Protein 5AOQ (pdb70)

Structure (mmCIF, N/CA/C/O backbone):
data_5AOQ
#
_entry.id   5AOQ
#
_cell.length_a   53.420
_cell.length_b   90.960
_cell.length_c   244.280
_cell.angle_alpha   90.00
_cell.angle_beta   90.00
_cell.angle_gamma   90.00
#
_symmetry.space_group_name_H-M   'P 21 21 21'
#
loop_
_entity.id
_entity.type
_entity.pdbx_description
1 polymer TORSO
2 polymer PREPROPTTH
3 branched 2-acetamido-2-deoxy-beta-D-glucopyranose-(1-4)-2-acetamido-2-deoxy-beta-D-glucopyranose
#
loop_
_atom_site.group_PDB
_atom_site.id
_atom_site.type_symbol
_atom_site.label_atom_id
_atom_site.label_alt_id
_atom_site.label_comp_id
_atom_site.label_asym_id
_atom_site.label_entity_id
_atom_site.label_seq_id
_atom_site.pdbx_PDB_ins_code
_atom_site.Cartn_x
_atom_site.Cartn_y
_atom_site.Cartn_z
_atom_site.occupancy
_atom_site.B_iso_or_equiv
_atom_site.auth_seq_id
_atom_site.auth_comp_id
_atom_site.auth_asym_id
_atom_site.auth_atom_id
_atom_site.pdbx_PDB_model_num
ATOM 1 N N . VAL A 1 12 ? 53.324 93.472 128.447 1.00 62.30 4 VAL A N 1
ATOM 2 C CA . VAL A 1 12 ? 51.931 93.617 128.046 1.00 61.57 4 VAL A CA 1
ATOM 3 C C . VAL A 1 12 ? 51.090 92.486 128.635 1.00 60.95 4 VAL A C 1
ATOM 4 O O . VAL A 1 12 ? 51.586 91.382 128.857 1.00 60.74 4 VAL A O 1
ATOM 16 N N . SER A 1 13 ? 49.818 92.773 128.892 1.00 59.47 5 SER A N 1
ATOM 17 C CA . SER A 1 13 ? 48.902 91.781 129.443 1.00 58.93 5 SER A CA 1
ATOM 18 C C . SER A 1 13 ? 48.456 90.788 128.374 1.00 57.81 5 SER A C 1
ATOM 19 O O . SER A 1 13 ? 48.635 91.023 127.178 1.00 57.42 5 SER A O 1
ATOM 27 N N . GLN A 1 14 ? 47.872 89.680 128.821 1.00 23.34 6 GLN A N 1
ATOM 28 C CA . GLN A 1 14 ? 47.405 88.625 127.927 1.00 22.34 6 GLN A CA 1
ATOM 29 C C . GLN A 1 14 ? 45.883 88.611 127.835 1.00 21.85 6 GLN A C 1
ATOM 30 O O . GLN A 1 14 ? 45.205 89.400 128.492 1.00 22.29 6 GLN A O 1
ATOM 44 N N . ARG A 1 15 ? 45.361 87.704 127.014 1.00 20.99 7 ARG A N 1
ATOM 45 C CA . ARG A 1 15 ? 43.922 87.515 126.864 1.00 20.50 7 ARG A CA 1
ATOM 46 C C . ARG A 1 15 ? 43.611 86.024 126.778 1.00 19.86 7 ARG A C 1
ATOM 47 O O . ARG A 1 15 ? 44.411 85.246 126.257 1.00 19.56 7 ARG A O 1
ATOM 68 N N . TYR A 1 16 ? 42.450 85.636 127.299 1.00 19.72 8 TYR A N 1
ATOM 69 C CA . TYR A 1 16 ? 42.066 84.229 127.385 1.00 19.23 8 TYR A CA 1
ATOM 70 C C . TYR A 1 16 ? 40.683 83.997 126.779 1.00 18.68 8 TYR A C 1
ATOM 71 O O . TYR A 1 16 ? 39.672 84.131 127.467 1.00 18.87 8 TYR A O 1
ATOM 89 N N . PRO A 1 17 ? 40.633 83.652 125.481 1.00 18.03 9 PRO A N 1
ATOM 90 C CA . PRO A 1 17 ? 39.341 83.466 124.810 1.00 17.53 9 PRO A CA 1
ATOM 91 C C . PRO A 1 17 ? 38.559 82.260 125.332 1.00 17.34 9 PRO A C 1
ATOM 92 O O . PRO A 1 17 ? 39.166 81.344 125.885 1.00 17.40 9 PRO A O 1
ATOM 103 N N . PRO A 1 18 ? 37.225 82.262 125.162 1.00 17.16 10 PRO A N 1
ATOM 104 C CA . PRO A 1 18 ? 36.386 81.146 125.612 1.00 17.02 10 PRO A CA 1
ATOM 105 C C . PRO A 1 18 ? 36.755 79.817 124.961 1.00 16.50 10 PRO A C 1
ATOM 106 O O . PRO A 1 18 ? 37.182 79.795 123.808 1.00 16.08 10 PRO A O 1
ATOM 117 N N . ALA A 1 19 ? 36.584 78.728 125.704 1.00 16.57 11 ALA A N 1
ATOM 118 C CA . ALA A 1 19 ? 36.880 77.388 125.211 1.00 16.18 11 ALA A CA 1
ATOM 119 C C . ALA A 1 19 ? 35.586 76.579 125.127 1.00 15.98 11 ALA A C 1
ATOM 120 O O . ALA A 1 19 ? 35.099 76.089 126.144 1.00 16.30 11 ALA A O 1
ATOM 127 N N . PRO A 1 20 ? 35.022 76.437 123.913 1.00 15.50 12 PRO A N 1
ATOM 128 C CA . PRO A 1 20 ? 33.754 75.713 123.764 1.00 15.36 12 PRO A CA 1
ATOM 129 C C . PRO A 1 20 ? 33.871 74.240 124.131 1.00 15.36 12 PRO A C 1
ATOM 130 O O . PRO A 1 20 ? 32.909 73.655 124.633 1.00 15.53 12 PRO A O 1
ATOM 141 N N . GLY A 1 21 ? 35.043 73.660 123.897 1.00 15.24 13 GLY A N 1
ATOM 142 C CA . GLY A 1 21 ? 35.272 72.256 124.183 1.00 15.28 13 GLY A CA 1
ATOM 143 C C . GLY A 1 21 ? 35.115 71.940 125.657 1.00 15.80 13 GLY A C 1
ATOM 144 O O . GLY A 1 21 ? 34.872 70.791 126.032 1.00 15.92 13 GLY A O 1
ATOM 148 N N . LEU A 1 22 ? 35.255 72.968 126.489 1.00 16.16 14 LEU A N 1
ATOM 149 C CA . LEU A 1 22 ? 35.103 72.835 127.932 1.00 16.70 14 LEU A CA 1
ATOM 150 C C . LEU A 1 22 ? 33.803 73.486 128.395 1.00 16.92 14 LEU A C 1
ATOM 151 O O . LEU A 1 22 ? 33.076 72.925 129.213 1.00 17.22 14 LEU A O 1
ATOM 167 N N . LEU A 1 23 ? 33.523 74.675 127.869 1.00 16.81 15 LEU A N 1
ATOM 168 C CA . LEU A 1 23 ? 32.269 75.372 128.147 1.00 17.04 15 LEU A CA 1
ATOM 169 C C . LEU A 1 23 ? 31.063 74.510 127.789 1.00 16.89 15 LEU A C 1
ATOM 170 O O . LEU A 1 23 ? 29.975 74.689 128.337 1.00 17.22 15 LEU A O 1
ATOM 186 N N . LYS A 1 24 ? 31.270 73.585 126.858 1.00 34.96 16 LYS A N 1
ATOM 187 C CA . LYS A 1 24 ? 30.255 72.608 126.473 1.00 34.84 16 LYS A CA 1
ATOM 188 C C . LYS A 1 24 ? 29.614 71.901 127.669 1.00 35.33 16 LYS A C 1
ATOM 189 O O . LYS A 1 24 ? 28.477 71.436 127.582 1.00 35.43 16 LYS A O 1
ATOM 208 N N . TYR A 1 25 ? 30.339 71.827 128.781 1.00 21.95 17 TYR A N 1
ATOM 209 C CA . TYR A 1 25 ? 29.897 71.043 129.933 1.00 22.42 17 TYR A CA 1
ATOM 210 C C . TYR A 1 25 ? 29.094 71.849 130.958 1.00 22.95 17 TYR A C 1
ATOM 211 O O . TYR A 1 25 ? 28.616 71.293 131.945 1.00 23.40 17 TYR A O 1
ATOM 229 N N . LEU A 1 26 ? 28.945 73.149 130.723 1.00 18.17 18 LEU A N 1
ATOM 230 C CA . LEU A 1 26 ? 28.137 73.994 131.599 1.00 18.71 18 LEU A CA 1
ATOM 231 C C . LEU A 1 26 ? 26.664 73.973 131.189 1.00 18.78 18 LEU A C 1
ATOM 232 O O . LEU A 1 26 ? 25.814 74.592 131.839 1.00 19.28 18 LEU A O 1
ATOM 248 N N . GLU A 1 27 ? 26.365 73.249 130.115 1.00 32.25 19 GLU A N 1
ATOM 249 C CA . GLU A 1 27 ? 25.016 73.219 129.563 1.00 32.31 19 GLU A CA 1
ATOM 250 C C . GLU A 1 27 ? 24.014 72.649 130.560 1.00 32.90 19 GLU A C 1
ATOM 251 O O . GLU A 1 27 ? 22.878 73.114 130.627 1.00 33.26 19 GLU A O 1
ATOM 263 N N . GLN A 1 28 ? 24.432 71.655 131.337 1.00 38.77 20 GLN A N 1
ATOM 264 C CA . GLN A 1 28 ? 23.563 71.087 132.362 1.00 39.38 20 GLN A CA 1
ATOM 265 C C . GLN A 1 28 ? 23.185 72.168 133.369 1.00 39.95 20 GLN A C 1
ATOM 266 O O . GLN A 1 28 ? 22.010 72.372 133.665 1.00 40.42 20 GLN A O 1
ATOM 280 N N . ASP A 1 29 ? 24.196 72.861 133.882 1.00 31.31 21 ASP A N 1
ATOM 281 C CA . ASP A 1 29 ? 23.992 73.937 134.844 1.00 31.88 21 ASP A CA 1
ATOM 282 C C . ASP A 1 29 ? 23.053 75.002 134.285 1.00 32.00 21 ASP A C 1
ATOM 283 O O . ASP A 1 29 ? 22.036 75.341 134.903 1.00 32.60 21 ASP A O 1
ATOM 292 N N . VAL A 1 30 ? 23.395 75.517 133.108 1.00 20.50 22 VAL A N 1
ATOM 293 C CA . VAL A 1 30 ? 22.610 76.578 132.482 1.00 20.60 22 VAL A CA 1
ATOM 294 C C . VAL A 1 30 ? 21.184 76.112 132.202 1.00 20.84 22 VAL A C 1
ATOM 295 O O . VAL A 1 30 ? 20.232 76.869 132.383 1.00 21.35 22 VAL A O 1
ATOM 308 N N . CYS A 1 31 ? 21.039 74.867 131.763 1.00 20.54 23 CYS A N 1
ATOM 309 C CA . CYS A 1 31 ? 19.726 74.349 131.404 1.00 20.78 23 CYS A CA 1
ATOM 310 C C . CYS A 1 31 ? 18.867 74.101 132.638 1.00 21.58 23 CYS A C 1
ATOM 311 O O . CYS A 1 31 ? 17.665 74.357 132.618 1.00 22.07 23 CYS A O 1
ATOM 318 N N . TYR A 1 32 ? 19.479 73.609 133.711 1.00 42.37 24 TYR A N 1
ATOM 319 C CA . TYR A 1 32 ? 18.762 73.435 134.972 1.00 43.17 24 TYR A CA 1
ATOM 320 C C . TYR A 1 32 ? 18.319 74.783 135.529 1.00 43.73 24 TYR A C 1
ATOM 321 O O . TYR A 1 32 ? 17.130 75.006 135.763 1.00 44.34 24 TYR A O 1
ATOM 339 N N . SER A 1 33 ? 19.275 75.693 135.699 1.00 40.55 25 SER A N 1
ATOM 340 C CA . SER A 1 33 ? 18.988 77.001 136.286 1.00 41.13 25 SER A CA 1
ATOM 341 C C . SER A 1 33 ? 17.869 77.751 135.559 1.00 41.37 25 SER A C 1
ATOM 342 O O . SER A 1 33 ? 17.253 78.649 136.131 1.00 42.06 25 SER A O 1
ATOM 350 N N . LEU A 1 34 ? 17.610 77.377 134.307 1.00 40.29 26 LEU A N 1
ATOM 351 C CA . LEU A 1 34 ? 16.516 77.964 133.537 1.00 40.52 26 LEU A CA 1
ATOM 352 C C . LEU A 1 34 ? 15.304 77.036 133.507 1.00 40.88 26 LEU A C 1
ATOM 353 O O . LEU A 1 34 ? 14.165 77.495 133.415 1.00 41.47 26 LEU A O 1
ATOM 369 N N . TYR A 1 35 ? 15.554 75.732 133.579 1.00 44.91 27 TYR A N 1
ATOM 370 C CA . TYR A 1 35 ? 14.478 74.746 133.560 1.00 45.28 27 TYR A CA 1
ATOM 371 C C . TYR A 1 35 ? 13.627 74.855 134.815 1.00 46.26 27 TYR A C 1
ATOM 372 O O . TYR A 1 35 ? 12.400 74.758 134.759 1.00 46.86 27 TYR A O 1
ATOM 390 N N . TYR A 1 36 ? 14.291 75.066 135.946 1.00 97.66 28 TYR A N 1
ATOM 391 C CA . TYR A 1 36 ? 13.610 75.157 137.232 1.00 100.73 28 TYR A CA 1
ATOM 392 C C . TYR A 1 36 ? 13.039 76.555 137.460 1.00 103.66 28 TYR A C 1
ATOM 393 O O . TYR A 1 36 ? 12.111 76.731 138.249 1.00 107.01 28 TYR A O 1
ATOM 411 N N . TYR A 1 37 ? 13.594 77.542 136.763 1.00 69.68 29 TYR A N 1
ATOM 412 C CA . TYR A 1 37 ? 13.146 78.927 136.891 1.00 71.47 29 TYR A CA 1
ATOM 413 C C . TYR A 1 37 ? 11.965 79.234 135.967 1.00 72.01 29 TYR A C 1
ATOM 414 O O . TYR A 1 37 ? 10.910 79.675 136.424 1.00 76.18 29 TYR A O 1
ATOM 432 N N . LEU A 1 38 ? 12.145 78.995 134.670 1.00 75.50 30 LEU A N 1
ATOM 433 C CA . LEU A 1 38 ? 11.106 79.285 133.682 1.00 78.39 30 LEU A CA 1
ATOM 434 C C . LEU A 1 38 ? 10.040 78.196 133.614 1.00 81.31 30 LEU A C 1
ATOM 435 O O . LEU A 1 38 ? 9.009 78.374 132.965 1.00 83.99 30 LEU A O 1
ATOM 451 N N . ASN A 1 39 ? 10.288 77.079 134.291 1.00 72.67 31 ASN A N 1
ATOM 452 C CA . ASN A 1 39 ? 9.325 75.985 134.356 1.00 74.84 31 ASN A CA 1
ATOM 453 C C . ASN A 1 39 ? 8.911 75.504 132.966 1.00 76.79 31 ASN A C 1
ATOM 454 O O . ASN A 1 39 ? 7.785 75.736 132.524 1.00 79.57 31 ASN A O 1
ATOM 465 N N . TRP A 1 40 ? 9.831 74.833 132.283 1.00 59.22 32 TRP A N 1
ATOM 466 C CA . TRP A 1 40 ? 9.550 74.267 130.971 1.00 57.28 32 TRP A CA 1
ATOM 467 C C . TRP A 1 40 ? 8.783 72.960 131.115 1.00 59.06 32 TRP A C 1
ATOM 468 O O . TRP A 1 40 ? 8.729 72.379 132.199 1.00 61.15 32 TRP A O 1
ATOM 489 N N . THR A 1 41 ? 8.186 72.504 130.018 1.00 74.11 33 THR A N 1
ATOM 490 C CA . THR A 1 41 ? 7.476 71.232 130.011 1.00 75.23 33 THR A CA 1
ATOM 491 C C . THR A 1 41 ? 8.463 70.105 130.279 1.00 70.35 33 THR A C 1
ATOM 492 O O . THR A 1 41 ? 8.144 69.131 130.962 1.00 69.71 33 THR A O 1
ATOM 503 N N . SER A 1 42 ? 9.666 70.252 129.732 1.00 65.86 34 SER A N 1
ATOM 504 C CA . SER A 1 42 ? 10.740 69.292 129.948 1.00 60.12 34 SER A CA 1
ATOM 505 C C . SER A 1 42 ? 12.079 70.016 129.998 1.00 55.53 34 SER A C 1
ATOM 506 O O . SER A 1 42 ? 12.132 71.240 129.903 1.00 56.90 34 SER A O 1
ATOM 514 N N . LEU A 1 43 ? 13.155 69.252 130.148 1.00 47.90 35 LEU A N 1
ATOM 515 C CA . LEU A 1 43 ? 14.503 69.806 130.167 1.00 45.59 35 LEU A CA 1
ATOM 516 C C . LEU A 1 43 ? 15.092 69.769 128.762 1.00 42.65 35 LEU A C 1
ATOM 517 O O . LEU A 1 43 ? 15.949 70.582 128.413 1.00 40.80 35 LEU A O 1
ATOM 533 N N . ALA A 1 44 ? 14.618 68.817 127.962 1.00 48.70 36 ALA A N 1
ATOM 534 C CA . ALA A 1 44 ? 15.169 68.563 126.636 1.00 46.60 36 ALA A CA 1
ATOM 535 C C . ALA A 1 44 ? 15.058 69.775 125.720 1.00 48.38 36 ALA A C 1
ATOM 536 O O . ALA A 1 44 ? 15.853 69.931 124.793 1.00 45.15 36 ALA A O 1
ATOM 543 N N . ASP A 1 45 ? 14.078 70.636 125.977 1.00 48.49 37 ASP A N 1
ATOM 544 C CA . ASP A 1 45 ? 13.839 71.776 125.098 1.00 52.19 37 ASP A CA 1
ATOM 545 C C . ASP A 1 45 ? 14.833 72.912 125.344 1.00 46.71 37 ASP A C 1
ATOM 546 O O . ASP A 1 45 ? 14.646 74.029 124.859 1.00 47.03 37 ASP A O 1
ATOM 555 N N . CYS A 1 46 ? 15.887 72.619 126.100 1.00 42.23 38 CYS A N 1
ATOM 556 C CA . CYS A 1 46 ? 16.968 73.568 126.324 1.00 40.82 38 CYS A CA 1
ATOM 557 C C . CYS A 1 46 ? 17.927 73.499 125.144 1.00 38.87 38 CYS A C 1
ATOM 558 O O . CYS A 1 46 ? 18.624 72.500 124.965 1.00 38.10 38 CYS A O 1
ATOM 565 N N . LYS A 1 47 ? 17.957 74.557 124.343 1.00 46.13 39 LYS A N 1
ATOM 566 C CA . LYS A 1 47 ? 18.811 74.612 123.162 1.00 44.91 39 LYS A CA 1
ATOM 567 C C . LYS A 1 47 ? 20.062 75.448 123.406 1.00 43.58 39 LYS A C 1
ATOM 568 O O . LYS A 1 47 ? 20.493 76.210 122.541 1.00 43.21 39 LYS A O 1
ATOM 587 N N . THR A 1 48 ? 20.638 75.294 124.594 1.00 36.08 40 THR A N 1
ATOM 588 C CA . THR A 1 48 ? 21.882 75.969 124.931 1.00 35.03 40 THR A CA 1
ATOM 589 C C . THR A 1 48 ? 23.059 75.199 124.344 1.00 34.16 40 THR A C 1
ATOM 590 O O . THR A 1 48 ? 23.291 74.038 124.684 1.00 34.41 40 THR A O 1
ATOM 601 N N . ASN A 1 49 ? 23.792 75.865 123.458 1.00 36.26 41 ASN A N 1
ATOM 602 C CA . ASN A 1 49 ? 24.930 75.274 122.765 1.00 35.96 41 ASN A CA 1
ATOM 603 C C . ASN A 1 49 ? 26.134 76.208 122.824 1.00 35.38 41 ASN A C 1
ATOM 604 O O . ASN A 1 49 ? 26.118 77.291 122.240 1.00 35.49 41 ASN A O 1
ATOM 615 N N . PHE A 1 50 ? 27.177 75.786 123.532 1.00 28.29 42 PHE A N 1
ATOM 616 C CA . PHE A 1 50 ? 28.378 76.602 123.681 1.00 27.98 42 PHE A CA 1
ATOM 617 C C . PHE A 1 50 ? 29.306 76.488 122.477 1.00 28.36 42 PHE A C 1
ATOM 618 O O . PHE A 1 50 ? 30.164 77.345 122.264 1.00 28.30 42 PHE A O 1
ATOM 635 N N . GLU A 1 51 ? 29.131 75.430 121.694 1.00 29.07 43 GLU A N 1
ATOM 636 C CA . GLU A 1 51 ? 30.001 75.169 120.555 1.00 30.11 43 GLU A CA 1
ATOM 637 C C . GLU A 1 51 ? 29.508 75.885 119.298 1.00 30.60 43 GLU A C 1
ATOM 638 O O . GLU A 1 51 ? 30.240 75.996 118.316 1.00 31.85 43 GLU A O 1
ATOM 650 N N . GLU A 1 52 ? 28.271 76.375 119.342 1.00 53.52 44 GLU A N 1
ATOM 651 C CA . GLU A 1 52 ? 27.689 77.120 118.228 1.00 52.61 44 GLU A CA 1
ATOM 652 C C . GLU A 1 52 ? 27.728 78.626 118.473 1.00 52.12 44 GLU A C 1
ATOM 653 O O . GLU A 1 52 ? 27.262 79.407 117.642 1.00 53.27 44 GLU A O 1
ATOM 665 N N . THR A 1 53 ? 28.286 79.032 119.609 1.00 29.32 45 THR A N 1
ATOM 666 C CA . THR A 1 53 ? 28.342 80.443 119.976 1.00 29.34 45 THR A CA 1
ATOM 667 C C . THR A 1 53 ? 29.642 81.081 119.499 1.00 29.30 45 THR A C 1
ATOM 668 O O . THR A 1 53 ? 30.692 80.439 119.499 1.00 29.49 45 THR A O 1
ATOM 679 N N . GLY A 1 54 ? 29.560 82.347 119.094 1.00 30.12 46 GLY A N 1
ATOM 680 C CA . GLY A 1 54 ? 30.700 83.058 118.543 1.00 30.45 46 GLY A CA 1
ATOM 681 C C . GLY A 1 54 ? 31.247 84.112 119.488 1.00 29.73 46 GLY A C 1
ATOM 682 O O . GLY A 1 54 ? 30.998 84.067 120.691 1.00 29.10 46 GLY A O 1
ATOM 686 N N . ILE A 1 55 ? 32.001 85.059 118.934 1.00 30.33 47 ILE A N 1
ATOM 687 C CA . ILE A 1 55 ? 32.621 86.127 119.717 1.00 29.92 47 ILE A CA 1
ATOM 688 C C . ILE A 1 55 ? 32.520 87.457 118.973 1.00 31.29 47 ILE A C 1
ATOM 689 O O . ILE A 1 55 ? 32.935 87.558 117.820 1.00 32.52 47 ILE A O 1
ATOM 705 N N . SER A 1 56 ? 31.977 88.472 119.640 1.00 24.65 48 SER A N 1
ATOM 706 C CA . SER A 1 56 ? 31.744 89.769 119.009 1.00 26.67 48 SER A CA 1
ATOM 707 C C . SER A 1 56 ? 32.860 90.769 119.299 1.00 26.72 48 SER A C 1
ATOM 708 O O . SER A 1 56 ? 33.669 90.570 120.207 1.00 25.34 48 SER A O 1
ATOM 716 N N . ASP A 1 57 ? 32.890 91.847 118.520 1.00 55.27 49 ASP A N 1
ATOM 717 C CA . ASP A 1 57 ? 33.823 92.943 118.752 1.00 55.73 49 ASP A CA 1
ATOM 718 C C . ASP A 1 57 ? 33.405 93.732 119.983 1.00 56.42 49 ASP A C 1
ATOM 719 O O . ASP A 1 57 ? 34.215 94.430 120.590 1.00 56.34 49 ASP A O 1
ATOM 728 N N . VAL A 1 58 ? 32.131 93.608 120.342 1.00 30.39 50 VAL A N 1
ATOM 729 C CA . VAL A 1 58 ? 31.553 94.356 121.451 1.00 31.34 50 VAL A CA 1
ATOM 730 C C . VAL A 1 58 ? 32.282 94.070 122.762 1.00 29.66 50 VAL A C 1
ATOM 731 O O . VAL A 1 58 ? 32.269 92.935 123.242 1.00 28.01 50 VAL A O 1
ATOM 744 N N . PRO A 1 59 ? 32.928 95.095 123.346 1.00 30.22 51 PRO A N 1
ATOM 745 C CA . PRO A 1 59 ? 33.500 94.893 124.679 1.00 28.95 51 PRO A CA 1
ATOM 746 C C . PRO A 1 59 ? 32.404 94.749 125.722 1.00 29.32 51 PRO A C 1
ATOM 747 O O . PRO A 1 59 ? 31.334 95.341 125.575 1.00 31.07 51 PRO A O 1
ATOM 758 N N . SER A 1 60 ? 32.667 93.966 126.758 1.00 42.00 52 SER A N 1
ATOM 759 C CA . SER A 1 60 ? 31.676 93.723 127.793 1.00 42.26 52 SER A CA 1
ATOM 760 C C . SER A 1 60 ? 31.519 94.938 128.708 1.00 43.69 52 SER A C 1
ATOM 761 O O . SER A 1 60 ? 32.489 95.642 128.991 1.00 43.74 52 SER A O 1
ATOM 769 N N . THR A 1 61 ? 30.292 95.179 129.164 1.00 31.27 53 THR A N 1
ATOM 770 C CA . THR A 1 61 ? 30.003 96.319 130.031 1.00 32.84 53 THR A CA 1
ATOM 771 C C . THR A 1 61 ? 30.242 95.976 131.500 1.00 31.93 53 THR A C 1
ATOM 772 O O . THR A 1 61 ? 30.044 96.814 132.381 1.00 33.06 53 THR A O 1
ATOM 783 N N . VAL A 1 62 ? 30.658 94.740 131.757 1.00 29.51 54 VAL A N 1
ATOM 784 C CA . VAL A 1 62 ? 30.909 94.276 133.117 1.00 28.72 54 VAL A CA 1
ATOM 785 C C . VAL A 1 62 ? 31.956 95.141 133.808 1.00 28.93 54 VAL A C 1
ATOM 786 O O . VAL A 1 62 ? 32.857 95.676 133.161 1.00 28.90 54 VAL A O 1
ATOM 799 N N . LYS A 1 63 ? 31.818 95.279 135.124 1.00 40.34 55 LYS A N 1
ATOM 800 C CA . LYS A 1 63 ? 32.791 95.998 135.937 1.00 40.55 55 LYS A CA 1
ATOM 801 C C . LYS A 1 63 ? 33.095 95.240 137.222 1.00 39.81 55 LYS A C 1
ATOM 802 O O . LYS A 1 63 ? 32.188 94.881 137.974 1.00 40.18 55 LYS A O 1
ATOM 821 N N . VAL A 1 64 ? 34.378 94.999 137.465 1.00 27.85 56 VAL A N 1
ATOM 822 C CA . VAL A 1 64 ? 34.818 94.363 138.698 1.00 27.49 56 VAL A CA 1
ATOM 823 C C . VAL A 1 64 ? 34.750 95.355 139.852 1.00 28.92 56 VAL A C 1
ATOM 824 O O . VAL A 1 64 ? 35.477 96.349 139.866 1.00 29.53 56 VAL A O 1
ATOM 837 N N . ARG A 1 65 ? 33.872 95.085 140.813 1.00 29.55 57 ARG A N 1
ATOM 838 C CA . ARG A 1 65 ? 33.722 95.948 141.979 1.00 31.06 57 ARG A CA 1
ATOM 839 C C . ARG A 1 65 ? 34.594 95.471 143.135 1.00 31.15 57 ARG A C 1
ATOM 840 O O . ARG A 1 65 ? 35.226 96.278 143.811 1.00 32.24 57 ARG A O 1
ATOM 861 N N . CYS A 1 66 ? 34.625 94.161 143.360 1.00 49.02 58 CYS A N 1
ATOM 862 C CA . CYS A 1 66 ? 35.441 93.590 144.426 1.00 49.24 58 CYS A CA 1
ATOM 863 C C . CYS A 1 66 ? 36.097 92.286 143.995 1.00 47.68 58 CYS A C 1
ATOM 864 O O . CYS A 1 66 ? 35.634 91.626 143.066 1.00 46.53 58 CYS A O 1
ATOM 871 N N . GLN A 1 67 ? 37.189 91.930 144.664 1.00 40.85 59 GLN A N 1
ATOM 872 C CA . GLN A 1 67 ? 37.757 90.595 144.535 1.00 39.70 59 GLN A CA 1
ATOM 873 C C . GLN A 1 67 ? 38.511 90.213 145.801 1.00 40.64 59 GLN A C 1
ATOM 874 O O . GLN A 1 67 ? 39.323 90.984 146.312 1.00 41.64 59 GLN A O 1
ATOM 888 N N . SER A 1 68 ? 38.201 89.033 146.323 1.00 35.59 60 SER A N 1
ATOM 889 C CA . SER A 1 68 ? 38.985 88.439 147.393 1.00 36.42 60 SER A CA 1
ATOM 890 C C . SER A 1 68 ? 39.874 87.384 146.755 1.00 35.07 60 SER A C 1
ATOM 891 O O . SER A 1 68 ? 39.631 86.966 145.625 1.00 33.59 60 SER A O 1
ATOM 899 N N . LYS A 1 69 ? 40.911 86.956 147.461 1.00 56.51 61 LYS A N 1
ATOM 900 C CA . LYS A 1 69 ? 41.845 85.984 1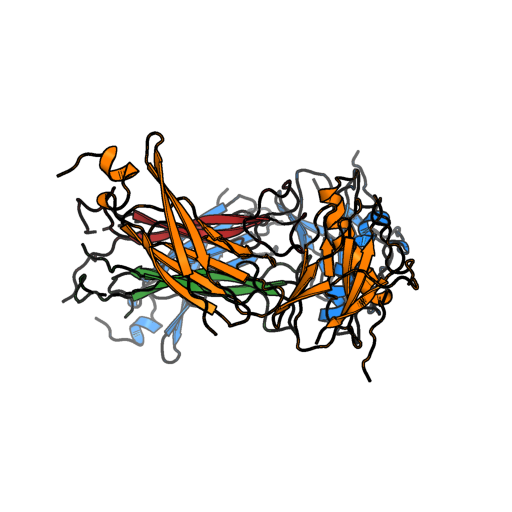46.902 1.00 55.42 61 LYS A CA 1
ATOM 901 C C . LYS A 1 69 ? 41.203 84.605 146.707 1.00 54.63 61 LYS A C 1
ATOM 902 O O . LYS A 1 69 ? 41.892 83.639 146.376 1.00 53.94 61 LYS A O 1
ATOM 921 N N . ASN A 1 70 ? 39.891 84.515 146.925 1.00 47.18 62 ASN A N 1
ATOM 922 C CA . ASN A 1 70 ? 39.139 83.306 146.617 1.00 46.45 62 ASN A CA 1
ATOM 923 C C . ASN A 1 70 ? 37.837 83.591 145.850 1.00 45.76 62 ASN A C 1
ATOM 924 O O . ASN A 1 70 ? 37.032 82.683 145.646 1.00 45.35 62 ASN A O 1
ATOM 935 N N . SER A 1 71 ? 37.629 84.840 145.425 1.00 28.48 63 SER A N 1
ATOM 936 C CA . SER A 1 71 ? 36.411 85.201 144.686 1.00 28.06 63 SER A CA 1
ATOM 937 C C . SER A 1 71 ? 36.466 86.571 143.989 1.00 28.01 63 SER A C 1
ATOM 938 O O . SER A 1 71 ? 37.372 87.365 144.227 1.00 28.46 63 SER A O 1
ATOM 946 N N . ILE A 1 72 ? 35.476 86.832 143.134 1.00 41.82 64 ILE A N 1
ATOM 947 C CA . ILE A 1 72 ? 35.316 88.124 142.455 1.00 42.02 64 ILE A CA 1
ATOM 948 C C . ILE A 1 72 ? 33.850 88.534 142.439 1.00 42.71 64 ILE A C 1
ATOM 949 O O . ILE A 1 72 ? 32.989 87.732 142.103 1.00 42.30 64 ILE A O 1
ATOM 965 N N . ARG A 1 73 ? 33.571 89.779 142.810 1.00 26.92 65 ARG A N 1
ATOM 966 C CA . ARG A 1 73 ? 32.211 90.315 142.763 1.00 27.76 65 ARG A CA 1
ATOM 967 C C . ARG A 1 73 ? 32.113 91.498 141.806 1.00 28.00 65 ARG A C 1
ATOM 968 O O . ARG A 1 73 ? 32.833 92.486 141.951 1.00 28.52 65 ARG A O 1
ATOM 989 N N . PHE A 1 74 ? 31.214 91.385 140.832 1.00 27.77 66 PHE A N 1
ATOM 990 C CA . PHE A 1 74 ? 31.096 92.372 139.764 1.00 28.09 66 PHE A CA 1
ATOM 991 C C . PHE A 1 74 ? 29.671 92.894 139.593 1.00 29.28 66 PHE A C 1
ATOM 992 O O . PHE A 1 74 ? 28.708 92.311 140.108 1.00 29.57 66 PHE A O 1
ATOM 1009 N N . GLU A 1 75 ? 29.561 93.989 138.843 1.00 30.10 67 GLU A N 1
ATOM 1010 C CA . GLU A 1 75 ? 28.285 94.630 138.544 1.00 31.53 67 GLU A CA 1
ATOM 1011 C C . GLU A 1 75 ? 28.035 94.663 137.041 1.00 31.53 67 GLU A C 1
ATOM 1012 O O . GLU A 1 75 ? 28.971 94.768 136.245 1.00 30.85 67 GLU A O 1
ATOM 1024 N N . THR A 1 76 ? 26.764 94.571 136.666 1.00 51.65 68 THR A N 1
ATOM 1025 C CA . THR A 1 76 ? 26.357 94.644 135.270 1.00 52.06 68 THR A CA 1
ATOM 1026 C C . THR A 1 76 ? 25.244 95.664 135.092 1.00 54.35 68 THR A C 1
ATOM 1027 O O . THR A 1 76 ? 24.722 96.203 136.067 1.00 55.49 68 THR A O 1
ATOM 1038 N N . GLU A 1 77 ? 24.891 95.931 133.841 1.00 44.28 69 GLU A N 1
ATOM 1039 C CA . GLU A 1 77 ? 23.760 96.793 133.544 1.00 46.73 69 GLU A CA 1
ATOM 1040 C C . GLU A 1 77 ? 22.495 95.941 133.576 1.00 46.91 69 GLU A C 1
ATOM 1041 O O . GLU A 1 77 ? 22.519 94.785 133.151 1.00 45.37 69 GLU A O 1
ATOM 1053 N N . PRO A 1 78 ? 21.386 96.502 134.084 1.00 51.77 70 PRO A N 1
ATOM 1054 C CA . PRO A 1 78 ? 20.159 95.709 134.228 1.00 52.05 70 PRO A CA 1
ATOM 1055 C C . PRO A 1 78 ? 19.625 95.226 132.884 1.00 52.31 70 PRO A C 1
ATOM 1056 O O . PRO A 1 78 ? 19.305 96.046 132.023 1.00 54.21 70 PRO A O 1
ATOM 1067 N N . SER A 1 79 ? 19.532 93.909 132.720 1.00 48.08 71 SER A N 1
ATOM 1068 C CA . SER A 1 79 ? 19.070 93.319 131.468 1.00 48.16 71 SER A CA 1
ATOM 1069 C C . SER A 1 79 ? 17.776 92.541 131.656 1.00 48.68 71 SER A C 1
ATOM 1070 O O . SER A 1 79 ? 17.568 91.890 132.680 1.00 47.82 71 SER A O 1
ATOM 1078 N N . GLU A 1 80 ? 16.910 92.621 130.652 1.00 41.60 72 GLU A N 1
ATOM 1079 C CA . GLU A 1 80 ? 15.645 91.898 130.655 1.00 42.32 72 GLU A CA 1
ATOM 1080 C C . GLU A 1 80 ? 15.871 90.393 130.556 1.00 40.02 72 GLU A C 1
ATOM 1081 O O . GLU A 1 80 ? 15.030 89.601 130.982 1.00 40.02 72 GLU A O 1
ATOM 1093 N N . HIS A 1 81 ? 17.012 90.007 129.990 1.00 50.34 73 HIS A N 1
ATOM 1094 C CA . HIS A 1 81 ? 17.342 88.598 129.796 1.00 48.27 73 HIS A CA 1
ATOM 1095 C C . HIS A 1 81 ? 18.270 88.088 130.891 1.00 46.30 73 HIS A C 1
ATOM 1096 O O . HIS A 1 81 ? 18.857 88.873 131.637 1.00 46.34 73 HIS A O 1
ATOM 1110 N N . TRP A 1 82 ? 18.396 86.768 130.982 1.00 35.31 74 TRP A N 1
ATOM 1111 C CA . TRP A 1 82 ? 19.387 86.153 131.855 1.00 33.50 74 TRP A CA 1
ATOM 1112 C C . TRP A 1 82 ? 20.778 86.536 131.380 1.00 32.46 74 TRP A C 1
ATOM 1113 O O . TRP A 1 82 ? 20.964 86.859 130.206 1.00 32.73 74 TRP A O 1
ATOM 1134 N N . GLN A 1 83 ? 21.752 86.507 132.285 1.00 33.15 75 GLN A N 1
ATOM 1135 C CA . GLN A 1 83 ? 23.138 86.750 131.896 1.00 32.08 75 GLN A CA 1
ATOM 1136 C C . GLN A 1 83 ? 24.072 85.666 132.421 1.00 30.31 75 GLN A C 1
ATOM 1137 O O . GLN A 1 83 ? 24.027 85.313 133.599 1.00 30.15 75 GLN A O 1
ATOM 1151 N N . LEU A 1 84 ? 24.917 85.151 131.531 1.00 24.69 76 LEU A N 1
ATOM 1152 C CA . LEU A 1 84 ? 25.917 84.147 131.882 1.00 23.11 76 LEU A CA 1
ATOM 1153 C C . LEU A 1 84 ? 27.309 84.757 131.880 1.00 22.51 76 LEU A C 1
ATOM 1154 O O . LEU A 1 84 ? 27.661 85.523 130.982 1.00 22.77 76 LEU A O 1
ATOM 1170 N N . PHE A 1 85 ? 28.090 84.411 132.901 1.00 21.84 77 PHE A N 1
ATOM 1171 C CA . PHE A 1 85 ? 29.452 84.910 133.048 1.00 21.31 77 PHE A CA 1
ATOM 1172 C C . PHE A 1 85 ? 30.423 83.775 133.319 1.00 20.01 77 PHE A C 1
ATOM 1173 O O . PHE A 1 85 ? 30.106 82.850 134.068 1.00 19.84 77 PHE A O 1
ATOM 1190 N N . ILE A 1 86 ? 31.601 83.850 132.705 1.00 19.21 78 ILE A N 1
ATOM 1191 C CA . ILE A 1 86 ? 32.638 82.841 132.906 1.00 18.08 78 ILE A CA 1
ATOM 1192 C C . ILE A 1 86 ? 34.020 83.460 133.098 1.00 17.82 78 ILE A C 1
ATOM 1193 O O . ILE A 1 86 ? 34.290 84.564 132.617 1.00 18.23 78 ILE A O 1
ATOM 1209 N N . LEU A 1 87 ? 34.885 82.729 133.799 1.00 17.27 79 LEU A N 1
ATOM 1210 C CA . LEU A 1 87 ? 36.285 83.107 133.982 1.00 16.99 79 LEU A CA 1
ATOM 1211 C C . LEU A 1 87 ? 37.187 82.224 133.127 1.00 15.84 79 LEU A C 1
ATOM 1212 O O . LEU A 1 87 ? 37.110 80.996 133.201 1.00 15.31 79 LEU A O 1
ATOM 1228 N N . MET A 1 88 ? 38.041 82.854 132.325 1.00 19.45 80 MET A N 1
ATOM 1229 C CA . MET A 1 88 ? 38.868 82.134 131.361 1.00 18.43 80 MET A CA 1
ATOM 1230 C C . MET A 1 88 ? 40.358 82.208 131.660 1.00 18.13 80 MET A C 1
ATOM 1231 O O . MET A 1 88 ? 40.908 83.284 131.892 1.00 18.62 80 MET A O 1
ATOM 1245 N N . GLU A 1 89 ? 40.990 81.037 131.626 1.00 40.06 81 GLU A N 1
ATOM 1246 C CA . GLU A 1 89 ? 42.414 80.874 131.891 1.00 40.11 81 GLU A CA 1
ATOM 1247 C C . GLU A 1 89 ? 43.126 80.428 130.608 1.00 40.79 81 GLU A C 1
ATOM 1248 O O . GLU A 1 89 ? 42.474 80.127 129.609 1.00 41.23 81 GLU A O 1
ATOM 1260 N N . HIS A 1 90 ? 44.457 80.404 130.628 1.00 35.84 82 HIS A N 1
ATOM 1261 C CA . HIS A 1 90 ? 45.244 79.920 129.495 1.00 36.52 82 HIS A CA 1
ATOM 1262 C C . HIS A 1 90 ? 45.245 78.396 129.386 1.00 37.17 82 HIS A C 1
ATOM 1263 O O . HIS A 1 90 ? 44.920 77.840 128.336 1.00 37.79 82 HIS A O 1
ATOM 1277 N N . ASP A 1 91 ? 45.621 77.731 130.474 1.00 40.57 83 ASP A N 1
ATOM 1278 C CA . ASP A 1 91 ? 45.764 76.278 130.487 1.00 41.23 83 ASP A CA 1
ATOM 1279 C C . ASP A 1 91 ? 44.457 75.586 130.116 1.00 41.56 83 ASP A C 1
ATOM 1280 O O . ASP A 1 91 ? 44.432 74.736 129.226 1.00 42.33 83 ASP A O 1
ATOM 1289 N N . ASN A 1 92 ? 43.380 75.948 130.808 1.00 74.46 84 ASN A N 1
ATOM 1290 C CA . ASN A 1 92 ? 42.056 75.396 130.531 1.00 74.72 84 ASN A CA 1
ATOM 1291 C C . ASN A 1 92 ? 42.023 73.875 130.612 1.00 75.45 84 ASN A C 1
ATOM 1292 O O . ASN A 1 92 ? 41.895 73.196 129.593 1.00 76.22 84 ASN A O 1
ATOM 1303 N N . PHE A 1 93 ? 42.149 73.350 131.826 1.00 38.31 85 PHE A N 1
ATOM 1304 C CA . PHE A 1 93 ? 42.085 71.913 132.059 1.00 38.99 85 PHE A CA 1
ATOM 1305 C C . PHE A 1 93 ? 40.929 71.600 132.994 1.00 38.69 85 PHE A C 1
ATOM 1306 O O . PHE A 1 93 ? 40.097 70.737 132.717 1.00 39.24 85 PHE A O 1
ATOM 1323 N N . ASP A 1 94 ? 40.887 72.327 134.105 1.00 50.76 86 ASP A N 1
ATOM 1324 C CA . ASP A 1 94 ? 39.833 72.177 135.097 1.00 50.38 86 ASP A CA 1
ATOM 1325 C C . ASP A 1 94 ? 38.506 72.742 134.598 1.00 50.20 86 ASP A C 1
ATOM 1326 O O . ASP A 1 94 ? 38.483 73.519 133.644 1.00 50.18 86 ASP A O 1
ATOM 1335 N N . PRO A 1 95 ? 37.394 72.341 135.237 1.00 49.23 87 PRO A N 1
ATOM 1336 C CA . PRO A 1 95 ? 36.085 72.917 134.910 1.00 49.03 87 PRO A CA 1
ATOM 1337 C C . PRO A 1 95 ? 36.085 74.435 135.057 1.00 48.23 87 PRO A C 1
ATOM 1338 O O . PRO A 1 95 ? 36.752 74.981 135.935 1.00 47.65 87 PRO A O 1
ATOM 1349 N N . ILE A 1 96 ? 35.330 75.102 134.193 1.00 36.34 88 ILE A N 1
ATOM 1350 C CA . ILE A 1 96 ? 35.346 76.558 134.098 1.00 35.74 88 ILE A CA 1
ATOM 1351 C C . ILE A 1 96 ? 34.471 77.234 135.157 1.00 35.05 88 ILE A C 1
ATOM 1352 O O . ILE A 1 96 ? 33.284 76.924 135.266 1.00 35.16 88 ILE A O 1
ATOM 1368 N N . PRO A 1 97 ? 35.053 78.155 135.948 1.00 34.29 89 PRO A N 1
ATOM 1369 C CA . PRO A 1 97 ? 34.219 78.932 136.872 1.00 33.68 89 PRO A CA 1
ATOM 1370 C C . PRO A 1 97 ? 33.195 79.773 136.119 1.00 33.69 89 PRO A C 1
ATOM 1371 O O . PRO A 1 97 ? 33.530 80.359 135.091 1.00 33.87 89 PRO A O 1
ATOM 1382 N N . PHE A 1 98 ? 31.969 79.834 136.626 1.00 24.52 90 PHE A N 1
ATOM 1383 C CA . PHE A 1 98 ? 30.915 80.597 135.971 1.00 22.52 90 PHE A CA 1
ATOM 1384 C C . PHE A 1 98 ? 29.846 81.062 136.949 1.00 23.97 90 PHE A C 1
ATOM 1385 O O . PHE A 1 98 ? 29.773 80.580 138.080 1.00 26.67 90 PHE A O 1
ATOM 1402 N N . THR A 1 99 ? 29.020 82.005 136.504 1.00 22.56 91 THR A N 1
ATOM 1403 C CA . THR A 1 99 ? 27.863 82.437 137.283 1.00 24.03 91 THR A CA 1
ATOM 1404 C C . THR A 1 99 ? 26.759 82.971 136.375 1.00 22.47 91 THR A C 1
ATOM 1405 O O . THR A 1 99 ? 27.026 83.555 135.321 1.00 20.33 91 THR A O 1
ATOM 1416 N N . LEU A 1 100 ? 25.518 82.747 136.797 1.00 23.99 92 LEU A N 1
ATOM 1417 C CA . LEU A 1 100 ? 24.338 83.165 136.048 1.00 23.24 92 LEU A CA 1
ATOM 1418 C C . LEU A 1 100 ? 23.565 84.264 136.764 1.00 24.64 92 LEU A C 1
ATOM 1419 O O . LEU A 1 100 ? 22.921 84.014 137.782 1.00 27.20 92 LEU A O 1
ATOM 1435 N N . ILE A 1 101 ? 23.628 85.480 136.230 1.00 23.34 93 ILE A N 1
ATOM 1436 C CA . ILE A 1 101 ? 22.877 86.592 136.796 1.00 24.83 93 ILE A CA 1
ATOM 1437 C C . ILE A 1 101 ? 21.438 86.583 136.287 1.00 25.42 93 ILE A C 1
ATOM 1438 O O . ILE A 1 101 ? 21.183 86.643 135.079 1.00 23.86 93 ILE A O 1
ATOM 1454 N N . GLU A 1 102 ? 20.512 86.487 137.236 1.00 58.92 94 GLU A N 1
ATOM 1455 C CA . GLU A 1 102 ? 19.082 86.567 136.973 1.00 60.29 94 GLU A CA 1
ATOM 1456 C C . GLU A 1 102 ? 18.726 87.943 136.407 1.00 59.90 94 GLU A C 1
ATOM 1457 O O . GLU A 1 102 ? 19.342 88.938 136.790 1.00 59.88 94 GLU A O 1
ATOM 1469 N N . PRO A 1 103 ? 17.741 88.009 135.490 1.00 44.24 95 PRO A N 1
ATOM 1470 C CA . PRO A 1 103 ? 17.356 89.302 134.906 1.00 44.39 95 PRO A CA 1
ATOM 1471 C C . PRO A 1 103 ? 17.018 90.371 135.944 1.00 46.81 95 PRO A C 1
ATOM 1472 O O . PRO A 1 103 ? 16.685 90.038 137.082 1.00 48.99 95 PRO A O 1
ATOM 1483 N N . ASN A 1 104 ? 17.137 91.635 135.543 1.00 50.21 96 ASN A N 1
ATOM 1484 C CA . ASN A 1 104 ? 16.878 92.796 136.401 1.00 52.67 96 ASN A CA 1
ATOM 1485 C C . ASN A 1 104 ? 17.918 92.972 137.511 1.00 52.90 96 ASN A C 1
ATOM 1486 O O . ASN A 1 104 ? 18.297 94.100 137.826 1.00 53.80 96 ASN A O 1
ATOM 1497 N N . ASN A 1 105 ? 18.376 91.874 138.106 1.00 52.84 97 ASN A N 1
ATOM 1498 C CA . ASN A 1 105 ? 19.473 91.941 139.066 1.00 53.18 97 ASN A CA 1
ATOM 1499 C C . ASN A 1 105 ? 20.749 92.336 138.332 1.00 50.42 97 ASN A C 1
ATOM 1500 O O . ASN A 1 105 ? 20.881 92.073 137.136 1.00 48.00 97 ASN A O 1
ATOM 1511 N N . VAL A 1 106 ? 21.685 92.960 139.043 1.00 48.99 98 VAL A N 1
ATOM 1512 C CA . VAL A 1 106 ? 22.858 93.555 138.406 1.00 47.06 98 VAL A CA 1
ATOM 1513 C C . VAL A 1 106 ? 24.189 93.125 139.023 1.00 46.77 98 VAL A C 1
ATOM 1514 O O . VAL A 1 106 ? 25.238 93.276 138.397 1.00 44.94 98 VAL A O 1
ATOM 1527 N N . PHE A 1 107 ? 24.148 92.590 140.240 1.00 32.82 99 PHE A N 1
ATOM 1528 C CA . PHE A 1 107 ? 25.364 92.162 140.926 1.00 33.28 99 PHE A CA 1
ATOM 1529 C C . PHE A 1 107 ? 25.567 90.655 140.822 1.00 32.22 99 PHE A C 1
ATOM 1530 O O . PHE A 1 107 ? 24.607 89.886 140.882 1.00 32.74 99 PHE A O 1
ATOM 1547 N N . GLY A 1 108 ? 26.822 90.240 140.664 1.00 30.51 100 GLY A N 1
ATOM 1548 C CA . GLY A 1 108 ? 27.145 88.826 140.566 1.00 29.83 100 GLY A CA 1
ATOM 1549 C C . GLY A 1 108 ? 28.505 88.477 141.139 1.00 30.76 100 GLY A C 1
ATOM 1550 O O . GLY A 1 108 ? 29.340 89.357 141.359 1.00 31.26 100 GLY A O 1
ATOM 1554 N N . GLU A 1 109 ? 28.724 87.185 141.373 1.00 42.55 101 GLU A N 1
ATOM 1555 C CA . GLU A 1 109 ? 29.976 86.700 141.949 1.00 43.97 101 GLU A CA 1
ATOM 1556 C C . GLU A 1 109 ? 30.533 85.478 141.216 1.00 42.34 101 GLU A C 1
ATOM 1557 O O . GLU A 1 109 ? 29.783 84.608 140.770 1.00 41.55 101 GLU A O 1
ATOM 1569 N N . LEU A 1 110 ? 31.859 85.430 141.112 1.00 31.00 102 LEU A N 1
ATOM 1570 C CA . LEU A 1 110 ? 32.583 84.323 140.497 1.00 30.04 102 LEU A CA 1
ATOM 1571 C C . LEU A 1 110 ? 33.685 83.826 141.428 1.00 33.06 102 LEU A C 1
ATOM 1572 O O . LEU A 1 110 ? 34.487 84.615 141.924 1.00 34.36 102 LEU A O 1
ATOM 1588 N N . ILE A 1 111 ? 33.732 82.516 141.650 1.00 34.52 103 ILE A N 1
ATOM 1589 C CA . ILE A 1 111 ? 34.678 81.924 142.593 1.00 38.10 103 ILE A CA 1
ATOM 1590 C C . ILE A 1 111 ? 35.990 81.607 141.881 1.00 37.11 103 ILE A C 1
ATOM 1591 O O . ILE A 1 111 ? 35.990 81.223 140.710 1.00 34.25 103 ILE A O 1
ATOM 1607 N N . THR A 1 112 ? 37.102 81.769 142.593 1.00 58.12 104 THR A N 1
ATOM 1608 C CA . THR A 1 112 ? 38.424 81.495 142.037 1.00 57.92 104 THR A CA 1
ATOM 1609 C C . THR A 1 112 ? 39.111 80.315 142.713 1.00 61.75 104 THR A C 1
ATOM 1610 O O . THR A 1 112 ? 38.959 80.093 143.915 1.00 65.59 104 THR A O 1
ATOM 1621 N N . THR A 1 113 ? 39.870 79.567 141.916 1.00 67.84 105 THR A N 1
ATOM 1622 C CA . THR A 1 113 ? 40.652 78.436 142.399 1.00 71.57 105 THR A CA 1
ATOM 1623 C C . THR A 1 113 ? 42.137 78.716 142.180 1.00 72.54 105 THR A C 1
ATOM 1624 O O . THR A 1 113 ? 42.585 78.851 141.042 1.00 69.75 105 THR A O 1
ATOM 1635 N N . ALA A 1 114 ? 42.883 78.809 143.277 1.00 79.68 106 ALA A N 1
ATOM 1636 C CA . ALA A 1 114 ? 44.320 79.090 143.244 1.00 81.52 106 ALA A CA 1
ATOM 1637 C C . ALA A 1 114 ? 44.643 80.460 142.641 1.00 78.63 106 ALA A C 1
ATOM 1638 O O . ALA A 1 114 ? 43.778 81.136 142.083 1.00 74.87 106 ALA A O 1
ATOM 1645 N N . ASN A 1 115 ? 45.904 80.860 142.773 1.00 71.52 107 ASN A N 1
ATOM 1646 C CA . ASN A 1 115 ? 46.383 82.132 142.242 1.00 69.67 107 ASN A CA 1
ATOM 1647 C C . ASN A 1 115 ? 46.634 82.083 140.738 1.00 66.00 107 ASN A C 1
ATOM 1648 O O . ASN A 1 115 ? 47.740 81.767 140.297 1.00 67.31 107 ASN A O 1
ATOM 1659 N N . LYS A 1 116 ? 45.602 82.391 139.959 1.00 43.35 108 LYS A N 1
ATOM 1660 C CA . LYS A 1 116 ? 45.696 82.369 138.504 1.00 40.07 108 LYS A CA 1
ATOM 1661 C C . LYS A 1 116 ? 45.052 83.608 137.899 1.00 36.86 108 LYS A C 1
ATOM 1662 O O . LYS A 1 116 ? 44.082 84.139 138.439 1.00 36.13 108 LYS A O 1
ATOM 1681 N N . GLU A 1 117 ? 45.596 84.062 136.775 1.00 46.06 109 GLU A N 1
ATOM 1682 C CA . GLU A 1 117 ? 44.963 85.120 136.001 1.00 43.17 109 GLU A CA 1
ATOM 1683 C C . GLU A 1 117 ? 43.777 84.550 135.242 1.00 40.14 109 GLU A C 1
ATOM 1684 O O . GLU A 1 117 ? 43.871 83.479 134.641 1.00 39.77 109 GLU A O 1
ATOM 1696 N N . TYR A 1 118 ? 42.663 85.272 135.276 1.00 27.61 110 TYR A N 1
ATOM 1697 C CA . TYR A 1 118 ? 41.478 84.892 134.519 1.00 24.94 110 TYR A CA 1
ATOM 1698 C C . TYR A 1 118 ? 40.986 86.071 133.697 1.00 23.00 110 TYR A C 1
ATOM 1699 O O . TYR A 1 118 ? 41.365 87.215 133.952 1.00 23.78 110 TYR A O 1
ATOM 1717 N N . GLN A 1 119 ? 40.152 85.784 132.703 1.00 20.87 111 GLN A N 1
ATOM 1718 C CA . GLN A 1 119 ? 39.448 86.834 131.978 1.00 19.36 111 GLN A CA 1
ATOM 1719 C C . GLN A 1 119 ? 37.951 86.581 132.018 1.00 17.97 111 GLN A C 1
ATOM 1720 O O . GLN A 1 119 ? 37.490 85.472 131.750 1.00 17.39 111 GLN A O 1
ATOM 1734 N N . ILE A 1 120 ? 37.196 87.620 132.360 1.00 17.78 112 ILE A N 1
ATOM 1735 C CA . ILE A 1 120 ? 35.748 87.514 132.449 1.00 16.87 112 ILE A CA 1
ATOM 1736 C C . ILE A 1 120 ? 35.136 87.580 131.056 1.00 15.35 112 ILE A C 1
ATOM 1737 O O . ILE A 1 120 ? 35.537 88.404 130.234 1.00 15.24 112 ILE A O 1
ATOM 1753 N N . TRP A 1 121 ? 34.172 86.702 130.795 1.00 18.39 113 TRP A N 1
ATOM 1754 C CA . TRP A 1 121 ? 33.401 86.749 129.557 1.00 17.40 113 TRP A CA 1
ATOM 1755 C C . TRP A 1 121 ? 31.914 86.634 129.865 1.00 17.25 113 TRP A C 1
ATOM 1756 O O . TRP A 1 121 ? 31.499 85.767 130.639 1.00 17.69 113 TRP A O 1
ATOM 1777 N N . SER A 1 122 ? 31.126 87.517 129.253 1.00 13.25 114 SER A N 1
ATOM 1778 C CA . SER A 1 122 ? 29.698 87.633 129.543 1.00 13.51 114 SER A CA 1
ATOM 1779 C C . SER A 1 122 ? 28.821 87.280 128.342 1.00 13.17 114 SER A C 1
ATOM 1780 O O . SER A 1 122 ? 29.250 87.397 127.195 1.00 12.96 114 SER A O 1
ATOM 1788 N N . THR A 1 123 ? 27.594 86.845 128.623 1.00 32.97 115 THR A N 1
ATOM 1789 C CA . THR A 1 123 ? 26.619 86.523 127.581 1.00 33.16 115 THR A CA 1
ATOM 1790 C C . THR A 1 123 ? 25.191 86.778 128.044 1.00 34.12 115 THR A C 1
ATOM 1791 O O . THR A 1 123 ? 24.891 86.684 129.232 1.00 34.64 115 THR A O 1
ATOM 1802 N N . TYR A 1 124 ? 24.321 87.116 127.094 1.00 15.35 116 TYR A N 1
ATOM 1803 C CA . TYR A 1 124 ? 22.884 87.200 127.342 1.00 16.63 116 TYR A CA 1
ATOM 1804 C C . TYR A 1 124 ? 22.185 85.937 126.843 1.00 17.09 116 TYR A C 1
ATOM 1805 O O . TYR A 1 124 ? 22.397 85.508 125.709 1.00 16.99 116 TYR A O 1
ATOM 1823 N N . LEU A 1 125 ? 21.350 85.351 127.695 1.00 30.47 117 LEU A N 1
ATOM 1824 C CA . LEU A 1 125 ? 20.655 84.109 127.368 1.00 30.77 117 LEU A CA 1
ATOM 1825 C C . LEU A 1 125 ? 19.274 84.360 126.775 1.00 32.52 117 LEU A C 1
ATOM 1826 O O . LEU A 1 125 ? 18.591 85.312 127.148 1.00 33.70 117 LEU A O 1
ATOM 1842 N N . ASP A 1 126 ? 18.871 83.496 125.849 1.00 48.05 118 ASP A N 1
ATOM 1843 C CA . ASP A 1 126 ? 17.542 83.572 125.254 1.00 49.82 118 ASP A CA 1
ATOM 1844 C C . ASP A 1 126 ? 16.521 82.940 126.193 1.00 50.89 118 ASP A C 1
ATOM 1845 O O . ASP A 1 126 ? 16.872 82.453 127.268 1.00 50.16 118 ASP A O 1
ATOM 1854 N N . GLU A 1 127 ? 15.259 82.954 125.782 1.00 59.05 119 GLU A N 1
ATOM 1855 C CA . GLU A 1 127 ? 14.193 82.311 126.537 1.00 60.41 119 GLU A CA 1
ATOM 1856 C C . GLU A 1 127 ? 14.451 80.810 126.616 1.00 59.72 119 GLU A C 1
ATOM 1857 O O . GLU A 1 127 ? 14.152 80.169 127.623 1.00 59.99 119 GLU A O 1
ATOM 1869 N N . TYR A 1 128 ? 15.027 80.263 125.549 1.00 46.66 120 TYR A N 1
ATOM 1870 C CA . TYR A 1 128 ? 15.304 78.834 125.465 1.00 46.18 120 TYR A CA 1
ATOM 1871 C C . TYR A 1 128 ? 16.716 78.510 125.942 1.00 44.09 120 TYR A C 1
ATOM 1872 O O . TYR A 1 128 ? 17.066 77.344 126.132 1.00 43.59 120 TYR A O 1
ATOM 1890 N N . GLY A 1 129 ? 17.523 79.551 126.121 1.00 40.57 121 GLY A N 1
ATOM 1891 C CA . GLY A 1 129 ? 18.868 79.408 126.645 1.00 38.75 121 GLY A CA 1
ATOM 1892 C C . GLY A 1 129 ? 19.892 79.479 125.533 1.00 37.77 121 GLY A C 1
ATOM 1893 O O . GLY A 1 129 ? 20.991 78.939 125.655 1.00 36.48 121 GLY A O 1
ATOM 1897 N N . THR A 1 130 ? 19.535 80.156 124.447 1.00 31.64 122 THR A N 1
ATOM 1898 C CA . THR A 1 130 ? 20.452 80.343 123.332 1.00 30.94 122 THR A CA 1
ATOM 1899 C C . THR A 1 130 ? 21.493 81.399 123.679 1.00 29.87 122 THR A C 1
ATOM 1900 O O . THR A 1 130 ? 21.159 82.526 124.045 1.00 30.32 122 THR A O 1
ATOM 1911 N N . LEU A 1 131 ? 22.759 81.018 123.555 1.00 35.21 123 LEU A N 1
ATOM 1912 C CA . LEU A 1 131 ? 23.871 81.900 123.879 1.00 34.24 123 LEU A CA 1
ATOM 1913 C C . LEU A 1 131 ? 24.247 82.767 122.690 1.00 34.47 123 LEU A C 1
ATOM 1914 O O . LEU A 1 131 ? 24.622 82.248 121.639 1.00 34.44 123 LEU A O 1
ATOM 1930 N N . GLN A 1 132 ? 24.142 84.082 122.847 1.00 28.25 124 GLN A N 1
ATOM 1931 C CA . GLN A 1 132 ? 24.651 84.989 121.828 1.00 28.44 124 GLN A CA 1
ATOM 1932 C C . GLN A 1 132 ? 26.148 85.160 122.053 1.00 27.31 124 GLN A C 1
ATOM 1933 O O . GLN A 1 132 ? 26.664 84.816 123.115 1.00 26.50 124 GLN A O 1
ATOM 1947 N N . ASP A 1 133 ? 26.838 85.675 121.041 1.00 30.77 125 ASP A N 1
ATOM 1948 C CA . ASP A 1 133 ? 28.299 85.699 121.022 1.00 29.92 125 ASP A CA 1
ATOM 1949 C C . ASP A 1 133 ? 28.917 86.342 122.266 1.00 29.38 125 ASP A C 1
ATOM 1950 O O . ASP A 1 133 ? 28.405 87.330 122.792 1.00 29.92 125 ASP A O 1
ATOM 1959 N N . TRP A 1 134 ? 30.023 85.761 122.724 1.00 25.05 126 TRP A N 1
ATOM 1960 C CA . TRP A 1 134 ? 30.709 86.214 123.929 1.00 24.53 126 TRP A CA 1
ATOM 1961 C C . TRP A 1 134 ? 31.241 87.636 123.790 1.00 25.01 126 TRP A C 1
ATOM 1962 O O . TRP A 1 134 ? 31.650 88.053 122.707 1.00 25.41 126 TRP A O 1
ATOM 1983 N N . MET A 1 135 ? 31.230 88.371 124.900 1.00 33.30 127 MET A N 1
ATOM 1984 C CA . MET A 1 135 ? 31.759 89.731 124.944 1.00 33.88 127 MET A CA 1
ATOM 1985 C C . MET A 1 135 ? 32.967 89.791 125.869 1.00 33.29 127 MET A C 1
ATOM 1986 O O . MET A 1 135 ? 32.917 89.331 127.009 1.00 32.77 127 MET A O 1
ATOM 2000 N N . GLU A 1 136 ? 34.052 90.366 125.363 1.00 25.28 128 GLU A N 1
ATOM 2001 C CA . GLU A 1 136 ? 35.316 90.408 126.082 1.00 24.86 128 GLU A CA 1
ATOM 2002 C C . GLU A 1 136 ? 35.238 91.337 127.288 1.00 25.30 128 GLU A C 1
ATOM 2003 O O . GLU A 1 136 ? 34.843 92.497 127.166 1.00 26.31 128 GLU A O 1
ATOM 2015 N N . GLY A 1 137 ? 35.622 90.813 128.449 1.00 32.71 129 GLY A N 1
ATOM 2016 C CA . GLY A 1 137 ? 35.582 91.563 129.691 1.00 33.13 129 GLY A CA 1
ATOM 2017 C C . GLY A 1 137 ? 36.972 91.948 130.156 1.00 33.17 129 GLY A C 1
ATOM 2018 O O . GLY A 1 137 ? 37.922 91.904 129.372 1.00 33.14 129 GLY A O 1
ATOM 2022 N N . PRO A 1 138 ? 37.104 92.327 131.438 1.00 36.31 130 PRO A N 1
ATOM 2023 C CA . PRO A 1 138 ? 38.404 92.718 131.988 1.00 36.51 130 PRO A CA 1
ATOM 2024 C C . PRO A 1 138 ? 39.211 91.530 132.500 1.00 35.42 130 PRO A C 1
ATOM 2025 O O . PRO A 1 138 ? 38.716 90.403 132.501 1.00 34.51 130 PRO A O 1
ATOM 2036 N N . ILE A 1 139 ? 40.441 91.795 132.931 1.00 31.39 131 ILE A N 1
ATOM 2037 C CA . ILE A 1 139 ? 41.346 90.750 133.392 1.00 30.54 131 ILE A CA 1
ATOM 2038 C C . ILE A 1 139 ? 41.398 90.725 134.918 1.00 30.47 131 ILE A C 1
ATOM 2039 O O . ILE A 1 139 ? 41.290 91.763 135.571 1.00 31.39 131 ILE A O 1
ATOM 2055 N N . VAL A 1 140 ? 41.565 89.527 135.471 1.00 22.75 132 VAL A N 1
ATOM 2056 C CA . VAL A 1 140 ? 41.675 89.326 136.913 1.00 22.61 132 VAL A CA 1
ATOM 2057 C C . VAL A 1 140 ? 43.096 88.896 137.264 1.00 22.43 132 VAL A C 1
ATOM 2058 O O . VAL A 1 140 ? 43.783 88.291 136.442 1.00 22.07 132 VAL A O 1
ATOM 2071 N N . LEU A 1 141 ? 43.531 89.217 138.480 1.00 32.04 133 LEU A N 1
ATOM 2072 C CA . LEU A 1 141 ? 44.880 88.888 138.932 1.00 32.06 133 LEU A CA 1
ATOM 2073 C C . LEU A 1 141 ? 44.858 88.284 140.333 1.00 31.67 133 LEU A C 1
ATOM 2074 O O . LEU A 1 141 ? 45.892 87.865 140.857 1.00 31.63 133 LEU A O 1
ATOM 2090 N N . TYR A 1 155 ? 42.631 99.915 158.914 1.00 75.98 147 TYR A N 1
ATOM 2091 C CA . TYR A 1 155 ? 43.067 98.526 158.982 1.00 76.82 147 TYR A CA 1
ATOM 2092 C C . TYR A 1 155 ? 42.058 97.690 159.771 1.00 74.14 147 TYR A C 1
ATOM 2093 O O . TYR A 1 155 ? 42.111 96.460 159.753 1.00 74.88 147 TYR A O 1
ATOM 2110 N N . ASN A 1 156 ? 41.142 98.365 160.463 1.00 70.70 148 ASN A N 1
ATOM 2111 C CA . ASN A 1 156 ? 40.120 97.688 161.259 1.00 68.16 148 ASN A CA 1
ATOM 2112 C C . ASN A 1 156 ? 38.831 98.496 161.391 1.00 66.02 148 ASN A C 1
ATOM 2113 O O . ASN A 1 156 ? 38.838 99.596 161.934 1.00 64.82 148 ASN A O 1
ATOM 2124 N N . VAL A 1 157 ? 37.723 97.933 160.921 1.00 76.78 149 VAL A N 1
ATOM 2125 C CA . VAL A 1 157 ? 36.442 98.633 160.946 1.00 75.19 149 VAL A CA 1
ATOM 2126 C C . VAL A 1 157 ? 35.883 98.719 162.368 1.00 72.40 149 VAL A C 1
ATOM 2127 O O . VAL A 1 157 ? 36.015 97.783 163.152 1.00 70.42 149 VAL A O 1
ATOM 2140 N N . THR A 1 158 ? 35.280 99.860 162.694 1.00 59.72 150 THR A N 1
ATOM 2141 C CA . THR A 1 158 ? 34.693 100.089 164.015 1.00 56.96 150 THR A CA 1
ATOM 2142 C C . THR A 1 158 ? 33.180 100.195 163.876 1.00 55.97 150 THR A C 1
ATOM 2143 O O . THR A 1 158 ? 32.671 100.974 163.068 1.00 56.99 150 THR A O 1
ATOM 2154 N N . GLN A 1 159 ? 32.471 99.409 164.677 1.00 86.97 151 GLN A N 1
ATOM 2155 C CA . GLN A 1 159 ? 31.050 99.162 164.468 1.00 85.43 151 GLN A CA 1
ATOM 2156 C C . GLN A 1 159 ? 30.164 99.820 165.518 1.00 83.68 151 GLN A C 1
ATOM 2157 O O . GLN A 1 159 ? 30.420 99.711 166.718 1.00 81.41 151 GLN A O 1
ATOM 2171 N N . GLU A 1 160 ? 29.125 100.506 165.051 1.00 66.76 152 GLU A N 1
ATOM 2172 C CA . GLU A 1 160 ? 28.076 101.003 165.930 1.00 64.97 152 GLU A CA 1
ATOM 2173 C C . GLU A 1 160 ? 26.826 100.173 165.675 1.00 65.11 152 GLU A C 1
ATOM 2174 O O . GLU A 1 160 ? 26.667 99.587 164.603 1.00 67.01 152 GLU A O 1
ATOM 2186 N N . PHE A 1 161 ? 25.943 100.127 166.663 1.00 48.36 153 PHE A N 1
ATOM 2187 C CA . PHE A 1 161 ? 24.762 99.279 166.593 1.00 48.52 153 PHE A CA 1
ATOM 2188 C C . PHE A 1 161 ? 23.595 99.875 167.365 1.00 47.23 153 PHE A C 1
ATOM 2189 O O . PHE A 1 161 ? 23.788 100.584 168.353 1.00 45.66 153 PHE A O 1
ATOM 2206 N N . LYS A 1 162 ? 22.384 99.577 166.905 1.00 48.20 154 LYS A N 1
ATOM 2207 C CA . LYS A 1 162 ? 21.169 100.035 167.567 1.00 47.36 154 LYS A CA 1
ATOM 2208 C C . LYS A 1 162 ? 20.177 98.888 167.673 1.00 47.74 154 LYS A C 1
ATOM 2209 O O . LYS A 1 162 ? 20.165 97.990 166.829 1.00 49.47 154 LYS A O 1
ATOM 2228 N N . TYR A 1 163 ? 19.349 98.924 168.713 1.00 46.41 155 TYR A N 1
ATOM 2229 C CA . TYR A 1 163 ? 18.367 97.875 168.949 1.00 46.87 155 TYR A CA 1
ATOM 2230 C C . TYR A 1 163 ? 16.973 98.454 169.099 1.00 47.26 155 TYR A C 1
ATOM 2231 O O . TYR A 1 163 ? 16.802 99.598 169.521 1.00 46.44 155 TYR A O 1
ATOM 2249 N N . ILE A 1 164 ? 15.979 97.647 168.747 1.00 48.84 156 ILE A N 1
ATOM 2250 C CA . ILE A 1 164 ? 14.587 98.025 168.914 1.00 49.57 156 ILE A CA 1
ATOM 2251 C C . ILE A 1 164 ? 13.803 96.819 169.410 1.00 50.03 156 ILE A C 1
ATOM 2252 O O . ILE A 1 164 ? 13.819 95.749 168.792 1.00 51.72 156 ILE A O 1
ATOM 2268 N N . ILE A 1 165 ? 13.135 97.001 170.543 1.00 48.76 157 ILE A N 1
ATOM 2269 C CA . ILE A 1 165 ? 12.273 95.973 171.103 1.00 49.38 157 ILE A CA 1
ATOM 2270 C C . ILE A 1 165 ? 10.868 96.120 170.533 1.00 51.77 157 ILE A C 1
ATOM 2271 O O . ILE A 1 165 ? 10.391 97.234 170.315 1.00 52.09 157 ILE A O 1
ATOM 2287 N N . LEU A 1 166 ? 10.219 94.987 170.290 1.00 54.03 158 LEU A N 1
ATOM 2288 C CA . LEU A 1 166 ? 8.891 94.959 169.68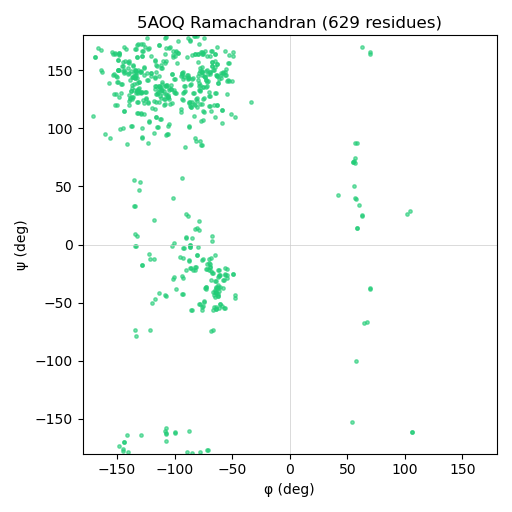7 1.00 56.87 158 LEU A CA 1
ATOM 2289 C C . LEU A 1 166 ? 7.975 94.026 170.466 1.00 57.65 158 LEU A C 1
ATOM 2290 O O . LEU A 1 166 ? 8.408 92.979 170.952 1.00 57.25 158 LEU A O 1
ATOM 2306 N N . GLY A 1 167 ? 6.707 94.415 170.567 1.00 69.52 159 GLY A N 1
ATOM 2307 C CA . GLY A 1 167 ? 5.727 93.689 171.352 1.00 73.37 159 GLY A CA 1
ATOM 2308 C C . GLY A 1 167 ? 4.708 92.972 170.488 1.00 72.84 159 GLY A C 1
ATOM 2309 O O . GLY A 1 167 ? 4.053 93.571 169.635 1.00 72.77 159 GLY A O 1
ATOM 2313 N N . ASN A 1 168 ? 4.589 91.669 170.720 1.00 70.07 160 ASN A N 1
ATOM 2314 C CA . ASN A 1 168 ? 3.590 90.832 170.072 1.00 70.18 160 ASN A CA 1
ATOM 2315 C C . ASN A 1 168 ? 3.295 89.600 170.925 1.00 72.74 160 ASN A C 1
ATOM 2316 O O . ASN A 1 168 ? 3.954 88.569 170.790 1.00 70.52 160 ASN A O 1
ATOM 2327 N N . ASP A 1 169 ? 2.294 89.720 171.797 1.00 71.41 161 ASP A N 1
ATOM 2328 C CA . ASP A 1 169 ? 2.004 88.712 172.819 1.00 75.19 161 ASP A CA 1
ATOM 2329 C C . ASP A 1 169 ? 3.179 88.642 173.794 1.00 75.61 161 ASP A C 1
ATOM 2330 O O . ASP A 1 169 ? 3.054 89.012 174.962 1.00 80.37 161 ASP A O 1
ATOM 2339 N N . SER A 1 170 ? 4.314 88.159 173.298 1.00 84.39 162 SER A N 1
ATOM 2340 C CA . SER A 1 170 ? 5.581 88.240 174.012 1.00 84.00 162 SER A CA 1
ATOM 2341 C C . SER A 1 170 ? 6.350 89.417 173.421 1.00 80.30 162 SER A C 1
ATOM 2342 O O . SER A 1 170 ? 5.749 90.272 172.784 1.00 79.71 162 SER A O 1
ATOM 2350 N N . TYR A 1 171 ? 7.662 89.474 173.635 1.00 98.56 163 TYR A N 1
ATOM 2351 C CA . TYR A 1 171 ? 8.485 90.553 173.079 1.00 95.18 163 TYR A CA 1
ATOM 2352 C C . TYR A 1 171 ? 9.712 90.031 172.328 1.00 90.55 163 TYR A C 1
ATOM 2353 O O . TYR A 1 171 ? 10.265 88.986 172.674 1.00 90.75 163 TYR A O 1
ATOM 2371 N N . THR A 1 172 ? 10.125 90.773 171.300 1.00 66.57 164 THR A N 1
ATOM 2372 C CA . THR A 1 172 ? 11.265 90.393 170.462 1.00 62.57 164 THR A CA 1
ATOM 2373 C C . THR A 1 172 ? 12.172 91.585 170.148 1.00 60.49 164 THR A C 1
ATOM 2374 O O . THR A 1 172 ? 11.699 92.706 169.963 1.00 61.04 164 THR A O 1
ATOM 2385 N N . ILE A 1 173 ? 13.476 91.321 170.084 1.00 42.54 165 ILE A N 1
ATOM 2386 C CA . ILE A 1 173 ? 14.484 92.350 169.832 1.00 40.71 165 ILE A CA 1
ATOM 2387 C C . ILE A 1 173 ? 15.058 92.268 168.420 1.00 37.69 165 ILE A C 1
ATOM 2388 O O . ILE A 1 173 ? 15.521 91.210 167.990 1.00 36.79 165 ILE A O 1
ATOM 2404 N N . ASN A 1 174 ? 15.019 93.392 167.707 1.00 36.91 166 ASN A N 1
ATOM 2405 C CA . ASN A 1 174 ? 15.685 93.516 166.410 1.00 34.93 166 ASN A CA 1
ATOM 2406 C C . ASN A 1 174 ? 16.871 94.470 166.517 1.00 34.55 166 ASN A C 1
ATOM 2407 O O . ASN A 1 174 ? 16.748 95.558 167.080 1.00 35.70 166 ASN A O 1
ATOM 2418 N N . GLY A 1 175 ? 18.015 94.056 165.979 1.00 33.67 167 GLY A N 1
ATOM 2419 C CA . GLY A 1 175 ? 19.245 94.822 166.102 1.00 33.37 167 GLY A CA 1
ATOM 2420 C C . GLY A 1 175 ? 19.885 95.150 164.766 1.00 32.30 167 GLY A C 1
ATOM 2421 O O . GLY A 1 175 ? 20.162 94.258 163.964 1.00 31.68 167 GLY A O 1
ATOM 2425 N N . LYS A 1 176 ? 20.127 96.439 164.538 1.00 32.16 168 LYS A N 1
ATOM 2426 C CA . LYS A 1 176 ? 20.746 96.913 163.303 1.00 31.71 168 LYS A CA 1
ATOM 2427 C C . LYS A 1 176 ? 22.185 97.356 163.552 1.00 31.52 168 LYS A C 1
ATOM 2428 O O . LYS A 1 176 ? 22.473 98.033 164.541 1.00 32.05 168 LYS A O 1
ATOM 2447 N N . PHE A 1 177 ? 23.077 96.973 162.642 1.00 31.11 169 PHE A N 1
ATOM 2448 C CA . PHE A 1 177 ? 24.514 97.187 162.800 1.00 31.04 169 PHE A CA 1
ATOM 2449 C C . PHE A 1 177 ? 25.090 97.973 161.628 1.00 31.44 169 PHE A C 1
ATOM 2450 O O . PHE A 1 177 ? 24.697 97.767 160.477 1.00 31.79 169 PHE A O 1
ATOM 2467 N N . VAL A 1 178 ? 26.026 98.869 161.932 1.00 38.68 170 VAL A N 1
ATOM 2468 C CA . VAL A 1 178 ? 26.674 99.701 160.921 1.00 39.36 170 VAL A CA 1
ATOM 2469 C C . VAL A 1 178 ? 28.133 99.935 161.314 1.00 39.43 170 VAL A C 1
ATOM 2470 O O . VAL A 1 178 ? 28.476 99.892 162.495 1.00 39.06 170 VAL A O 1
ATOM 2483 N N . TRP A 1 179 ? 28.990 100.178 160.326 1.00 43.03 171 TRP A N 1
ATOM 2484 C CA . TRP A 1 179 ? 30.395 100.476 160.590 1.00 43.34 171 TRP A CA 1
ATOM 2485 C C . TRP A 1 179 ? 30.980 101.413 159.537 1.00 44.60 171 TRP A C 1
ATOM 2486 O O . TRP A 1 179 ? 30.452 101.523 158.431 1.00 45.51 171 TRP A O 1
ATOM 2507 N N . ASN A 1 180 ? 32.073 102.087 159.889 1.00 110.05 172 ASN A N 1
ATOM 2508 C CA . ASN A 1 180 ? 32.689 103.061 158.993 1.00 118.13 172 ASN A CA 1
ATOM 2509 C C . ASN A 1 180 ? 33.474 102.413 157.862 1.00 118.88 172 ASN A C 1
ATOM 2510 O O . ASN A 1 180 ? 33.964 101.291 157.988 1.00 111.10 172 ASN A O 1
ATOM 2520 N N . THR A 1 181 ? 33.576 103.143 156.755 1.00 116.91 173 THR A N 1
ATOM 2521 C CA . THR A 1 181 ? 34.263 102.672 155.560 1.00 119.03 173 THR A CA 1
ATOM 2522 C C . THR A 1 181 ? 35.530 103.481 155.326 1.00 121.86 173 THR A C 1
ATOM 2523 O O . THR A 1 181 ? 35.634 104.631 155.752 1.00 123.23 173 THR A O 1
ATOM 2534 N N . THR A 1 182 ? 36.492 102.869 154.646 1.00 112.60 174 THR A N 1
ATOM 2535 C CA . THR A 1 182 ? 37.737 103.543 154.302 1.00 114.94 174 THR A CA 1
ATOM 2536 C C . THR A 1 182 ? 37.500 104.584 153.216 1.00 121.21 174 THR A C 1
ATOM 2537 O O . THR A 1 182 ? 36.367 104.808 152.792 1.00 123.45 174 THR A O 1
ATOM 2548 N N . GLY A 1 183 ? 38.578 105.218 152.770 1.00 159.19 175 GLY A N 1
ATOM 2549 C CA . GLY A 1 183 ? 38.488 106.237 151.742 1.00 164.17 175 GLY A CA 1
ATOM 2550 C C . GLY A 1 183 ? 38.099 105.661 150.394 1.00 167.15 175 GLY A C 1
ATOM 2551 O O . GLY A 1 183 ? 37.455 106.331 149.587 1.00 170.90 175 GLY A O 1
ATOM 2555 N N . ASP A 1 184 ? 38.490 104.413 150.150 1.00 144.90 176 ASP A N 1
ATOM 2556 C CA . ASP A 1 184 ? 38.201 103.752 148.882 1.00 146.26 176 ASP A CA 1
ATOM 2557 C C . ASP A 1 184 ? 36.701 103.550 148.690 1.00 147.26 176 ASP A C 1
ATOM 2558 O O . ASP A 1 184 ? 35.936 103.541 149.654 1.00 146.29 176 ASP A O 1
ATOM 2567 N N . ARG A 1 185 ? 36.296 103.384 147.434 1.00 140.91 177 ARG A N 1
ATOM 2568 C CA . ARG A 1 185 ? 34.892 103.198 147.084 1.00 141.29 177 ARG A CA 1
ATOM 2569 C C . ARG A 1 185 ? 34.575 101.719 146.888 1.00 138.29 177 ARG A C 1
ATOM 2570 O O . ARG A 1 185 ? 33.507 101.243 147.273 1.00 135.19 177 ARG A O 1
ATOM 2591 N N . ASP A 1 186 ? 35.518 101.000 146.288 1.00 151.59 178 ASP A N 1
ATOM 2592 C CA . ASP A 1 186 ? 35.333 99.592 145.956 1.00 148.35 178 ASP A CA 1
ATOM 2593 C C . ASP A 1 186 ? 35.464 98.685 147.179 1.00 143.82 178 ASP A C 1
ATOM 2594 O O . ASP A 1 186 ? 36.540 98.146 147.442 1.00 142.85 178 ASP A O 1
ATOM 2603 N N . LEU A 1 187 ? 34.367 98.513 147.914 1.00 127.88 179 LEU A N 1
ATOM 2604 C CA . LEU A 1 187 ? 34.365 97.672 149.111 1.00 122.26 179 LEU A CA 1
ATOM 2605 C C . LEU A 1 187 ? 33.103 96.821 149.242 1.00 120.37 179 LEU A C 1
ATOM 2606 O O . LEU A 1 187 ? 31.991 97.345 149.315 1.00 120.53 179 LEU A O 1
ATOM 2622 N N . CYS A 1 188 ? 33.296 95.504 149.269 1.00 119.12 180 CYS A N 1
ATOM 2623 C CA . CYS A 1 188 ? 32.237 94.552 149.593 1.00 117.10 180 CYS A CA 1
ATOM 2624 C C . CYS A 1 188 ? 32.505 93.986 150.984 1.00 112.73 180 CYS A C 1
ATOM 2625 O O . CYS A 1 188 ? 33.588 94.200 151.532 1.00 111.42 180 CYS A O 1
ATOM 2632 N N . PHE A 1 189 ? 31.538 93.272 151.560 1.00 63.51 181 PHE A N 1
ATOM 2633 C CA . PHE A 1 189 ? 31.720 92.724 152.909 1.00 61.18 181 PHE A CA 1
ATOM 2634 C C . PHE A 1 189 ? 31.053 91.364 153.124 1.00 60.53 181 PHE A C 1
ATOM 2635 O O . PHE A 1 189 ? 30.109 90.999 152.421 1.00 61.45 181 PHE A O 1
ATOM 2652 N N . ASP A 1 190 ? 31.564 90.630 154.112 1.00 59.21 182 ASP A N 1
ATOM 2653 C CA . ASP A 1 190 ? 30.980 89.363 154.556 1.00 58.66 182 ASP A CA 1
ATOM 2654 C C . ASP A 1 190 ? 30.746 89.385 156.064 1.00 56.44 182 ASP A C 1
ATOM 2655 O O . ASP A 1 190 ? 31.677 89.609 156.838 1.00 55.53 182 ASP A O 1
ATOM 2664 N N . ILE A 1 191 ? 29.505 89.139 156.474 1.00 55.80 183 ILE A N 1
ATOM 2665 C CA . ILE A 1 191 ? 29.106 89.300 157.868 1.00 53.86 183 ILE A CA 1
ATOM 2666 C C . ILE A 1 191 ? 28.688 87.984 158.506 1.00 53.79 183 ILE A C 1
ATOM 2667 O O . ILE A 1 191 ? 27.957 87.193 157.903 1.00 55.13 183 ILE A O 1
ATOM 2683 N N . ALA A 1 192 ? 29.160 87.764 159.731 1.00 52.46 184 ALA A N 1
ATOM 2684 C CA . ALA A 1 192 ? 28.732 86.624 160.536 1.00 52.47 184 ALA A CA 1
ATOM 2685 C C . ALA A 1 192 ? 28.360 87.096 161.939 1.00 50.63 184 ALA A C 1
ATOM 2686 O O . ALA A 1 192 ? 29.097 87.865 162.545 1.00 49.30 184 ALA A O 1
ATOM 2693 N N . ASN A 1 193 ? 27.218 86.641 162.450 1.00 50.77 185 ASN A N 1
ATOM 2694 C CA . ASN A 1 193 ? 26.759 87.043 163.778 1.00 49.27 185 ASN A CA 1
ATOM 2695 C C . ASN A 1 193 ? 26.201 85.875 164.581 1.00 49.97 185 ASN A C 1
ATOM 2696 O O . ASN A 1 193 ? 25.462 85.039 164.052 1.00 51.73 185 ASN A O 1
ATOM 2707 N N . ILE A 1 194 ? 26.559 85.831 165.862 1.00 49.89 186 ILE A N 1
ATOM 2708 C CA . ILE A 1 194 ? 26.103 84.772 166.755 1.00 50.74 186 ILE A CA 1
ATOM 2709 C C . ILE A 1 194 ? 25.862 85.312 168.167 1.00 49.17 186 ILE A C 1
ATOM 2710 O O . ILE A 1 194 ? 26.520 86.261 168.599 1.00 47.38 186 ILE A O 1
ATOM 2726 N N . CYS A 1 195 ? 24.910 84.705 168.873 1.00 65.83 187 CYS A N 1
ATOM 2727 C CA . CYS A 1 195 ? 24.614 85.063 170.259 1.00 64.72 187 CYS A CA 1
ATOM 2728 C C . CYS A 1 195 ? 24.497 83.818 171.130 1.00 66.24 187 CYS A C 1
ATOM 2729 O O . CYS A 1 195 ? 24.278 82.719 170.624 1.00 68.45 187 CYS A O 1
ATOM 2736 N N . GLN A 1 196 ? 24.621 84.004 172.441 1.00 64.86 188 GLN A N 1
ATOM 2737 C CA . GLN A 1 196 ? 24.584 82.896 173.392 1.00 67.35 188 GLN A CA 1
ATOM 2738 C C . GLN A 1 196 ? 23.249 82.154 173.363 1.00 72.13 188 GLN A C 1
ATOM 2739 O O . GLN A 1 196 ? 23.192 80.966 173.685 1.00 74.68 188 GLN A O 1
ATOM 2753 N N . ASN A 1 197 ? 22.183 82.853 172.978 1.00 66.83 189 ASN A N 1
ATOM 2754 C CA . ASN A 1 197 ? 20.845 82.264 172.958 1.00 71.40 189 ASN A CA 1
ATOM 2755 C C . ASN A 1 197 ? 20.065 82.600 171.686 1.00 71.24 189 ASN A C 1
ATOM 2756 O O . ASN A 1 197 ? 18.843 82.750 171.716 1.00 73.74 189 ASN A O 1
ATOM 2767 N N . THR A 1 198 ? 20.779 82.718 170.572 1.00 67.68 190 THR A N 1
ATOM 2768 C CA . THR A 1 198 ? 20.151 82.891 169.266 1.00 67.35 190 THR A CA 1
ATOM 2769 C C . THR A 1 198 ? 20.992 82.192 168.208 1.00 65.39 190 THR A C 1
ATOM 2770 O O . THR A 1 198 ? 22.221 82.274 168.227 1.00 63.63 190 THR A O 1
ATOM 2781 N N . ASN A 1 199 ? 20.326 81.505 167.286 1.00 78.04 191 ASN A N 1
ATOM 2782 C CA . ASN A 1 199 ? 21.021 80.775 166.237 1.00 76.57 191 ASN A CA 1
ATOM 2783 C C . ASN A 1 199 ? 21.766 81.705 165.290 1.00 73.38 191 ASN A C 1
ATOM 2784 O O . ASN A 1 199 ? 21.365 82.848 165.067 1.00 72.65 191 ASN A O 1
ATOM 2795 N N . MET A 1 200 ? 22.862 81.190 164.747 1.00 60.93 192 MET A N 1
ATOM 2796 C CA . MET A 1 200 ? 23.774 81.961 163.915 1.00 59.51 192 MET A CA 1
ATOM 2797 C C . MET A 1 200 ? 23.082 82.609 162.721 1.00 59.97 192 MET A C 1
ATOM 2798 O O . MET A 1 200 ? 22.110 82.072 162.188 1.00 62.02 192 MET A O 1
ATOM 2812 N N . LYS A 1 201 ? 23.592 83.767 162.309 1.00 59.01 193 LYS A N 1
ATOM 2813 C CA . LYS A 1 201 ? 23.138 84.425 161.088 1.00 59.62 193 LYS A CA 1
ATOM 2814 C C . LYS A 1 201 ? 24.325 84.958 160.296 1.00 58.95 193 LYS A C 1
ATOM 2815 O O . LYS A 1 201 ? 25.229 85.573 160.858 1.00 57.24 193 LYS A O 1
ATOM 2834 N N . HIS A 1 202 ? 24.310 84.722 158.989 1.00 57.48 194 HIS A N 1
ATOM 2835 C CA . HIS A 1 202 ? 25.405 85.129 158.117 1.00 57.41 194 HIS A CA 1
ATOM 2836 C C . HIS A 1 202 ? 24.870 85.812 156.867 1.00 58.47 194 HIS A C 1
ATOM 2837 O O . HIS A 1 202 ? 23.775 85.497 156.401 1.00 59.93 194 HIS A O 1
ATOM 2851 N N . ALA A 1 203 ? 25.643 86.752 156.329 1.00 58.02 195 ALA A N 1
ATOM 2852 C CA . ALA A 1 203 ? 25.221 87.492 155.144 1.00 59.23 195 ALA A CA 1
ATOM 2853 C C . ALA A 1 203 ? 26.411 87.974 154.322 1.00 59.64 195 ALA A C 1
ATOM 2854 O O . ALA A 1 203 ? 27.545 87.994 154.801 1.00 58.71 195 ALA A O 1
ATOM 2861 N N . LYS A 1 204 ? 26.134 88.357 153.079 1.00 61.30 196 LYS A N 1
ATOM 2862 C CA . LYS A 1 204 ? 27.156 88.846 152.161 1.00 62.24 196 LYS A CA 1
ATOM 2863 C C . LYS A 1 204 ? 26.721 90.180 151.554 1.00 62.95 196 LYS A C 1
ATOM 2864 O O . LYS A 1 204 ? 25.761 90.233 150.785 1.00 64.42 196 LYS A O 1
ATOM 2883 N N . ILE A 1 205 ? 27.432 91.250 151.901 1.00 71.42 197 ILE A N 1
ATOM 2884 C CA . ILE A 1 205 ? 27.064 92.595 151.466 1.00 72.24 197 ILE A CA 1
ATOM 2885 C C . ILE A 1 205 ? 27.802 93.013 150.197 1.00 74.43 197 ILE A C 1
ATOM 2886 O O . ILE A 1 205 ? 29.032 93.134 150.180 1.00 74.53 197 ILE A O 1
ATOM 2902 N N . TRP A 1 206 ? 27.020 93.225 149.141 1.00 53.97 198 TRP A N 1
ATOM 2903 C CA . TRP A 1 206 ? 27.513 93.751 147.875 1.00 59.18 198 TRP A CA 1
ATOM 2904 C C . TRP A 1 206 ? 27.956 95.198 148.079 1.00 61.67 198 TRP A C 1
ATOM 2905 O O . TRP A 1 206 ? 27.636 95.798 149.102 1.00 59.05 198 TRP A O 1
ATOM 2926 N N . PRO A 1 207 ? 28.691 95.773 147.111 1.00 62.44 199 PRO A N 1
ATOM 2927 C CA . PRO A 1 207 ? 29.242 97.099 147.413 1.00 65.43 199 PRO A CA 1
ATOM 2928 C C . PRO A 1 207 ? 28.172 98.187 147.483 1.00 66.05 199 PRO A C 1
ATOM 2929 O O . PRO A 1 207 ? 27.471 98.429 146.500 1.00 69.43 199 PRO A O 1
ATOM 2940 N N . THR A 1 208 ? 28.056 98.822 148.646 1.00 67.67 200 THR A N 1
ATOM 2941 C CA . THR A 1 208 ? 27.105 99.909 148.854 1.00 68.39 200 THR A CA 1
ATOM 2942 C C . THR A 1 208 ? 27.826 101.169 149.311 1.00 71.66 200 THR A C 1
ATOM 2943 O O . THR A 1 208 ? 29.003 101.126 149.671 1.00 72.45 200 THR A O 1
ATOM 2954 N N . ALA A 1 209 ? 27.113 102.291 149.297 1.00 90.83 201 ALA A N 1
ATOM 2955 C CA . ALA A 1 209 ? 27.667 103.553 149.767 1.00 94.38 201 ALA A CA 1
ATOM 2956 C C . ALA A 1 209 ? 27.973 103.462 151.255 1.00 89.14 201 ALA A C 1
ATOM 2957 O O . ALA A 1 209 ? 29.006 103.945 151.720 1.00 91.34 201 ALA A O 1
ATOM 2964 N N . HIS A 1 210 ? 27.061 102.839 151.996 1.00 70.28 202 HIS A N 1
ATOM 2965 C CA . HIS A 1 210 ? 27.229 102.641 153.431 1.00 65.50 202 HIS A CA 1
ATOM 2966 C C . HIS A 1 210 ? 26.637 101.290 153.834 1.00 59.64 202 HIS A C 1
ATOM 2967 O O . HIS A 1 210 ? 25.426 101.091 153.736 1.00 57.69 202 HIS A O 1
ATOM 2981 N N . PRO A 1 211 ? 27.488 100.354 154.289 1.00 54.65 203 PRO A N 1
ATOM 2982 C CA . PRO A 1 211 ? 26.986 99.016 154.615 1.00 50.14 203 PRO A CA 1
ATOM 2983 C C . PRO A 1 211 ? 26.151 98.988 155.888 1.00 46.18 203 PRO A C 1
ATOM 2984 O O . PRO A 1 211 ? 26.374 99.791 156.795 1.00 46.25 203 PRO A O 1
ATOM 2995 N N . SER A 1 212 ? 25.199 98.064 155.945 1.00 35.45 204 SER A N 1
ATOM 2996 C CA . SER A 1 212 ? 24.340 97.908 157.111 1.00 32.33 204 SER A CA 1
ATOM 2997 C C . SER A 1 212 ? 23.916 96.456 157.238 1.00 30.10 204 SER A C 1
ATOM 2998 O O . SER A 1 212 ? 23.692 95.781 156.233 1.00 30.79 204 SER A O 1
ATOM 3006 N N . PHE A 1 213 ? 23.803 95.981 158.474 1.00 41.48 205 PHE A N 1
ATOM 3007 C CA . PHE A 1 213 ? 23.439 94.592 158.723 1.00 40.25 205 PHE A CA 1
ATOM 3008 C C . PHE A 1 213 ? 22.340 94.483 159.768 1.00 38.93 205 PHE A C 1
ATOM 3009 O O . PHE A 1 213 ? 22.495 94.951 160.893 1.00 38.47 205 PHE A O 1
ATOM 3026 N N . ASP A 1 214 ? 21.234 93.850 159.388 1.00 39.36 206 ASP A N 1
ATOM 3027 C CA . ASP A 1 214 ? 20.103 93.673 160.288 1.00 38.96 206 ASP A CA 1
ATOM 3028 C C . ASP A 1 214 ? 20.203 92.337 161.014 1.00 39.21 206 ASP A C 1
ATOM 3029 O O . ASP A 1 214 ? 20.727 91.364 160.471 1.00 39.79 206 ASP A O 1
ATOM 3038 N N . VAL A 1 215 ? 19.701 92.304 162.245 1.00 25.51 207 VAL A N 1
ATOM 3039 C CA . VAL A 1 215 ? 19.636 91.074 163.025 1.00 26.89 207 VAL A CA 1
ATOM 3040 C C . VAL A 1 215 ? 18.281 90.976 163.714 1.00 28.11 207 VAL A C 1
ATOM 3041 O O . VAL A 1 215 ? 17.717 91.985 164.137 1.00 27.59 207 VAL A O 1
ATOM 3054 N N . GLU A 1 216 ? 17.767 89.755 163.818 1.00 51.16 208 GLU A N 1
ATOM 3055 C CA . GLU A 1 216 ? 16.466 89.519 164.429 1.00 51.03 208 GLU A CA 1
ATOM 3056 C C . GLU A 1 216 ? 16.515 88.378 165.437 1.00 51.80 208 GLU A C 1
ATOM 3057 O O . GLU A 1 216 ? 17.520 87.675 165.551 1.00 52.57 208 GLU A O 1
ATOM 3069 N N . ASN A 1 217 ? 15.416 88.210 166.165 1.00 53.68 209 ASN A N 1
ATOM 3070 C CA . ASN A 1 217 ? 15.272 87.139 167.144 1.00 54.67 209 ASN A CA 1
ATOM 3071 C C . ASN A 1 217 ? 16.281 87.241 168.286 1.00 54.32 209 ASN A C 1
ATOM 3072 O O . ASN A 1 217 ? 16.611 86.239 168.922 1.00 55.46 209 ASN A O 1
ATOM 3083 N N . LEU A 1 218 ? 16.767 88.452 168.544 1.00 37.64 210 LEU A N 1
ATOM 3084 C CA . LEU A 1 218 ? 17.647 88.697 169.682 1.00 37.25 210 LEU A CA 1
ATOM 3085 C C . LEU A 1 218 ? 16.842 88.720 170.975 1.00 36.99 210 LEU A C 1
ATOM 3086 O O . LEU A 1 218 ? 15.616 88.830 170.949 1.00 36.96 210 LEU A O 1
ATOM 3102 N N . VAL A 1 219 ? 17.541 88.612 172.101 1.00 36.99 211 VAL A N 1
ATOM 3103 C CA . VAL A 1 219 ? 16.904 88.651 173.414 1.00 36.80 211 VAL A CA 1
ATOM 3104 C C . VAL A 1 219 ? 17.665 89.572 174.363 1.00 35.72 211 VAL A C 1
ATOM 3105 O O . VAL A 1 219 ? 18.783 89.999 174.070 1.00 35.43 211 VAL A O 1
ATOM 3118 N N . LEU A 1 220 ? 17.051 89.871 175.503 1.00 35.30 212 LEU A N 1
ATOM 3119 C CA . LEU A 1 220 ? 17.635 90.786 176.477 1.00 34.31 212 LEU A CA 1
ATOM 3120 C C . LEU A 1 220 ? 18.808 90.168 177.231 1.00 34.94 212 LEU A C 1
ATOM 3121 O O . LEU A 1 220 ? 18.806 88.975 177.539 1.00 36.26 212 LEU A O 1
ATOM 3137 N N . ASN A 1 221 ? 19.805 90.998 177.522 1.00 35.88 213 ASN A N 1
ATOM 3138 C CA . ASN A 1 221 ? 20.945 90.603 178.343 1.00 36.52 213 ASN A CA 1
ATOM 3139 C C . ASN A 1 221 ? 21.701 89.399 177.784 1.00 38.17 213 ASN A C 1
ATOM 3140 O O . ASN A 1 221 ? 22.140 88.526 178.534 1.00 39.38 213 ASN A O 1
ATOM 3151 N N . ASP A 1 222 ? 21.848 89.366 176.463 1.00 53.12 214 ASP A N 1
ATOM 3152 C CA . ASP A 1 222 ? 22.549 88.283 175.780 1.00 54.83 214 ASP A CA 1
ATOM 3153 C C . ASP A 1 222 ? 23.932 88.733 175.327 1.00 55.19 214 ASP A C 1
ATOM 3154 O O . ASP A 1 222 ? 24.087 89.817 174.767 1.00 54.18 214 ASP A O 1
ATOM 3163 N N . GLU A 1 223 ? 24.931 87.892 175.575 1.00 43.29 215 GLU A N 1
ATOM 3164 C CA . GLU A 1 223 ? 26.306 88.187 175.187 1.00 43.75 215 GLU A CA 1
ATOM 3165 C C . GLU A 1 223 ? 26.568 87.706 173.759 1.00 44.40 215 GLU A C 1
ATOM 3166 O O . GLU A 1 223 ? 26.777 86.515 173.525 1.00 46.15 215 GLU A O 1
ATOM 3178 N N . CYS A 1 224 ? 26.557 88.641 172.813 1.00 43.18 216 CYS A N 1
ATOM 3179 C CA . CYS A 1 224 ? 26.700 88.321 171.393 1.00 43.74 216 CYS A CA 1
ATOM 3180 C C . CYS A 1 224 ? 28.088 88.634 170.839 1.00 44.46 216 CYS A C 1
ATOM 3181 O O . CYS A 1 224 ? 28.906 89.289 171.489 1.00 44.29 216 CYS A O 1
ATOM 3188 N N . GLU A 1 225 ? 28.328 88.166 169.618 1.00 52.96 217 GLU A N 1
ATOM 3189 C CA . GLU A 1 225 ? 29.556 88.465 168.894 1.00 53.83 217 GLU A CA 1
ATOM 3190 C C . GLU A 1 225 ? 29.292 88.489 167.389 1.00 53.91 217 GLU A C 1
ATOM 3191 O O . GLU A 1 225 ? 28.529 87.666 166.865 1.00 54.73 217 GLU A O 1
ATOM 3203 N N . ILE A 1 226 ? 29.920 89.445 166.709 1.00 45.78 218 ILE A N 1
ATOM 3204 C CA . ILE A 1 226 ? 29.765 89.607 165.267 1.00 45.83 218 ILE A CA 1
ATOM 3205 C C . ILE A 1 226 ? 31.128 89.776 164.594 1.00 47.28 218 ILE A C 1
ATOM 3206 O O . ILE A 1 226 ? 31.972 90.546 165.055 1.00 46.87 218 ILE A O 1
ATOM 3222 N N . HIS A 1 227 ? 31.345 89.018 163.523 1.00 69.76 219 HIS A N 1
ATOM 3223 C CA . HIS A 1 227 ? 32.555 89.130 162.719 1.00 71.49 219 HIS A CA 1
ATOM 3224 C C . HIS A 1 227 ? 32.243 89.828 161.401 1.00 70.51 219 HIS A C 1
ATOM 3225 O O . HIS A 1 227 ? 31.309 89.440 160.688 1.00 70.55 219 HIS A O 1
ATOM 3239 N N . VAL A 1 228 ? 33.032 90.856 161.091 1.00 49.39 220 VAL A N 1
ATOM 3240 C CA . VAL A 1 228 ? 32.904 91.592 159.836 1.00 48.56 220 VAL A CA 1
ATOM 3241 C C . VAL A 1 228 ? 34.167 91.434 158.993 1.00 51.11 220 VAL A C 1
ATOM 3242 O O . VAL A 1 228 ? 35.224 91.972 159.327 1.00 51.49 220 VAL A O 1
ATOM 3255 N N . LYS A 1 229 ? 34.038 90.688 157.901 1.00 53.86 221 LYS A N 1
ATOM 3256 C CA . LYS A 1 229 ? 35.126 90.487 156.952 1.00 56.65 221 LYS A CA 1
ATOM 3257 C C . LYS A 1 229 ? 35.040 91.510 155.825 1.00 55.25 221 LYS A C 1
ATOM 3258 O O . LYS A 1 229 ? 34.002 91.635 155.169 1.00 54.01 221 LYS A O 1
ATOM 3277 N N . GLY A 1 230 ? 36.132 92.239 155.610 1.00 54.92 222 GLY A N 1
ATOM 3278 C CA . GLY A 1 230 ? 36.193 93.241 154.561 1.00 53.76 222 GLY A CA 1
ATOM 3279 C C . GLY A 1 230 ? 37.560 93.309 153.908 1.00 56.49 222 GLY A C 1
ATOM 3280 O O . GLY A 1 230 ? 38.417 92.456 154.147 1.00 59.72 222 GLY A O 1
ATOM 3284 N N . ILE A 1 231 ? 37.763 94.335 153.087 1.00 63.65 223 ILE A N 1
ATOM 3285 C CA . ILE A 1 231 ? 39.018 94.517 152.363 1.00 65.71 223 ILE A CA 1
ATOM 3286 C C . ILE A 1 231 ? 40.206 94.593 153.317 1.00 66.67 223 ILE A C 1
ATOM 3287 O O . ILE A 1 231 ? 41.315 94.180 152.975 1.00 68.50 223 ILE A O 1
ATOM 3303 N N . HIS A 1 232 ? 39.964 95.113 154.515 1.00 65.54 224 HIS A N 1
ATOM 3304 C CA . HIS A 1 232 ? 41.019 95.284 155.507 1.00 66.42 224 HIS A CA 1
ATOM 3305 C C . HIS A 1 232 ? 41.149 94.058 156.406 1.00 66.34 224 HIS A C 1
ATOM 3306 O O . HIS A 1 232 ? 41.904 94.073 157.379 1.00 66.93 224 HIS A O 1
ATOM 3320 N N . GLY A 1 233 ? 40.407 93.003 156.079 1.00 65.71 225 GLY A N 1
ATOM 3321 C CA . GLY A 1 233 ? 40.486 91.753 156.813 1.00 65.75 225 GLY A CA 1
ATOM 3322 C C . GLY A 1 233 ? 39.279 91.517 157.697 1.00 63.80 225 GLY A C 1
ATOM 3323 O O . GLY A 1 233 ? 38.225 92.126 157.505 1.00 62.37 225 GLY A O 1
ATOM 3327 N N . THR A 1 234 ? 39.439 90.622 158.667 1.00 63.83 226 THR A N 1
ATOM 3328 C CA . THR A 1 234 ? 38.360 90.265 159.578 1.00 62.19 226 THR A CA 1
ATOM 3329 C C . THR A 1 234 ? 38.383 91.141 160.822 1.00 61.56 226 THR A C 1
ATOM 3330 O O . THR A 1 234 ? 39.443 91.396 161.394 1.00 62.69 226 THR A O 1
ATOM 3341 N N . THR A 1 235 ? 37.204 91.601 161.227 1.00 63.27 227 THR A N 1
ATOM 3342 C CA . THR A 1 235 ? 37.046 92.336 162.473 1.00 62.65 227 THR A CA 1
ATOM 3343 C C . THR A 1 235 ? 36.042 91.631 163.370 1.00 61.41 227 THR A C 1
ATOM 3344 O O . THR A 1 235 ? 34.834 91.676 163.127 1.00 60.06 227 THR A O 1
ATOM 3355 N N . LYS A 1 236 ? 36.555 90.973 164.404 1.00 65.13 228 LYS A N 1
ATOM 3356 C CA . LYS A 1 236 ? 35.711 90.315 165.388 1.00 64.17 228 LYS A CA 1
ATOM 3357 C C . LYS A 1 236 ? 35.269 91.342 166.421 1.00 63.44 228 LYS A C 1
ATOM 3358 O O . LYS A 1 236 ? 36.089 92.086 166.962 1.00 64.28 228 LYS A O 1
ATOM 3377 N N . HIS A 1 237 ? 33.969 91.377 166.688 1.00 55.47 229 HIS A N 1
ATOM 3378 C CA . HIS A 1 237 ? 33.378 92.419 167.517 1.00 54.74 229 HIS A CA 1
ATOM 3379 C C . HIS A 1 237 ? 32.353 91.852 168.491 1.00 53.81 229 HIS A C 1
ATOM 3380 O O . HIS A 1 237 ? 31.227 91.534 168.107 1.00 52.68 229 HIS A O 1
ATOM 3394 N N . LYS A 1 238 ? 32.757 91.711 169.750 1.00 54.41 230 LYS A N 1
ATOM 3395 C CA . LYS A 1 238 ? 31.848 91.257 170.793 1.00 53.72 230 LYS A CA 1
ATOM 3396 C C . LYS A 1 238 ? 30.912 92.388 171.197 1.00 52.83 230 LYS A C 1
ATOM 3397 O O . LYS A 1 238 ? 31.285 93.561 171.145 1.00 53.16 230 LYS A O 1
ATOM 3416 N N . TYR A 1 239 ? 29.696 92.031 171.594 1.00 51.80 231 TYR A N 1
ATOM 3417 C CA . TYR A 1 239 ? 28.725 93.020 172.047 1.00 51.03 231 TYR A CA 1
ATOM 3418 C C . TYR A 1 239 ? 27.594 92.346 172.813 1.00 50.31 231 TYR A C 1
ATOM 3419 O O . TYR A 1 239 ? 27.227 91.213 172.517 1.00 49.95 231 TYR A O 1
ATOM 3437 N N . LYS A 1 240 ? 27.041 93.059 173.790 1.00 50.22 232 LYS A N 1
ATOM 3438 C CA . LYS A 1 240 ? 25.974 92.527 174.630 1.00 49.70 232 LYS A CA 1
ATOM 3439 C C . LYS A 1 240 ? 24.671 93.273 174.362 1.00 48.61 232 LYS A C 1
ATOM 3440 O O . LYS A 1 240 ? 24.658 94.500 174.274 1.00 48.65 232 LYS A O 1
ATOM 3459 N N . THR A 1 241 ? 23.576 92.530 174.236 1.00 47.74 233 THR A N 1
ATOM 3460 C CA . THR A 1 241 ? 22.269 93.139 174.015 1.00 46.76 233 THR A CA 1
ATOM 3461 C C . THR A 1 241 ? 21.796 93.843 175.284 1.00 47.10 233 THR A C 1
ATOM 3462 O O . THR A 1 241 ? 21.992 93.334 176.387 1.00 47.78 233 THR A O 1
ATOM 3473 N N . PRO A 1 242 ? 21.170 95.022 175.132 1.00 46.74 234 PRO A N 1
ATOM 3474 C CA . PRO A 1 242 ? 20.830 95.849 176.296 1.00 47.31 234 PRO A CA 1
ATOM 3475 C C . PRO A 1 242 ? 19.810 95.200 177.226 1.00 47.17 234 PRO A C 1
ATOM 3476 O O . PRO A 1 242 ? 19.135 94.243 176.845 1.00 46.42 234 PRO A O 1
ATOM 3487 N N . SER A 1 243 ? 19.711 95.730 178.441 1.00 60.74 235 SER A N 1
ATOM 3488 C CA . SER A 1 243 ? 18.727 95.268 179.411 1.00 64.29 235 SER A CA 1
ATOM 3489 C C . SER A 1 243 ? 17.382 95.935 179.148 1.00 65.88 235 SER A C 1
ATOM 3490 O O . SER A 1 243 ? 17.254 96.749 178.234 1.00 63.81 235 SER A O 1
ATOM 3498 N N . CYS A 1 244 ? 16.383 95.588 179.953 1.00 47.59 236 CYS A N 1
ATOM 3499 C CA . CYS A 1 244 ? 15.038 96.115 179.763 1.00 46.99 236 CYS A CA 1
ATOM 3500 C C . CYS A 1 244 ? 14.956 97.581 180.181 1.00 47.69 236 CYS A C 1
ATOM 3501 O O . CYS A 1 244 ? 14.255 98.373 179.551 1.00 47.15 236 CYS A O 1
ATOM 3508 N N . PHE A 1 245 ? 15.675 97.944 181.240 1.00 57.39 237 PHE A N 1
ATOM 3509 C CA . PHE A 1 245 ? 15.653 99.317 181.734 1.00 55.68 237 PHE A CA 1
ATOM 3510 C C . PHE A 1 245 ? 16.364 100.259 180.763 1.00 52.92 237 PHE A C 1
ATOM 3511 O O . PHE A 1 245 ? 16.210 101.478 180.847 1.00 53.48 237 PHE A O 1
ATOM 3528 N N . GLU A 1 246 ? 17.139 99.689 179.843 1.00 52.81 238 GLU A N 1
ATOM 3529 C CA . GLU A 1 246 ? 17.845 100.475 178.834 1.00 52.64 238 GLU A CA 1
ATOM 3530 C C . GLU A 1 246 ? 16.958 100.734 177.615 1.00 51.36 238 GLU A C 1
ATOM 3531 O O . GLU A 1 246 ? 17.207 101.660 176.844 1.00 51.30 238 GLU A O 1
ATOM 3543 N N . LEU A 1 247 ? 15.928 99.907 177.453 1.00 53.13 239 LEU A N 1
ATOM 3544 C CA . LEU A 1 247 ? 14.971 100.047 176.356 1.00 51.98 239 LEU A CA 1
ATOM 3545 C C . LEU A 1 247 ? 13.654 100.620 176.884 1.00 52.04 239 LEU A C 1
ATOM 3546 O O . LEU A 1 247 ? 12.885 99.897 177.517 1.00 55.47 239 LEU A O 1
ATOM 3562 N N . PRO A 1 248 ? 13.396 101.921 176.638 1.00 65.10 240 PRO A N 1
ATOM 3563 C CA . PRO A 1 248 ? 12.229 102.606 177.211 1.00 64.79 240 PRO A CA 1
ATOM 3564 C C . PRO A 1 248 ? 10.911 101.846 177.075 1.00 66.23 240 PRO A C 1
ATOM 3565 O O . PRO A 1 248 ? 10.158 101.744 178.047 1.00 65.25 240 PRO A O 1
ATOM 3576 N N . GLU A 1 249 ? 10.643 101.312 175.889 1.00 60.47 241 GLU A N 1
ATOM 3577 C CA . GLU A 1 249 ? 9.385 100.618 175.643 1.00 62.18 241 GLU A CA 1
ATOM 3578 C C . GLU A 1 249 ? 9.328 99.291 176.396 1.00 61.33 241 GLU A C 1
ATOM 3579 O O . GLU A 1 249 ? 8.245 98.760 176.639 1.00 62.29 241 GLU A O 1
ATOM 3591 N N . CYS A 1 250 ? 10.490 98.757 176.760 1.00 59.84 242 CYS A N 1
ATOM 3592 C CA . CYS A 1 250 ? 10.542 97.551 177.581 1.00 59.10 242 CYS A CA 1
ATOM 3593 C C . CYS A 1 250 ? 10.252 97.904 179.031 1.00 56.74 242 CYS A C 1
ATOM 3594 O O . CYS A 1 250 ? 9.403 97.290 179.678 1.00 57.15 242 CYS A O 1
ATOM 3601 N N . PHE A 1 251 ? 10.972 98.903 179.531 1.00 71.23 243 PHE A N 1
ATOM 3602 C CA . PHE A 1 251 ? 10.874 99.318 180.924 1.00 68.91 243 PHE A CA 1
ATOM 3603 C C . PHE A 1 251 ? 9.473 99.821 181.253 1.00 69.93 243 PHE A C 1
ATOM 3604 O O . PHE A 1 251 ? 8.907 99.474 182.289 1.00 70.10 243 PHE A O 1
ATOM 3621 N N . LEU A 1 252 ? 8.919 100.642 180.365 1.00 58.36 244 LEU A N 1
ATOM 3622 C CA . LEU A 1 252 ? 7.588 101.205 180.571 1.00 59.80 244 LEU A CA 1
ATOM 3623 C C . LEU A 1 252 ? 6.492 100.144 180.556 1.00 61.76 244 LEU A C 1
ATOM 3624 O O . LEU A 1 252 ? 5.587 100.170 181.391 1.00 62.22 244 LEU A O 1
ATOM 3640 N N . ASN A 1 253 ? 6.575 99.211 179.612 1.00 69.51 245 ASN A N 1
ATOM 3641 C CA . ASN A 1 253 ? 5.548 98.186 179.467 1.00 73.46 245 ASN A CA 1
ATOM 3642 C C . ASN A 1 253 ? 5.840 96.964 180.340 1.00 74.96 245 ASN A C 1
ATOM 3643 O O . ASN A 1 253 ? 5.383 95.858 180.053 1.00 78.26 245 ASN A O 1
ATOM 3654 N N . ASN A 1 254 ? 6.605 97.179 181.406 1.00 70.70 246 ASN A N 1
ATOM 3655 C CA . ASN A 1 254 ? 6.844 96.157 182.419 1.00 71.05 246 ASN A CA 1
ATOM 3656 C C . ASN A 1 254 ? 6.927 96.783 183.804 1.00 70.79 246 ASN A C 1
ATOM 3657 O O . ASN A 1 254 ? 6.974 98.006 183.938 1.00 69.67 246 ASN A O 1
ATOM 3668 N N . MET A 1 255 ? 6.943 95.944 184.834 1.00 90.33 247 MET A N 1
ATOM 3669 C CA . MET A 1 255 ? 7.048 96.428 186.204 1.00 89.44 247 MET A CA 1
ATOM 3670 C C . MET A 1 255 ? 8.444 96.997 186.419 1.00 82.02 247 MET A C 1
ATOM 3671 O O . MET A 1 255 ? 9.410 96.528 185.815 1.00 78.18 247 MET A O 1
ATOM 3685 N N . GLU A 1 256 ? 8.540 98.010 187.275 1.00 60.29 248 GLU A N 1
ATOM 3686 C CA . GLU A 1 256 ? 9.743 98.830 187.373 1.00 57.47 248 GLU A CA 1
ATOM 3687 C C . GLU A 1 256 ? 10.332 98.843 188.782 1.00 55.04 248 GLU A C 1
ATOM 3688 O O . GLU A 1 256 ? 10.012 99.719 189.584 1.00 54.32 248 GLU A O 1
ATOM 3700 N N . PRO A 1 257 ? 11.200 97.866 189.088 1.00 69.41 249 PRO A N 1
ATOM 3701 C CA . PRO A 1 257 ? 11.922 97.879 190.364 1.00 66.93 249 PRO A CA 1
ATOM 3702 C C . PRO A 1 257 ? 12.841 99.090 190.490 1.00 64.27 249 PRO A C 1
ATOM 3703 O O . PRO A 1 257 ? 13.319 99.579 189.466 1.00 64.27 249 PRO A O 1
ATOM 3714 N N . VAL B 1 12 ? -0.361 43.611 130.340 1.00 63.17 4 VAL B N 1
ATOM 3715 C CA . VAL B 1 12 ? 0.994 43.402 129.845 1.00 62.90 4 VAL B CA 1
ATOM 3716 C C . VAL B 1 12 ? 1.938 44.460 130.409 1.00 62.57 4 VAL B C 1
ATOM 3717 O O . VAL B 1 12 ? 1.521 45.580 130.705 1.00 62.54 4 VAL B O 1
ATOM 3729 N N . SER B 1 13 ? 3.206 44.096 130.562 1.00 52.79 5 SER B N 1
ATOM 3730 C CA . SER B 1 13 ? 4.210 45.019 131.075 1.00 50.21 5 SER B CA 1
ATOM 3731 C C . SER B 1 13 ? 4.630 46.024 130.008 1.00 52.29 5 SER B C 1
ATOM 3732 O O . SER B 1 13 ? 4.380 45.825 128.819 1.00 52.21 5 SER B O 1
ATOM 3740 N N . GLN B 1 14 ? 5.276 47.099 130.449 1.00 31.97 6 GLN B N 1
ATOM 3741 C CA . GLN B 1 14 ? 5.736 48.158 129.557 1.00 31.77 6 GLN B CA 1
ATOM 3742 C C . GLN B 1 14 ? 7.255 48.161 129.409 1.00 31.60 6 GLN B C 1
ATOM 3743 O O . GLN B 1 14 ? 7.950 47.358 130.033 1.00 31.64 6 GLN B O 1
ATOM 3757 N N . ARG B 1 15 ? 7.755 49.071 128.575 1.00 26.44 7 ARG B N 1
ATOM 3758 C CA . ARG B 1 15 ? 9.191 49.268 128.385 1.00 26.33 7 ARG B CA 1
ATOM 3759 C C . ARG B 1 15 ? 9.513 50.756 128.263 1.00 28.43 7 ARG B C 1
ATOM 3760 O O . ARG B 1 15 ? 8.713 51.529 127.733 1.00 26.24 7 ARG B O 1
ATOM 3781 N N . TYR B 1 16 ? 10.686 51.145 128.756 1.00 10.83 8 TYR B N 1
ATOM 3782 C CA . TYR B 1 16 ? 11.099 52.546 128.764 1.00 10.80 8 TYR B CA 1
ATOM 3783 C C . TYR B 1 16 ? 12.486 52.689 128.136 1.00 10.78 8 TYR B C 1
ATOM 3784 O O . TYR B 1 16 ? 13.497 52.585 128.834 1.00 13.08 8 TYR B O 1
ATOM 3802 N N . PRO B 1 17 ? 12.540 52.929 126.812 1.00 10.68 9 PRO B N 1
ATOM 3803 C CA . PRO B 1 17 ? 13.825 53.036 126.107 1.00 12.84 9 PRO B CA 1
ATOM 3804 C C . PRO B 1 17 ? 14.627 54.270 126.514 1.00 10.79 9 PRO B C 1
ATOM 3805 O O . PRO B 1 17 ? 14.037 55.232 127.005 1.00 12.92 9 PRO B O 1
ATOM 3816 N N . PRO B 1 18 ? 15.957 54.244 126.317 1.00 10.91 10 PRO B N 1
ATOM 3817 C CA . PRO B 1 18 ? 16.773 55.407 126.678 1.00 11.04 10 PRO B CA 1
ATOM 3818 C C . PRO B 1 18 ? 16.356 56.664 125.926 1.00 10.95 10 PRO B C 1
ATOM 3819 O O . PRO B 1 18 ? 15.935 56.583 124.771 1.00 10.83 10 PRO B O 1
ATOM 3830 N N . ALA B 1 19 ? 16.473 57.811 126.587 1.00 11.02 11 ALA B N 1
ATOM 3831 C CA . ALA B 1 19 ? 16.130 59.096 125.993 1.00 13.14 11 ALA B CA 1
ATOM 3832 C C . ALA B 1 19 ? 17.390 59.950 125.880 1.00 11.14 11 ALA B C 1
ATOM 3833 O O . ALA B 1 19 ? 17.824 60.538 126.869 1.00 11.28 11 ALA B O 1
ATOM 3840 N N . PRO B 1 20 ? 17.984 60.022 124.675 1.00 13.42 12 PRO B N 1
ATOM 3841 C CA . PRO B 1 20 ? 19.225 60.785 124.491 1.00 11.42 12 PRO B CA 1
ATOM 3842 C C . PRO B 1 20 ? 19.045 62.280 124.724 1.00 13.72 12 PRO B C 1
ATOM 3843 O O . PRO B 1 20 ? 19.974 62.948 125.183 1.00 11.67 12 PRO B O 1
ATOM 3854 N N . GLY B 1 21 ? 17.855 62.788 124.420 1.00 11.22 13 GLY B N 1
ATOM 3855 C CA . GLY B 1 21 ? 17.564 64.202 124.560 1.00 11.21 13 GLY B CA 1
ATOM 3856 C C . GLY B 1 21 ? 17.689 64.684 125.992 1.00 13.56 13 GLY B C 1
ATOM 3857 O O . GLY B 1 21 ? 17.872 65.877 126.240 1.00 11.38 13 GLY B O 1
ATOM 3861 N N . LEU B 1 22 ? 17.584 63.748 126.930 1.00 13.57 14 LEU B N 1
ATOM 3862 C CA . LEU B 1 22 ? 17.715 64.040 128.354 1.00 11.43 14 LEU B CA 1
ATOM 3863 C C . LEU B 1 22 ? 19.033 63.492 128.890 1.00 11.72 14 LEU B C 1
ATOM 3864 O O . LEU B 1 22 ? 19.726 64.160 129.654 1.00 14.34 14 LEU B O 1
ATOM 3880 N N . LEU B 1 23 ? 19.365 62.268 128.490 1.00 14.07 15 LEU B N 1
ATOM 3881 C CA . LEU B 1 23 ? 20.639 61.655 128.850 1.00 12.04 15 LEU B CA 1
ATOM 3882 C C . LEU B 1 23 ? 21.822 62.518 128.419 1.00 12.32 15 LEU B C 1
ATOM 3883 O O . LEU B 1 23 ? 22.903 62.441 129.004 1.00 12.67 15 LEU B O 1
ATOM 3899 N N . LYS B 1 24 ? 21.609 63.331 127.388 1.00 51.45 16 LYS B N 1
ATOM 3900 C CA . LYS B 1 24 ? 22.612 64.287 126.924 1.00 51.72 16 LYS B CA 1
ATOM 3901 C C . LYS B 1 24 ? 23.199 65.139 128.054 1.00 52.00 16 LYS B C 1
ATOM 3902 O O . LYS B 1 24 ? 24.323 65.629 127.947 1.00 55.03 16 LYS B O 1
ATOM 3921 N N . TYR B 1 25 ? 22.443 65.305 129.136 1.00 26.27 17 TYR B N 1
ATOM 3922 C CA . TYR B 1 25 ? 22.829 66.217 130.210 1.00 26.52 17 TYR B CA 1
ATOM 3923 C C . TYR B 1 25 ? 23.633 65.552 131.331 1.00 29.52 17 TYR B C 1
ATOM 3924 O O . TYR B 1 25 ? 24.062 66.226 132.266 1.00 27.16 17 TYR B O 1
ATOM 3942 N N . LEU B 1 26 ? 23.840 64.241 131.240 1.00 13.26 18 LEU B N 1
ATOM 3943 C CA . LEU B 1 26 ? 24.657 63.526 132.221 1.00 16.36 18 LEU B CA 1
ATOM 3944 C C . LEU B 1 26 ? 26.140 63.557 131.853 1.00 14.11 18 LEU B C 1
ATOM 3945 O O . LEU B 1 26 ? 26.987 63.037 132.588 1.00 14.52 18 LEU B O 1
ATOM 3961 N N . GLU B 1 27 ? 26.449 64.173 130.717 1.00 25.91 19 GLU B N 1
ATOM 3962 C CA . GLU B 1 27 ? 27.811 64.184 130.197 1.00 29.30 19 GLU B CA 1
ATOM 3963 C C . GLU B 1 27 ? 28.768 64.896 131.147 1.00 26.93 19 GLU B C 1
ATOM 3964 O O . GLU B 1 27 ? 29.914 64.475 131.306 1.00 27.44 19 GLU B O 1
ATOM 3976 N N . GLN B 1 28 ? 28.297 65.964 131.785 1.00 31.41 20 GLN B N 1
ATOM 3977 C CA . GLN B 1 28 ? 29.105 66.677 132.769 1.00 31.94 20 GLN B CA 1
ATOM 3978 C C . GLN B 1 28 ? 29.472 65.745 133.912 1.00 32.24 20 GLN B C 1
ATOM 3979 O O . GLN B 1 28 ? 30.637 65.636 134.287 1.00 36.15 20 GLN B O 1
ATOM 3993 N N . ASP B 1 29 ? 28.463 65.084 134.467 1.00 45.08 21 ASP B N 1
ATOM 3994 C CA . ASP B 1 29 ? 28.665 64.139 135.556 1.00 42.22 21 ASP B CA 1
ATOM 3995 C C . ASP B 1 29 ? 29.646 63.039 135.163 1.00 42.54 21 ASP B C 1
ATOM 3996 O O . ASP B 1 29 ? 30.648 62.818 135.849 1.00 43.14 21 ASP B O 1
ATOM 4005 N N . VAL B 1 30 ? 29.364 62.358 134.055 1.00 15.74 22 VAL B N 1
ATOM 4006 C CA . VAL B 1 30 ? 30.210 61.249 133.620 1.00 16.01 22 VAL B CA 1
ATOM 4007 C C . VAL B 1 30 ? 31.635 61.702 133.310 1.00 16.66 22 VAL B C 1
ATOM 4008 O O . VAL B 1 30 ? 32.595 61.030 133.677 1.00 20.64 22 VAL B O 1
ATOM 4021 N N . CYS B 1 31 ? 31.773 62.842 132.643 1.00 29.94 23 CYS B N 1
ATOM 4022 C CA . CYS B 1 31 ? 33.091 63.315 132.231 1.00 30.57 23 CYS B CA 1
ATOM 4023 C C . CYS B 1 31 ? 33.883 63.849 133.421 1.00 31.22 23 CYS B C 1
ATOM 4024 O O . CYS B 1 31 ? 35.098 63.662 133.496 1.00 31.92 23 CYS B O 1
ATOM 4031 N N . TYR B 1 32 ? 33.199 64.515 134.347 1.00 40.28 24 TYR B N 1
ATOM 4032 C CA . TYR B 1 32 ? 33.840 64.982 135.572 1.00 40.90 24 TYR B CA 1
ATOM 4033 C C . TYR B 1 32 ? 34.317 63.792 136.391 1.00 45.03 24 TYR B C 1
ATOM 4034 O O . TYR B 1 32 ? 35.492 63.698 136.743 1.00 42.04 24 TYR B O 1
ATOM 4052 N N . SER B 1 33 ? 33.391 62.886 136.692 1.00 41.15 25 SER B N 1
ATOM 4053 C CA . SER B 1 33 ? 33.696 61.709 137.499 1.00 41.46 25 SER B CA 1
ATOM 4054 C C . SER B 1 33 ? 34.829 60.861 136.912 1.00 41.95 25 SER B C 1
ATOM 4055 O O . SER B 1 33 ? 35.456 60.079 137.625 1.00 42.47 25 SER B O 1
ATOM 4063 N N . LEU B 1 34 ? 35.086 61.024 135.617 1.00 22.61 26 LEU B N 1
ATOM 4064 C CA . LEU B 1 34 ? 36.163 60.301 134.942 1.00 23.09 26 LEU B CA 1
ATOM 4065 C C . LEU B 1 34 ? 37.411 61.162 134.759 1.00 27.91 26 LEU B C 1
ATOM 4066 O O . LEU B 1 34 ? 38.526 60.642 134.698 1.00 28.75 26 LEU B O 1
ATOM 4082 N N . TYR B 1 35 ? 37.224 62.474 134.663 1.00 34.71 27 TYR B N 1
ATOM 4083 C CA . TYR B 1 35 ? 38.345 63.393 134.489 1.00 35.44 27 TYR B CA 1
ATOM 4084 C C . TYR B 1 35 ? 39.264 63.399 135.704 1.00 36.32 27 TYR B C 1
ATOM 4085 O O . TYR B 1 35 ? 40.487 63.434 135.563 1.00 37.15 27 TYR B O 1
ATOM 4103 N N . TYR B 1 36 ? 38.675 63.363 136.895 1.00 50.67 28 TYR B N 1
ATOM 4104 C CA . TYR B 1 36 ? 39.448 63.386 138.132 1.00 51.50 28 TYR B CA 1
ATOM 4105 C C . TYR B 1 36 ? 39.938 61.992 138.522 1.00 51.89 28 TYR B C 1
ATOM 4106 O O . TYR B 1 36 ? 40.908 61.855 139.268 1.00 52.79 28 TYR B O 1
ATOM 4124 N N . TYR B 1 37 ? 39.264 60.964 138.015 1.00 57.80 29 TYR B N 1
ATOM 4125 C CA . TYR B 1 37 ? 39.619 59.583 138.327 1.00 58.10 29 TYR B CA 1
ATOM 4126 C C . TYR B 1 37 ? 40.728 59.074 137.414 1.00 58.66 29 TYR B C 1
ATOM 4127 O O . TYR B 1 37 ? 41.776 58.634 137.886 1.00 59.55 29 TYR B O 1
ATOM 4145 N N . LEU B 1 38 ? 40.494 59.140 136.107 1.00 51.45 30 LEU B N 1
ATOM 4146 C CA . LEU B 1 38 ? 41.467 58.655 135.135 1.00 51.94 30 LEU B CA 1
ATOM 4147 C C . LEU B 1 38 ? 42.561 59.692 134.907 1.00 57.50 30 LEU B C 1
ATOM 4148 O O . LEU B 1 38 ? 43.567 59.412 134.255 1.00 58.28 30 LEU B O 1
ATOM 4164 N N . ASN B 1 39 ? 42.352 60.887 135.451 1.00 74.89 31 ASN B N 1
ATOM 4165 C CA . ASN B 1 39 ? 43.339 61.959 135.392 1.00 70.92 31 ASN B CA 1
ATOM 4166 C C . ASN B 1 39 ? 43.773 62.261 133.962 1.00 70.92 31 ASN B C 1
ATOM 4167 O O . ASN B 1 39 ? 44.896 61.954 133.560 1.00 71.77 31 ASN B O 1
ATOM 4178 N N . TRP B 1 40 ? 42.867 62.859 133.198 1.00 35.80 32 TRP B N 1
ATOM 4179 C CA . TRP B 1 40 ? 43.167 63.272 131.836 1.00 35.80 32 TRP B CA 1
ATOM 4180 C C . TRP B 1 40 ? 43.936 64.586 131.852 1.00 36.47 32 TRP B C 1
ATOM 4181 O O . TRP B 1 40 ? 43.965 65.285 132.865 1.00 41.67 32 TRP B O 1
ATOM 4202 N N . THR B 1 41 ? 44.559 64.918 130.727 1.00 37.21 33 THR B N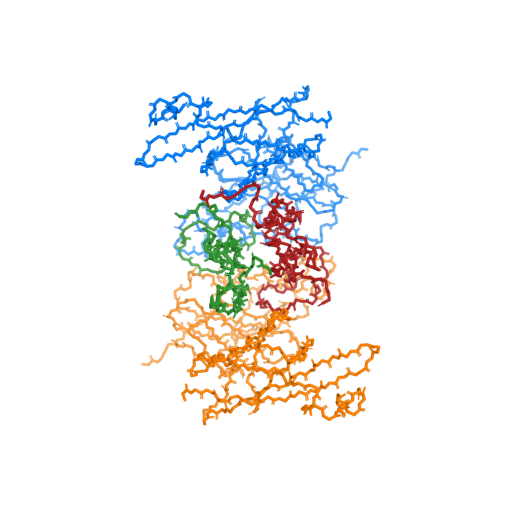 1
ATOM 4203 C CA . THR B 1 41 ? 45.274 66.180 130.597 1.00 37.85 33 THR B CA 1
ATOM 4204 C C . THR B 1 41 ? 44.292 67.341 130.701 1.00 37.16 33 THR B C 1
ATOM 4205 O O . THR B 1 41 ? 44.603 68.386 131.274 1.00 37.60 33 THR B O 1
ATOM 4216 N N . SER B 1 42 ? 43.102 67.140 130.144 1.00 44.57 34 SER B N 1
ATOM 4217 C CA . SER B 1 42 ? 42.041 68.138 130.193 1.00 43.86 34 SER B CA 1
ATOM 4218 C C . SER B 1 42 ? 40.684 67.458 130.315 1.00 42.84 34 SER B C 1
ATOM 4219 O O . SER B 1 42 ? 40.603 66.239 130.452 1.00 42.71 34 SER B O 1
ATOM 4227 N N . LEU B 1 43 ? 39.625 68.258 130.284 1.00 31.43 35 LEU B N 1
ATOM 4228 C CA . LEU B 1 43 ? 38.260 67.748 130.347 1.00 30.49 35 LEU B CA 1
ATOM 4229 C C . LEU B 1 43 ? 37.684 67.519 128.951 1.00 29.91 35 LEU B C 1
ATOM 4230 O O . LEU B 1 43 ? 36.833 66.650 128.759 1.00 29.29 35 LEU B O 1
ATOM 4246 N N . ALA B 1 44 ? 38.155 68.300 127.983 1.00 56.65 36 ALA B N 1
ATOM 4247 C CA . ALA B 1 44 ? 37.608 68.277 126.627 1.00 56.13 36 ALA B CA 1
ATOM 4248 C C . ALA B 1 44 ? 37.779 66.922 125.944 1.00 56.06 36 ALA B C 1
ATOM 4249 O O . ALA B 1 44 ? 36.989 66.553 125.075 1.00 55.59 36 ALA B O 1
ATOM 4256 N N . ASP B 1 45 ? 38.810 66.185 126.344 1.00 37.68 37 ASP B N 1
ATOM 4257 C CA . ASP B 1 45 ? 39.151 64.912 125.709 1.00 37.76 37 ASP B CA 1
ATOM 4258 C C . ASP B 1 45 ? 38.261 63.757 126.178 1.00 37.16 37 ASP B C 1
ATOM 4259 O O . ASP B 1 45 ? 38.626 62.591 126.038 1.00 37.32 37 ASP B O 1
ATOM 4268 N N . CYS B 1 46 ? 37.096 64.080 126.729 1.00 32.45 38 CYS B N 1
ATOM 4269 C CA . CYS B 1 46 ? 36.171 63.062 127.216 1.00 31.89 38 CYS B CA 1
ATOM 4270 C C . CYS B 1 46 ? 35.453 62.367 126.062 1.00 31.33 38 CYS B C 1
ATOM 4271 O O . CYS B 1 46 ? 35.459 61.141 125.969 1.00 31.27 38 CYS B O 1
ATOM 4278 N N . LYS B 1 47 ? 34.847 63.151 125.182 1.00 32.30 39 LYS B N 1
ATOM 4279 C CA . LYS B 1 47 ? 34.135 62.616 124.025 1.00 31.80 39 LYS B CA 1
ATOM 4280 C C . LYS B 1 47 ? 32.985 61.694 124.427 1.00 31.18 39 LYS B C 1
ATOM 4281 O O . LYS B 1 47 ? 32.701 60.715 123.736 1.00 30.95 39 LYS B O 1
ATOM 4300 N N . THR B 1 48 ? 32.330 62.001 125.542 1.00 16.06 40 THR B N 1
ATOM 4301 C CA . THR B 1 48 ? 31.148 61.254 125.963 1.00 15.49 40 THR B CA 1
ATOM 4302 C C . THR B 1 48 ? 29.920 61.840 125.278 1.00 14.90 40 THR B C 1
ATOM 4303 O O . THR B 1 48 ? 29.596 63.011 125.483 1.00 17.79 40 THR B O 1
ATOM 4314 N N . ASN B 1 49 ? 29.242 61.032 124.469 1.00 17.85 41 ASN B N 1
ATOM 4315 C CA . ASN B 1 49 ? 28.077 61.503 123.727 1.00 17.36 41 ASN B CA 1
ATOM 4316 C C . ASN B 1 49 ? 26.893 60.546 123.841 1.00 16.87 41 ASN B C 1
ATOM 4317 O O . ASN B 1 49 ? 26.936 59.421 123.344 1.00 16.82 41 ASN B O 1
ATOM 4328 N N . PHE B 1 50 ? 25.834 61.008 124.499 1.00 19.56 42 PHE B N 1
ATOM 4329 C CA . PHE B 1 50 ? 24.636 60.199 124.699 1.00 19.15 42 PHE B CA 1
ATOM 4330 C C . PHE B 1 50 ? 23.714 60.223 123.482 1.00 18.81 42 PHE B C 1
ATOM 4331 O O . PHE B 1 50 ? 22.855 59.354 123.332 1.00 18.53 42 PHE B O 1
ATOM 4348 N N . GLU B 1 51 ? 23.883 61.220 122.620 1.00 29.95 43 GLU B N 1
ATOM 4349 C CA . GLU B 1 51 ? 23.015 61.370 121.455 1.00 29.68 43 GLU B CA 1
ATOM 4350 C C . GLU B 1 51 ? 23.522 60.579 120.248 1.00 29.78 43 GLU B C 1
ATOM 4351 O O . GLU B 1 51 ? 22.785 60.378 119.283 1.00 29.57 43 GLU B O 1
ATOM 4363 N N . GLU B 1 52 ? 24.772 60.127 120.314 1.00 34.54 44 GLU B N 1
ATOM 4364 C CA . GLU B 1 52 ? 25.370 59.347 119.233 1.00 34.66 44 GLU B CA 1
ATOM 4365 C C . GLU B 1 52 ? 25.415 57.845 119.523 1.00 34.52 44 GLU B C 1
ATOM 4366 O O . GLU B 1 52 ? 25.862 57.063 118.683 1.00 34.70 44 GLU B O 1
ATOM 4378 N N . THR B 1 53 ? 24.949 57.447 120.703 1.00 14.82 45 THR B N 1
ATOM 4379 C CA . THR B 1 53 ? 24.968 56.039 121.104 1.00 14.78 45 THR B CA 1
ATOM 4380 C C . THR B 1 53 ? 23.632 55.371 120.778 1.00 14.82 45 THR B C 1
ATOM 4381 O O . THR B 1 53 ? 22.575 55.997 120.877 1.00 14.86 45 THR B O 1
ATOM 4392 N N . GLY B 1 54 ? 23.691 54.095 120.402 1.00 25.93 46 GLY B N 1
ATOM 4393 C CA . GLY B 1 54 ? 22.520 53.359 119.956 1.00 26.18 46 GLY B CA 1
ATOM 4394 C C . GLY B 1 54 ? 22.005 52.331 120.946 1.00 26.22 46 GLY B C 1
ATOM 4395 O O . GLY B 1 54 ? 22.262 52.422 122.146 1.00 26.01 46 GLY B O 1
ATOM 4399 N N . ILE B 1 55 ? 21.258 51.356 120.431 1.00 28.69 47 ILE B N 1
ATOM 4400 C CA . ILE B 1 55 ? 20.653 50.309 121.250 1.00 28.90 47 ILE B CA 1
ATOM 4401 C C . ILE B 1 55 ? 20.818 48.955 120.568 1.00 29.33 47 ILE B C 1
ATOM 4402 O O . ILE B 1 55 ? 20.428 48.783 119.414 1.00 29.72 47 ILE B O 1
ATOM 4418 N N . SER B 1 56 ? 21.394 47.998 121.291 1.00 27.20 48 SER B N 1
ATOM 4419 C CA . SER B 1 56 ? 21.700 46.683 120.734 1.00 27.70 48 SER B CA 1
ATOM 4420 C C . SER B 1 56 ? 20.625 45.654 121.066 1.00 28.23 48 SER B C 1
ATOM 4421 O O . SER B 1 56 ? 19.794 45.871 121.947 1.00 28.21 48 SER B O 1
ATOM 4429 N N . ASP B 1 57 ? 20.656 44.530 120.355 1.00 57.08 49 ASP B N 1
ATOM 4430 C CA . ASP B 1 57 ? 19.768 43.410 120.640 1.00 57.75 49 ASP B CA 1
ATOM 4431 C C . ASP B 1 57 ? 20.196 42.720 121.925 1.00 57.65 49 ASP B C 1
ATOM 4432 O O . ASP B 1 57 ? 19.409 42.015 122.556 1.00 58.09 49 ASP B O 1
ATOM 4441 N N . VAL B 1 58 ? 21.453 42.933 122.300 1.00 18.26 50 VAL B N 1
ATOM 4442 C CA . VAL B 1 58 ? 22.047 42.280 123.461 1.00 18.42 50 VAL B CA 1
ATOM 4443 C C . VAL B 1 58 ? 21.274 42.591 124.742 1.00 18.27 50 VAL B C 1
ATOM 4444 O O . VAL B 1 58 ? 21.213 43.748 125.163 1.00 17.70 50 VAL B O 1
ATOM 4457 N N . PRO B 1 59 ? 20.678 41.561 125.368 1.00 46.71 51 PRO B N 1
ATOM 4458 C CA . PRO B 1 59 ? 20.060 41.803 126.674 1.00 46.72 51 PRO B CA 1
ATOM 4459 C C . PRO B 1 59 ? 21.117 42.075 127.738 1.00 46.47 51 PRO B C 1
ATOM 4460 O O . PRO B 1 59 ? 22.207 41.509 127.669 1.00 46.68 51 PRO B O 1
ATOM 4471 N N . SER B 1 60 ? 20.799 42.928 128.705 1.00 33.98 52 SER B N 1
ATOM 4472 C CA . SER B 1 60 ? 21.750 43.273 129.754 1.00 33.87 52 SER B CA 1
ATOM 4473 C C . SER B 1 60 ? 21.868 42.141 130.774 1.00 34.65 52 SER B C 1
ATOM 4474 O O . SER B 1 60 ? 20.890 41.454 131.068 1.00 35.18 52 SER B O 1
ATOM 4482 N N . THR B 1 61 ? 23.071 41.960 131.310 1.00 33.39 53 THR B N 1
ATOM 4483 C CA . THR B 1 61 ? 23.342 40.896 132.272 1.00 34.29 53 THR B CA 1
ATOM 4484 C C . THR B 1 61 ? 23.032 41.313 133.709 1.00 34.53 53 THR B C 1
ATOM 4485 O O . THR B 1 61 ? 23.212 40.528 134.640 1.00 35.38 53 THR B O 1
ATOM 4496 N N . VAL B 1 62 ? 22.573 42.548 133.884 1.00 37.63 54 VAL B N 1
ATOM 4497 C CA . VAL B 1 62 ? 22.279 43.081 135.211 1.00 37.94 54 VAL B CA 1
ATOM 4498 C C . VAL B 1 62 ? 21.249 42.230 135.942 1.00 38.73 54 VAL B C 1
ATOM 4499 O O . VAL B 1 62 ? 20.368 41.636 135.320 1.00 38.83 54 VAL B O 1
ATOM 4512 N N . LYS B 1 63 ? 21.375 42.174 137.266 1.00 47.14 55 LYS B N 1
ATOM 4513 C CA . LYS B 1 63 ? 20.410 41.479 138.108 1.00 48.06 55 LYS B CA 1
ATOM 4514 C C . LYS B 1 63 ? 20.083 42.307 139.345 1.00 48.47 55 LYS B C 1
ATOM 4515 O O . LYS B 1 63 ? 20.979 42.724 140.081 1.00 48.72 55 LYS B O 1
ATOM 4534 N N . VAL B 1 64 ? 18.795 42.542 139.569 1.00 23.22 56 VAL B N 1
ATOM 4535 C CA . VAL B 1 64 ? 18.344 43.248 140.760 1.00 23.85 56 VAL B CA 1
ATOM 4536 C C . VAL B 1 64 ? 18.438 42.326 141.969 1.00 25.21 56 VAL B C 1
ATOM 4537 O O . VAL B 1 64 ? 17.724 41.327 142.053 1.00 25.94 56 VAL B O 1
ATOM 4550 N N . ARG B 1 65 ? 19.320 42.668 142.902 1.00 35.97 57 ARG B N 1
ATOM 4551 C CA . ARG B 1 65 ? 19.507 41.869 144.108 1.00 37.48 57 ARG B CA 1
ATOM 4552 C C . ARG B 1 65 ? 18.649 42.389 145.255 1.00 38.52 57 ARG B C 1
ATOM 4553 O O . ARG B 1 65 ? 18.045 41.607 145.988 1.00 39.80 57 ARG B O 1
ATOM 4574 N N . CYS B 1 66 ? 18.599 43.709 145.404 1.00 39.74 58 CYS B N 1
ATOM 4575 C CA . CYS B 1 66 ? 17.796 44.334 146.450 1.00 40.82 58 CYS B CA 1
ATOM 4576 C C . CYS B 1 66 ? 17.105 45.582 145.923 1.00 39.97 58 CYS B C 1
ATOM 4577 O O . CYS B 1 66 ? 17.547 46.179 144.940 1.00 38.62 58 CYS B O 1
ATOM 4584 N N . GLN B 1 67 ? 16.027 45.980 146.589 1.00 29.31 59 GLN B N 1
ATOM 4585 C CA . GLN B 1 67 ? 15.411 47.270 146.322 1.00 28.89 59 GLN B CA 1
ATOM 4586 C C . GLN B 1 67 ? 14.723 47.823 147.565 1.00 30.53 59 GLN B C 1
ATOM 4587 O O . GLN B 1 67 ? 13.954 47.133 148.234 1.00 31.83 59 GLN B O 1
ATOM 4601 N N . SER B 1 68 ? 15.047 49.073 147.880 1.00 30.37 60 SER B N 1
ATOM 4602 C CA . SER B 1 68 ? 14.356 49.823 148.918 1.00 31.93 60 SER B CA 1
ATOM 4603 C C . SER B 1 68 ? 13.376 50.761 148.236 1.00 31.41 60 SER B C 1
ATOM 4604 O O . SER B 1 68 ? 13.522 51.061 147.051 1.00 29.86 60 SER B O 1
ATOM 4612 N N . LYS B 1 69 ? 12.397 51.258 148.981 1.00 59.76 61 LYS B N 1
ATOM 4613 C CA . LYS B 1 69 ? 11.359 52.091 148.387 1.00 59.62 61 LYS B CA 1
ATOM 4614 C C . LYS B 1 69 ? 11.910 53.439 147.910 1.00 58.75 61 LYS B C 1
ATOM 4615 O O . LYS B 1 69 ? 11.157 54.290 147.434 1.00 58.76 61 LYS B O 1
ATOM 4634 N N . ASN B 1 70 ? 13.223 53.626 148.038 1.00 57.34 62 ASN B N 1
ATOM 4635 C CA . ASN B 1 70 ? 13.904 54.785 147.475 1.00 56.44 62 ASN B CA 1
ATOM 4636 C C . ASN B 1 70 ? 15.200 54.414 146.754 1.00 54.95 62 ASN B C 1
ATOM 4637 O O . ASN B 1 70 ? 15.967 55.296 146.370 1.00 54.35 62 ASN B O 1
ATOM 4648 N N . SER B 1 71 ? 15.451 53.120 146.561 1.00 28.48 63 SER B N 1
ATOM 4649 C CA . SER B 1 71 ? 16.684 52.705 145.890 1.00 27.27 63 SER B CA 1
ATOM 4650 C C . SER B 1 71 ? 16.664 51.261 145.394 1.00 26.69 63 SER B C 1
ATOM 4651 O O . SER B 1 71 ? 15.801 50.469 145.764 1.00 27.42 63 SER B O 1
ATOM 4659 N N . ILE B 1 72 ? 17.646 50.935 144.559 1.00 45.12 64 ILE B N 1
ATOM 4660 C CA . ILE B 1 72 ? 17.819 49.587 144.034 1.00 44.65 64 ILE B CA 1
ATOM 4661 C C . ILE B 1 72 ? 19.294 49.222 144.055 1.00 44.48 64 ILE B C 1
ATOM 4662 O O . ILE B 1 72 ? 20.129 50.010 143.620 1.00 43.87 64 ILE B O 1
ATOM 4678 N N . ARG B 1 73 ? 19.612 48.033 144.560 1.00 25.60 65 ARG B N 1
ATOM 4679 C CA . ARG B 1 73 ? 20.992 47.552 144.559 1.00 25.65 65 ARG B CA 1
ATOM 4680 C C . ARG B 1 73 ? 21.100 46.309 143.694 1.00 25.04 65 ARG B C 1
ATOM 4681 O O . ARG B 1 73 ? 20.417 45.308 143.925 1.00 25.58 65 ARG B O 1
ATOM 4702 N N . PHE B 1 74 ? 21.972 46.394 142.695 1.00 24.08 66 PHE B N 1
ATOM 4703 C CA . PHE B 1 74 ? 22.108 45.359 141.681 1.00 23.47 66 PHE B CA 1
ATOM 4704 C C . PHE B 1 74 ? 23.553 44.911 141.528 1.00 23.67 66 PHE B C 1
ATOM 4705 O O . PHE B 1 74 ? 24.480 45.570 142.011 1.00 24.07 66 PHE B O 1
ATOM 4722 N N . GLU B 1 75 ? 23.727 43.789 140.837 1.00 38.04 67 GLU B N 1
ATOM 4723 C CA . GLU B 1 75 ? 25.044 43.236 140.557 1.00 38.34 67 GLU B CA 1
ATOM 4724 C C . GLU B 1 75 ? 25.258 43.127 139.051 1.00 37.29 67 GLU B C 1
ATOM 4725 O O . GLU B 1 75 ? 24.310 42.898 138.299 1.00 36.66 67 GLU B O 1
ATOM 4737 N N . THR B 1 76 ? 26.505 43.298 138.622 1.00 44.18 68 THR B N 1
ATOM 4738 C CA . THR B 1 76 ? 26.872 43.149 137.218 1.00 44.40 68 THR B CA 1
ATOM 4739 C C . THR B 1 76 ? 28.043 42.185 137.108 1.00 45.87 68 THR B C 1
ATOM 4740 O O . THR B 1 76 ? 28.618 41.783 138.119 1.00 46.63 68 THR B O 1
ATOM 4751 N N . GLU B 1 77 ? 28.399 41.821 135.882 1.00 49.12 69 GLU B N 1
ATOM 4752 C CA . GLU B 1 77 ? 29.561 40.974 135.653 1.00 50.67 69 GLU B CA 1
ATOM 4753 C C . GLU B 1 77 ? 30.824 41.827 135.614 1.00 50.66 69 GLU B C 1
ATOM 4754 O O . GLU B 1 77 ? 30.797 42.950 135.109 1.00 49.57 69 GLU B O 1
ATOM 4766 N N . PRO B 1 78 ? 31.935 41.300 136.153 1.00 52.25 70 PRO B N 1
ATOM 4767 C CA . PRO B 1 78 ? 33.180 42.074 136.230 1.00 52.51 70 PRO B CA 1
ATOM 4768 C C . PRO B 1 78 ? 33.728 42.436 134.854 1.00 52.61 70 PRO B C 1
ATOM 4769 O O . PRO B 1 78 ? 34.024 41.544 134.058 1.00 53.76 70 PRO B O 1
ATOM 4780 N N . SER B 1 79 ? 33.853 43.733 134.586 1.00 54.95 71 SER B N 1
ATOM 4781 C CA . SER B 1 79 ? 34.355 44.214 133.305 1.00 54.98 71 SER B CA 1
ATOM 4782 C C . SER B 1 79 ? 35.653 44.986 133.489 1.00 55.58 71 SER B C 1
ATOM 4783 O O . SER B 1 79 ? 35.831 45.697 134.478 1.00 55.22 71 SER B O 1
ATOM 4791 N N . GLU B 1 80 ? 36.559 44.838 132.529 1.00 48.21 72 GLU B N 1
ATOM 4792 C CA . GLU B 1 80 ? 37.822 45.562 132.553 1.00 48.99 72 GLU B CA 1
ATOM 4793 C C . GLU B 1 80 ? 37.568 47.054 132.375 1.00 47.57 72 GLU B C 1
ATOM 4794 O O . GLU B 1 80 ? 38.374 47.884 132.795 1.00 47.92 72 GLU B O 1
ATOM 4806 N N . HIS B 1 81 ? 36.439 47.382 131.752 1.00 53.97 73 HIS B N 1
ATOM 4807 C CA . HIS B 1 81 ? 36.078 48.768 131.473 1.00 52.66 73 HIS B CA 1
ATOM 4808 C C . HIS B 1 81 ? 35.102 49.313 132.511 1.00 51.39 73 HIS B C 1
ATOM 4809 O O . HIS B 1 81 ? 34.522 48.558 133.291 1.00 51.33 73 HIS B O 1
ATOM 4823 N N . TRP B 1 82 ? 34.933 50.632 132.515 1.00 44.61 74 TRP B N 1
ATOM 4824 C CA . TRP B 1 82 ? 33.919 51.281 133.337 1.00 43.42 74 TRP B CA 1
ATOM 4825 C C . TRP B 1 82 ? 32.529 50.835 132.900 1.00 42.43 74 TRP B C 1
ATOM 4826 O O . TRP B 1 82 ? 32.346 50.417 131.756 1.00 42.45 74 TRP B O 1
ATOM 4847 N N . GLN B 1 83 ? 31.556 50.914 133.805 1.00 39.69 75 GLN B N 1
ATOM 4848 C CA . GLN B 1 83 ? 30.169 50.615 133.449 1.00 38.84 75 GLN B CA 1
ATOM 4849 C C . GLN B 1 83 ? 29.212 51.715 133.905 1.00 37.77 75 GLN B C 1
ATOM 4850 O O . GLN B 1 83 ? 29.260 52.153 135.052 1.00 37.74 75 GLN B O 1
ATOM 4864 N N . LEU B 1 84 ? 28.348 52.152 132.990 1.00 21.33 76 LEU B N 1
ATOM 4865 C CA . LEU B 1 84 ? 27.332 53.159 133.286 1.00 20.46 76 LEU B CA 1
ATOM 4866 C C . LEU B 1 84 ? 25.945 52.526 133.322 1.00 20.07 76 LEU B C 1
ATOM 4867 O O . LEU B 1 84 ? 25.604 51.711 132.463 1.00 20.22 76 LEU B O 1
ATOM 4883 N N . PHE B 1 85 ? 25.156 52.907 134.324 1.00 19.73 77 PHE B N 1
ATOM 4884 C CA . PHE B 1 85 ? 23.797 52.397 134.493 1.00 19.50 77 PHE B CA 1
ATOM 4885 C C . PHE B 1 85 ? 22.811 53.534 134.706 1.00 18.90 77 PHE B C 1
ATOM 4886 O O . PHE B 1 85 ? 23.118 54.498 135.407 1.00 18.80 77 PHE B O 1
ATOM 4903 N N . ILE B 1 86 ? 21.633 53.417 134.096 1.00 18.67 78 ILE B N 1
ATOM 4904 C CA . ILE B 1 86 ? 20.581 54.422 134.252 1.00 18.29 78 ILE B CA 1
ATOM 4905 C C . ILE B 1 86 ? 19.202 53.800 134.463 1.00 18.43 78 ILE B C 1
ATOM 4906 O O . ILE B 1 86 ? 18.945 52.676 134.029 1.00 18.76 78 ILE B O 1
ATOM 4922 N N . LEU B 1 87 ? 18.322 54.551 135.124 1.00 18.35 79 LEU B N 1
ATOM 4923 C CA . LEU B 1 87 ? 16.925 54.160 135.307 1.00 18.60 79 LEU B CA 1
ATOM 4924 C C . LEU B 1 87 ? 16.027 54.991 134.402 1.00 18.48 79 LEU B C 1
ATOM 4925 O O . LEU B 1 87 ? 16.080 56.221 134.428 1.00 18.26 79 LEU B O 1
ATOM 4941 N N . MET B 1 88 ? 15.198 54.313 133.613 1.00 18.76 80 MET B N 1
ATOM 4942 C CA . MET B 1 88 ? 14.379 54.982 132.612 1.00 18.76 80 MET B CA 1
ATOM 4943 C C . MET B 1 88 ? 12.890 54.880 132.903 1.00 19.34 80 MET B C 1
ATOM 4944 O O . MET B 1 88 ? 12.358 53.799 133.159 1.00 19.86 80 MET B O 1
ATOM 4958 N N . GLU B 1 89 ? 12.239 56.038 132.843 1.00 35.36 81 GLU B N 1
ATOM 4959 C CA . GLU B 1 89 ? 10.812 56.183 133.085 1.00 35.12 81 GLU B CA 1
ATOM 4960 C C . GLU B 1 89 ? 10.155 56.606 131.772 1.00 35.43 81 GLU B C 1
ATOM 4961 O O . GLU B 1 89 ? 10.852 56.902 130.802 1.00 36.10 81 GLU B O 1
ATOM 4973 N N . HIS B 1 90 ? 8.826 56.623 131.725 1.00 24.90 82 HIS B N 1
ATOM 4974 C CA . HIS B 1 90 ? 8.120 57.104 130.543 1.00 25.37 82 HIS B CA 1
ATOM 4975 C C . HIS B 1 90 ? 8.146 58.630 130.465 1.00 26.95 82 HIS B C 1
ATOM 4976 O O . HIS B 1 90 ? 8.592 59.199 129.468 1.00 28.06 82 HIS B O 1
ATOM 4990 N N . ASP B 1 91 ? 7.666 59.284 131.519 1.00 38.85 83 ASP B N 1
ATOM 4991 C CA . ASP B 1 91 ? 7.560 60.741 131.547 1.00 40.86 83 ASP B CA 1
ATOM 4992 C C . ASP B 1 91 ? 8.918 61.425 131.409 1.00 41.91 83 ASP B C 1
ATOM 4993 O O . ASP B 1 91 ? 9.109 62.264 130.529 1.00 43.47 83 ASP B O 1
ATOM 5002 N N . ASN B 1 92 ? 9.853 61.060 132.283 1.00 36.35 84 ASN B N 1
ATOM 5003 C CA . ASN B 1 92 ? 11.212 61.599 132.247 1.00 37.23 84 ASN B CA 1
ATOM 5004 C C . ASN B 1 92 ? 11.252 63.124 132.323 1.00 39.61 84 ASN B C 1
ATOM 5005 O O . ASN B 1 92 ? 11.558 63.794 131.337 1.00 41.10 84 ASN B O 1
ATOM 5016 N N . PHE B 1 93 ? 10.943 63.661 133.499 1.00 70.87 85 PHE B N 1
ATOM 5017 C CA . PHE B 1 93 ? 10.965 65.102 133.733 1.00 73.44 85 PHE B CA 1
ATOM 5018 C C . PHE B 1 93 ? 12.008 65.416 134.794 1.00 73.83 85 PHE B C 1
ATOM 5019 O O . PHE B 1 93 ? 12.819 66.328 134.634 1.00 75.53 85 PHE B O 1
ATOM 5036 N N . ASP B 1 94 ? 11.979 64.651 135.878 1.00 69.26 86 ASP B N 1
ATOM 5037 C CA . ASP B 1 94 ? 12.959 64.798 136.941 1.00 69.48 86 ASP B CA 1
ATOM 5038 C C . ASP B 1 94 ? 14.310 64.322 136.414 1.00 68.50 86 ASP B C 1
ATOM 5039 O O . ASP B 1 94 ? 14.363 63.624 135.400 1.00 67.42 86 ASP B O 1
ATOM 5048 N N . PRO B 1 95 ? 15.409 64.707 137.086 1.00 32.05 87 PRO B N 1
ATOM 5049 C CA . PRO B 1 95 ? 16.730 64.219 136.669 1.00 31.31 87 PRO B CA 1
ATOM 5050 C C . PRO B 1 95 ? 16.803 62.696 136.626 1.00 29.15 87 PRO B C 1
ATOM 5051 O O . PRO B 1 95 ? 16.176 62.023 137.443 1.00 28.19 87 PRO B O 1
ATOM 5062 N N . ILE B 1 96 ? 17.567 62.166 135.677 1.00 28.73 88 ILE B N 1
ATOM 5063 C CA . ILE B 1 96 ? 17.613 60.728 135.449 1.00 27.07 88 ILE B CA 1
ATOM 5064 C C . ILE B 1 96 ? 18.545 60.062 136.459 1.00 26.47 88 ILE B C 1
ATOM 5065 O O . ILE B 1 96 ? 19.714 60.436 136.558 1.00 27.20 88 ILE B O 1
ATOM 5081 N N . PRO B 1 97 ? 18.034 59.080 137.221 1.00 25.42 89 PRO B N 1
ATOM 5082 C CA . PRO B 1 97 ? 18.928 58.329 138.108 1.00 25.15 89 PRO B CA 1
ATOM 5083 C C . PRO B 1 97 ? 19.993 57.569 137.334 1.00 25.02 89 PRO B C 1
ATOM 5084 O O . PRO B 1 97 ? 19.692 57.003 136.285 1.00 24.66 89 PRO B O 1
ATOM 5095 N N . PHE B 1 98 ? 21.220 57.563 137.841 1.00 12.42 90 PHE B N 1
ATOM 5096 C CA . PHE B 1 98 ? 22.300 56.845 137.183 1.00 11.45 90 PHE B CA 1
ATOM 5097 C C . PHE B 1 98 ? 23.373 56.435 138.178 1.00 11.76 90 PHE B C 1
ATOM 5098 O O . PHE B 1 98 ? 23.424 56.943 139.297 1.00 12.78 90 PHE B O 1
ATOM 5115 N N . THR B 1 99 ? 24.230 55.510 137.761 1.00 12.93 91 THR B N 1
ATOM 5116 C CA . THR B 1 99 ? 25.388 55.142 138.564 1.00 13.55 91 THR B CA 1
ATOM 5117 C C . THR B 1 99 ? 26.512 54.609 137.685 1.00 13.10 91 THR B C 1
ATOM 5118 O O . THR B 1 99 ? 26.268 53.960 136.664 1.00 12.30 91 THR B O 1
ATOM 5129 N N . LEU B 1 100 ? 27.744 54.896 138.096 1.00 13.01 92 LEU B N 1
ATOM 5130 C CA . LEU B 1 100 ? 28.934 54.480 137.365 1.00 13.02 92 LEU B CA 1
ATOM 5131 C C . LEU B 1 100 ? 29.714 53.434 138.144 1.00 13.93 92 LEU B C 1
ATOM 5132 O O . LEU B 1 100 ? 30.348 53.751 139.149 1.00 15.29 92 LEU B O 1
ATOM 5148 N N . ILE B 1 101 ? 29.670 52.190 137.679 1.00 12.73 93 ILE B N 1
ATOM 5149 C CA . ILE B 1 101 ? 30.440 51.129 138.309 1.00 13.88 93 ILE B CA 1
ATOM 5150 C C . ILE B 1 101 ? 31.876 51.160 137.798 1.00 14.63 93 ILE B C 1
ATOM 5151 O O . ILE B 1 101 ? 32.137 51.032 136.597 1.00 14.03 93 ILE B O 1
ATOM 5167 N N . GLU B 1 102 ? 32.793 51.349 138.740 1.00 47.24 94 GLU B N 1
ATOM 5168 C CA . GLU B 1 102 ? 34.225 51.304 138.485 1.00 48.56 94 GLU B CA 1
ATOM 5169 C C . GLU B 1 102 ? 34.602 49.902 138.009 1.00 48.91 94 GLU B C 1
ATOM 5170 O O . GLU B 1 102 ? 34.000 48.925 138.453 1.00 49.01 94 GLU B O 1
ATOM 5182 N N . PRO B 1 103 ? 35.586 49.791 137.097 1.00 22.90 95 PRO B N 1
ATOM 5183 C CA . PRO B 1 103 ? 35.976 48.466 136.593 1.00 23.64 95 PRO B CA 1
ATOM 5184 C C . PRO B 1 103 ? 36.310 47.462 137.698 1.00 25.55 95 PRO B C 1
ATOM 5185 O O . PRO B 1 103 ? 36.642 47.865 138.812 1.00 26.74 95 PRO B O 1
ATOM 5196 N N . ASN B 1 104 ? 36.194 46.175 137.375 1.00 45.90 96 ASN B N 1
ATOM 5197 C CA . ASN B 1 104 ? 36.445 45.070 138.307 1.00 48.15 96 ASN B CA 1
ATOM 5198 C C . ASN B 1 104 ? 35.393 44.942 139.416 1.00 47.94 96 ASN B C 1
ATOM 5199 O O . ASN B 1 104 ? 35.034 43.829 139.798 1.00 49.23 96 ASN B O 1
ATOM 5210 N N . ASN B 1 105 ? 34.899 46.064 139.933 1.00 54.99 97 ASN B N 1
ATOM 5211 C CA . ASN B 1 105 ? 33.802 46.029 140.895 1.00 54.83 97 ASN B CA 1
ATOM 5212 C C . ASN B 1 105 ? 32.525 45.543 140.213 1.00 53.20 97 ASN B C 1
ATOM 5213 O O . ASN B 1 105 ? 32.371 45.701 139.002 1.00 51.68 97 ASN B O 1
ATOM 5224 N N . VAL B 1 106 ? 31.617 44.955 140.990 1.00 30.35 98 VAL B N 1
ATOM 5225 C CA . VAL B 1 106 ? 30.452 44.271 140.429 1.00 29.57 98 VAL B CA 1
ATOM 5226 C C . VAL B 1 106 ? 29.113 44.703 141.027 1.00 28.83 98 VAL B C 1
ATOM 5227 O O . VAL B 1 106 ? 28.064 44.438 140.443 1.00 27.92 98 VAL B O 1
ATOM 5240 N N . PHE B 1 107 ? 29.141 45.352 142.186 1.00 39.96 99 PHE B N 1
ATOM 5241 C CA . PHE B 1 107 ? 27.909 45.801 142.832 1.00 39.69 99 PHE B CA 1
ATOM 5242 C C . PHE B 1 107 ? 27.663 47.282 142.587 1.00 37.97 99 PHE B C 1
ATOM 5243 O O . PHE B 1 107 ? 28.599 48.081 142.566 1.00 37.89 99 PHE B O 1
ATOM 5260 N N . GLY B 1 108 ? 26.396 47.640 142.397 1.00 17.61 100 GLY B N 1
ATOM 5261 C CA . GLY B 1 108 ? 26.026 49.025 142.170 1.00 16.37 100 GLY B CA 1
ATOM 5262 C C . GLY B 1 108 ? 24.653 49.361 142.715 1.00 16.59 100 GLY B C 1
ATOM 5263 O O . GLY B 1 108 ? 23.853 48.469 143.006 1.00 17.35 100 GLY B O 1
ATOM 5267 N N . GLU B 1 109 ? 24.382 50.658 142.842 1.00 31.70 101 GLU B N 1
ATOM 5268 C CA . GLU B 1 109 ? 23.110 51.135 143.371 1.00 32.17 101 GLU B CA 1
ATOM 5269 C C . GLU B 1 109 ? 22.533 52.265 142.523 1.00 30.86 101 GLU B C 1
ATOM 5270 O O . GLU B 1 109 ? 23.266 53.110 142.013 1.00 30.17 101 GLU B O 1
ATOM 5282 N N . LEU B 1 110 ? 21.210 52.265 142.389 1.00 15.35 102 LEU B N 1
ATOM 5283 C CA . LEU B 1 110 ? 20.487 53.305 141.666 1.00 14.62 102 LEU B CA 1
ATOM 5284 C C . LEU B 1 110 ? 19.373 53.857 142.547 1.00 15.99 102 LEU B C 1
ATOM 5285 O O . LEU B 1 110 ? 18.594 53.100 143.132 1.00 17.02 102 LEU B O 1
ATOM 5301 N N . ILE B 1 111 ? 19.308 55.182 142.637 1.00 39.79 103 ILE B N 1
ATOM 5302 C CA . ILE B 1 111 ? 18.384 55.849 143.547 1.00 41.46 103 ILE B CA 1
ATOM 5303 C C . ILE B 1 111 ? 17.023 56.105 142.908 1.00 41.52 103 ILE B C 1
ATOM 5304 O O . ILE B 1 111 ? 16.922 56.421 141.722 1.00 40.43 103 ILE B O 1
ATOM 5320 N N . THR B 1 112 ? 15.983 55.957 143.722 1.00 36.86 104 THR B N 1
ATOM 5321 C CA . THR B 1 112 ? 14.607 56.224 143.325 1.00 37.59 104 THR B CA 1
ATOM 5322 C C . THR B 1 112 ? 14.096 57.389 144.168 1.00 39.58 104 THR B C 1
ATOM 5323 O O . THR B 1 112 ? 14.514 57.551 145.315 1.00 40.76 104 THR B O 1
ATOM 5334 N N . THR B 1 113 ? 13.200 58.196 143.605 1.00 71.06 105 THR B N 1
ATOM 5335 C CA . THR B 1 113 ? 12.638 59.334 144.329 1.00 74.38 105 THR B CA 1
ATOM 5336 C C . THR B 1 113 ? 11.144 59.164 144.596 1.00 77.71 105 THR B C 1
ATOM 5337 O O . THR B 1 113 ? 10.671 59.481 145.688 1.00 81.98 105 THR B O 1
ATOM 5348 N N . ALA B 1 114 ? 10.409 58.666 143.605 1.00 50.33 106 ALA B N 1
ATOM 5349 C CA . ALA B 1 114 ? 8.962 58.490 143.735 1.00 52.51 106 ALA B CA 1
ATOM 5350 C C . ALA B 1 114 ? 8.537 57.060 143.430 1.00 51.65 106 ALA B C 1
ATOM 5351 O O . ALA B 1 114 ? 9.331 56.254 142.943 1.00 49.51 106 ALA B O 1
ATOM 5358 N N . ASN B 1 115 ? 7.275 56.752 143.719 1.00 67.61 107 ASN B N 1
ATOM 5359 C CA . ASN B 1 115 ? 6.727 55.437 143.422 1.00 66.72 107 ASN B CA 1
ATOM 5360 C C . ASN B 1 115 ? 6.423 55.355 141.937 1.00 63.46 107 ASN B C 1
ATOM 5361 O O . ASN B 1 115 ? 5.303 55.625 141.502 1.00 64.14 107 ASN B O 1
ATOM 5372 N N . LYS B 1 116 ? 7.441 54.988 141.167 1.00 29.38 108 LYS B N 1
ATOM 5373 C CA . LYS B 1 116 ? 7.330 54.906 139.719 1.00 28.38 108 LYS B CA 1
ATOM 5374 C C . LYS B 1 116 ? 8.015 53.658 139.187 1.00 26.60 108 LYS B C 1
ATOM 5375 O O . LYS B 1 116 ? 8.996 53.188 139.763 1.00 25.50 108 LYS B O 1
ATOM 5394 N N . GLU B 1 117 ? 7.495 53.122 138.089 1.00 38.20 109 GLU B N 1
ATOM 5395 C CA . GLU B 1 117 ? 8.185 52.055 137.382 1.00 36.70 109 GLU B CA 1
ATOM 5396 C C . GLU B 1 117 ? 9.362 52.630 136.609 1.00 34.63 109 GLU B C 1
ATOM 5397 O O . GLU B 1 117 ? 9.241 53.667 135.956 1.00 34.69 109 GLU B O 1
ATOM 5409 N N . TYR B 1 118 ? 10.500 51.951 136.696 1.00 18.92 110 TYR B N 1
ATOM 5410 C CA . TYR B 1 118 ? 11.684 52.329 135.938 1.00 17.13 110 TYR B CA 1
ATOM 5411 C C . TYR B 1 118 ? 12.198 51.110 135.191 1.00 16.37 110 TYR B C 1
ATOM 5412 O O . TYR B 1 118 ? 11.831 49.981 135.514 1.00 17.15 110 TYR B O 1
ATOM 5430 N N . GLN B 1 119 ? 13.032 51.342 134.183 1.00 6.55 111 GLN B N 1
ATOM 5431 C CA . GLN B 1 119 ? 13.758 50.257 133.534 1.00 7.36 111 GLN B CA 1
ATOM 5432 C C . GLN B 1 119 ? 15.252 50.553 133.532 1.00 8.10 111 GLN B C 1
ATOM 5433 O O . GLN B 1 119 ? 15.678 51.647 133.164 1.00 8.36 111 GLN B O 1
ATOM 5447 N N . ILE B 1 120 ? 16.043 49.568 133.941 1.00 13.42 112 ILE B N 1
ATOM 5448 C CA . ILE B 1 120 ? 17.490 49.726 133.995 1.00 14.21 112 ILE B CA 1
ATOM 5449 C C . ILE B 1 120 ? 18.084 49.599 132.600 1.00 15.14 112 ILE B C 1
ATOM 5450 O O . ILE B 1 120 ? 17.685 48.731 131.823 1.00 15.33 112 ILE B O 1
ATOM 5466 N N . TRP B 1 121 ? 19.031 50.479 132.290 1.00 10.88 113 TRP B N 1
ATOM 5467 C CA . TRP B 1 121 ? 19.789 50.385 131.051 1.00 11.91 113 TRP B CA 1
ATOM 5468 C C . TRP B 1 121 ? 21.276 50.525 131.360 1.00 12.79 113 TRP B C 1
ATOM 5469 O O . TRP B 1 121 ? 21.690 51.436 132.083 1.00 12.78 113 TRP B O 1
ATOM 5490 N N . SER B 1 122 ? 22.065 49.609 130.804 1.00 13.61 114 SER B N 1
ATOM 5491 C CA . SER B 1 122 ? 23.487 49.503 131.113 1.00 14.52 114 SER B CA 1
ATOM 5492 C C . SER B 1 122 ? 24.367 49.793 129.902 1.00 15.73 114 SER B C 1
ATOM 5493 O O . SER B 1 122 ? 23.949 49.605 128.759 1.00 15.92 114 SER B O 1
ATOM 5501 N N . THR B 1 123 ? 25.588 50.249 130.166 1.00 23.83 115 THR B N 1
ATOM 5502 C CA . THR B 1 123 ? 26.561 50.503 129.108 1.00 25.14 115 THR B CA 1
ATOM 5503 C C . THR B 1 123 ? 27.983 50.279 129.603 1.00 26.14 115 THR B C 1
ATOM 5504 O O . THR B 1 123 ? 28.280 50.469 130.784 1.00 25.90 115 THR B O 1
ATOM 5515 N N . TYR B 1 124 ? 28.855 49.872 128.686 1.00 20.07 116 TYR B N 1
ATOM 5516 C CA . TYR B 1 124 ? 30.283 49.778 128.954 1.00 21.26 116 TYR B CA 1
ATOM 5517 C C . TYR B 1 124 ? 30.962 51.022 128.389 1.00 22.36 116 TYR B C 1
ATOM 5518 O O . TYR B 1 124 ? 30.741 51.385 127.234 1.00 22.76 116 TYR B O 1
ATOM 5536 N N . LEU B 1 125 ? 31.786 51.673 129.203 1.00 39.14 117 LEU B N 1
ATOM 5537 C CA . LEU B 1 125 ? 32.449 52.910 128.799 1.00 40.30 117 LEU B CA 1
ATOM 5538 C C . LEU B 1 125 ? 33.833 52.652 128.213 1.00 42.00 117 LEU B C 1
ATOM 5539 O O . LEU B 1 125 ? 34.524 51.719 128.615 1.00 42.34 117 LEU B O 1
ATOM 5555 N N . ASP B 1 126 ? 34.228 53.491 127.260 1.00 56.56 118 ASP B N 1
ATOM 5556 C CA . ASP B 1 126 ? 35.549 53.401 126.649 1.00 58.33 118 ASP B CA 1
ATOM 5557 C C . ASP B 1 126 ? 36.580 54.011 127.591 1.00 59.29 118 ASP B C 1
ATOM 5558 O O . ASP B 1 126 ? 36.237 54.452 128.687 1.00 58.51 118 ASP B O 1
ATOM 5567 N N . GLU B 1 127 ? 37.841 54.030 127.169 1.00 67.42 119 GLU B N 1
ATOM 5568 C CA . GLU B 1 127 ? 38.900 54.625 127.973 1.00 68.60 119 GLU B CA 1
ATOM 5569 C C . GLU B 1 127 ? 38.609 56.106 128.197 1.00 68.72 119 GLU B C 1
ATOM 5570 O O . GLU B 1 127 ? 38.876 56.643 129.272 1.00 68.80 119 GLU B O 1
ATOM 5582 N N . TYR B 1 128 ? 38.051 56.757 127.180 1.00 43.65 120 TYR B N 1
ATOM 5583 C CA . TYR B 1 128 ? 37.698 58.172 127.269 1.00 43.81 120 TYR B CA 1
ATOM 5584 C C . TYR B 1 128 ? 36.232 58.374 127.649 1.00 41.84 120 TYR B C 1
ATOM 5585 O O . TYR B 1 128 ? 35.826 59.484 127.992 1.00 41.68 120 TYR B O 1
ATOM 5603 N N . GLY B 1 129 ? 35.452 57.297 127.624 1.00 43.52 121 GLY B N 1
ATOM 5604 C CA . GLY B 1 129 ? 34.059 57.353 128.033 1.00 41.67 121 GLY B CA 1
ATOM 5605 C C . GLY B 1 129 ? 33.072 57.327 126.881 1.00 41.12 121 GLY B C 1
ATOM 5606 O O . GLY B 1 129 ? 31.972 57.871 126.986 1.00 40.03 121 GLY B O 1
ATOM 5610 N N . THR B 1 130 ? 33.464 56.697 125.779 1.00 27.92 122 THR B N 1
ATOM 5611 C CA . THR B 1 130 ? 32.571 56.526 124.640 1.00 27.48 122 THR B CA 1
ATOM 5612 C C . THR B 1 130 ? 31.540 55.452 124.966 1.00 25.80 122 THR B C 1
ATOM 5613 O O . THR B 1 130 ? 31.891 54.334 125.341 1.00 25.61 122 THR B O 1
ATOM 5624 N N . LEU B 1 131 ? 30.266 55.798 124.818 1.00 27.01 123 LEU B N 1
ATOM 5625 C CA . LEU B 1 131 ? 29.179 54.883 125.148 1.00 25.45 123 LEU B CA 1
ATOM 5626 C C . LEU B 1 131 ? 28.844 53.953 123.992 1.00 25.52 123 LEU B C 1
ATOM 5627 O O . LEU B 1 131 ? 28.452 54.405 122.916 1.00 25.88 123 LEU B O 1
ATOM 5643 N N . GLN B 1 132 ? 29.002 52.653 124.218 1.00 22.89 124 GLN B N 1
ATOM 5644 C CA . GLN B 1 132 ? 28.547 51.662 123.254 1.00 22.78 124 GLN B CA 1
ATOM 5645 C C . GLN B 1 132 ? 27.055 51.437 123.474 1.00 21.29 124 GLN B C 1
ATOM 5646 O O . GLN B 1 132 ? 26.511 51.826 124.505 1.00 20.32 124 GLN B O 1
ATOM 5660 N N . ASP B 1 133 ? 26.402 50.818 122.496 1.00 37.94 125 ASP B N 1
ATOM 5661 C CA . ASP B 1 133 ? 24.943 50.752 122.450 1.00 36.76 125 ASP B CA 1
ATOM 5662 C C . ASP B 1 133 ? 24.301 50.216 123.734 1.00 35.49 125 ASP B C 1
ATOM 5663 O O . ASP B 1 133 ? 24.812 49.288 124.360 1.00 35.48 125 ASP B O 1
ATOM 5672 N N . TRP B 1 134 ? 23.177 50.821 124.114 1.00 17.72 126 TRP B N 1
ATOM 5673 C CA . TRP B 1 134 ? 22.469 50.461 125.339 1.00 16.52 126 TRP B CA 1
ATOM 5674 C C . TRP B 1 134 ? 21.946 49.032 125.299 1.00 16.13 126 TRP B C 1
ATOM 5675 O O . TRP B 1 134 ? 21.553 48.533 124.244 1.00 16.41 126 TRP B O 1
ATOM 5696 N N . MET B 1 135 ? 21.941 48.386 126.462 1.00 23.56 127 MET B N 1
ATOM 5697 C CA . MET B 1 135 ? 21.417 47.034 126.602 1.00 23.21 127 MET B CA 1
ATOM 5698 C C . MET B 1 135 ? 20.204 47.043 127.523 1.00 22.01 127 MET B C 1
ATOM 5699 O O . MET B 1 135 ? 20.252 47.587 128.626 1.00 21.48 127 MET B O 1
ATOM 5713 N N . GLU B 1 136 ? 19.115 46.441 127.061 1.00 23.67 128 GLU B N 1
ATOM 5714 C CA . GLU B 1 136 ? 17.865 46.448 127.807 1.00 22.62 128 GLU B CA 1
ATOM 5715 C C . GLU B 1 136 ? 17.974 45.579 129.055 1.00 22.27 128 GLU B C 1
ATOM 5716 O O . GLU B 1 136 ? 18.369 44.415 128.982 1.00 22.74 128 GLU B O 1
ATOM 5728 N N . GLY B 1 137 ? 17.617 46.163 130.197 1.00 33.82 129 GLY B N 1
ATOM 5729 C CA . GLY B 1 137 ? 17.691 45.487 131.480 1.00 33.47 129 GLY B CA 1
ATOM 5730 C C . GLY B 1 137 ? 16.314 45.125 131.999 1.00 32.65 129 GLY B C 1
ATOM 5731 O O . GLY B 1 137 ? 15.350 45.103 131.233 1.00 32.50 129 GLY B O 1
ATOM 5735 N N . PRO B 1 138 ? 16.210 44.835 133.307 1.00 33.73 130 PRO B N 1
ATOM 5736 C CA . PRO B 1 138 ? 14.922 44.475 133.903 1.00 33.02 130 PRO B CA 1
ATOM 5737 C C . PRO B 1 138 ? 14.111 45.689 134.344 1.00 32.16 130 PRO B C 1
ATOM 5738 O O . PRO B 1 138 ? 14.592 46.819 134.260 1.00 32.11 130 PRO B O 1
ATOM 5749 N N . ILE B 1 139 ? 12.891 45.439 134.809 1.00 17.87 131 ILE B N 1
ATOM 5750 C CA . ILE B 1 139 ? 11.975 46.498 135.216 1.00 17.04 131 ILE B CA 1
ATOM 5751 C C . ILE B 1 139 ? 11.921 46.622 136.735 1.00 16.44 131 ILE B C 1
ATOM 5752 O O . ILE B 1 139 ? 12.039 45.630 137.454 1.00 16.57 131 ILE B O 1
ATOM 5768 N N . VAL B 1 140 ? 11.742 47.852 137.206 1.00 5.61 132 VAL B N 1
ATOM 5769 C CA . VAL B 1 140 ? 11.602 48.142 138.629 1.00 4.99 132 VAL B CA 1
ATOM 5770 C C . VAL B 1 140 ? 10.169 48.605 138.887 1.00 4.46 132 VAL B C 1
ATOM 5771 O O . VAL B 1 140 ? 9.526 49.155 137.993 1.00 4.65 132 VAL B O 1
ATOM 5784 N N . LEU B 1 141 ? 9.668 48.375 140.098 1.00 14.35 133 LEU B N 1
ATOM 5785 C CA . LEU B 1 141 ? 8.298 48.747 140.444 1.00 14.25 133 LEU B CA 1
ATOM 5786 C C . LEU B 1 141 ? 8.234 49.449 141.795 1.00 13.97 133 LEU B C 1
ATOM 5787 O O . LEU B 1 141 ? 7.239 50.098 142.122 1.00 13.89 133 LEU B O 1
ATOM 5803 N N . TYR B 1 155 ? 10.862 38.532 160.916 1.00 67.18 147 TYR B N 1
ATOM 5804 C CA . TYR B 1 155 ? 10.384 39.908 160.963 1.00 67.87 147 TYR B CA 1
ATOM 5805 C C . TYR B 1 155 ? 11.307 40.810 161.782 1.00 66.78 147 TYR B C 1
ATOM 5806 O O . TYR B 1 155 ? 11.185 42.034 161.737 1.00 67.48 147 TYR B O 1
ATOM 5823 N N . ASN B 1 156 ? 12.234 40.209 162.522 1.00 57.20 148 ASN B N 1
ATOM 5824 C CA . ASN B 1 156 ? 13.169 40.976 163.339 1.00 56.13 148 ASN B CA 1
ATOM 5825 C C . ASN B 1 156 ? 14.496 40.239 163.488 1.00 55.24 148 ASN B C 1
ATOM 5826 O O . ASN B 1 156 ? 14.547 39.140 164.030 1.00 54.14 148 ASN B O 1
ATOM 5837 N N . VAL B 1 157 ? 15.575 40.864 163.027 1.00 68.23 149 VAL B N 1
ATOM 5838 C CA . VAL B 1 157 ? 16.879 40.212 163.003 1.00 67.73 149 VAL B CA 1
ATOM 5839 C C . VAL B 1 157 ? 17.439 40.103 164.422 1.00 65.77 149 VAL B C 1
ATOM 5840 O O . VAL B 1 157 ? 17.262 41.008 165.234 1.00 65.12 149 VAL B O 1
ATOM 5853 N N . THR B 1 158 ? 18.099 38.985 164.717 1.00 52.52 150 THR B N 1
ATOM 5854 C CA . THR B 1 158 ? 18.666 38.742 166.043 1.00 50.81 150 THR B CA 1
ATOM 5855 C C . THR B 1 158 ? 20.188 38.746 165.960 1.00 50.73 150 THR B C 1
ATOM 5856 O O . THR B 1 158 ? 20.775 38.008 165.168 1.00 51.46 150 THR B O 1
ATOM 5867 N N . GLN B 1 159 ? 20.820 39.572 166.789 1.00 54.22 151 GLN B N 1
ATOM 5868 C CA . GLN B 1 159 ? 22.237 39.883 166.627 1.00 54.36 151 GLN B CA 1
ATOM 5869 C C . GLN B 1 159 ? 23.117 39.303 167.728 1.00 53.02 151 GLN B C 1
ATOM 5870 O O . GLN B 1 159 ? 22.831 39.456 168.915 1.00 51.86 151 GLN B O 1
ATOM 5884 N N . GLU B 1 160 ? 24.190 38.636 167.312 1.00 49.05 152 GLU B N 1
ATOM 5885 C CA . GLU B 1 160 ? 25.242 38.197 168.220 1.00 48.09 152 GLU B CA 1
ATOM 5886 C C . GLU B 1 160 ? 26.502 39.014 167.959 1.00 48.51 152 GLU B C 1
ATOM 5887 O O . GLU B 1 160 ? 26.674 39.574 166.874 1.00 49.72 152 GLU B O 1
ATOM 5899 N N . PHE B 1 161 ? 27.381 39.071 168.954 1.00 47.58 153 PHE B N 1
ATOM 5900 C CA . PHE B 1 161 ? 28.586 39.885 168.864 1.00 47.85 153 PHE B CA 1
ATOM 5901 C C . PHE B 1 161 ? 29.742 39.265 169.641 1.00 47.22 153 PHE B C 1
ATOM 5902 O O . PHE B 1 161 ? 29.533 38.570 170.635 1.00 46.27 153 PHE B O 1
ATOM 5919 N N . LYS B 1 162 ? 30.960 39.521 169.171 1.00 47.87 154 LYS B N 1
ATOM 5920 C CA . LYS B 1 162 ? 32.171 39.029 169.823 1.00 47.49 154 LYS B CA 1
ATOM 5921 C C . LYS B 1 162 ? 33.205 40.144 169.924 1.00 47.61 154 LYS B C 1
ATOM 5922 O O . LYS B 1 162 ? 33.240 41.034 169.077 1.00 48.41 154 LYS B O 1
ATOM 5941 N N . TYR B 1 163 ? 34.047 40.083 170.954 1.00 46.89 155 TYR B N 1
ATOM 5942 C CA . TYR B 1 163 ? 35.070 41.102 171.182 1.00 46.93 155 TYR B CA 1
ATOM 5943 C C . TYR B 1 163 ? 36.467 40.520 171.318 1.00 47.23 155 TYR B C 1
ATOM 5944 O O . TYR B 1 163 ? 36.640 39.367 171.715 1.00 47.05 155 TYR B O 1
ATOM 5962 N N . ILE B 1 164 ? 37.459 41.336 170.974 1.00 47.76 156 ILE B N 1
ATOM 5963 C CA . ILE B 1 164 ? 38.860 40.976 171.147 1.00 48.11 156 ILE B CA 1
ATOM 5964 C C . ILE B 1 164 ? 39.643 42.184 171.654 1.00 47.86 156 ILE B C 1
ATOM 5965 O O . ILE B 1 164 ? 39.616 43.256 171.042 1.00 48.28 156 ILE B O 1
ATOM 5981 N N . ILE B 1 165 ? 40.331 42.002 172.778 1.00 47.24 157 ILE B N 1
ATOM 5982 C CA . ILE B 1 165 ? 41.194 43.039 173.329 1.00 47.06 157 ILE B CA 1
ATOM 5983 C C . ILE B 1 165 ? 42.576 42.916 172.703 1.00 48.08 157 ILE B C 1
ATOM 5984 O O . ILE B 1 165 ? 43.052 41.810 172.446 1.00 48.64 157 ILE B O 1
ATOM 6000 N N . LEU B 1 166 ? 43.211 44.058 172.456 1.00 57.41 158 LEU B N 1
ATOM 6001 C CA . LEU B 1 166 ? 44.507 44.094 171.791 1.00 58.47 158 LEU B CA 1
ATOM 6002 C C . LEU B 1 166 ? 45.449 45.004 172.565 1.00 58.17 158 LEU B C 1
ATOM 6003 O O . LEU B 1 166 ? 45.041 46.070 173.029 1.00 57.55 158 LEU B O 1
ATOM 6019 N N . GLY B 1 167 ? 46.706 44.582 172.691 1.00 84.30 159 GLY B N 1
ATOM 6020 C CA . GLY B 1 167 ? 47.691 45.310 173.473 1.00 85.95 159 GLY B CA 1
ATOM 6021 C C . GLY B 1 167 ? 48.826 45.923 172.678 1.00 87.25 159 GLY B C 1
ATOM 6022 O O . GLY B 1 167 ? 49.545 45.228 171.960 1.00 89.77 159 GLY B O 1
ATOM 6026 N N . ASN B 1 168 ? 48.986 47.235 172.810 1.00 99.86 160 ASN B N 1
ATOM 6027 C CA . ASN B 1 168 ? 50.133 47.935 172.239 1.00 102.60 160 ASN B CA 1
ATOM 6028 C C . ASN B 1 168 ? 50.317 49.280 172.929 1.00 101.45 160 ASN B C 1
ATOM 6029 O O . ASN B 1 168 ? 49.679 50.267 172.562 1.00 99.21 160 ASN B O 1
ATOM 6040 N N . ASP B 1 169 ? 51.183 49.301 173.941 1.00 92.60 161 ASP B N 1
ATOM 6041 C CA . ASP B 1 169 ? 51.330 50.451 174.830 1.00 87.39 161 ASP B CA 1
ATOM 6042 C C . ASP B 1 169 ? 50.053 50.614 175.652 1.00 80.94 161 ASP B C 1
ATOM 6043 O O . ASP B 1 169 ? 50.069 50.440 176.871 1.00 78.75 161 ASP B O 1
ATOM 6052 N N . SER B 1 170 ? 48.954 50.949 174.980 1.00 73.31 162 SER B N 1
ATOM 6053 C CA . SER B 1 170 ? 47.635 50.936 175.603 1.00 69.85 162 SER B CA 1
ATOM 6054 C C . SER B 1 170 ? 46.887 49.659 175.222 1.00 74.49 162 SER B C 1
ATOM 6055 O O . SER B 1 170 ? 47.494 48.690 174.751 1.00 78.62 162 SER B O 1
ATOM 6063 N N . TYR B 1 171 ? 45.568 49.677 175.405 1.00 75.41 163 TYR B N 1
ATOM 6064 C CA . TYR B 1 171 ? 44.715 48.543 175.070 1.00 79.65 163 TYR B CA 1
ATOM 6065 C C . TYR B 1 171 ? 43.582 48.999 174.155 1.00 79.39 163 TYR B C 1
ATOM 6066 O O . TYR B 1 171 ? 43.099 50.126 174.277 1.00 74.64 163 TYR B O 1
ATOM 6084 N N . THR B 1 172 ? 43.167 48.127 173.240 1.00 50.23 164 THR B N 1
ATOM 6085 C CA . THR B 1 172 ? 42.082 48.446 172.312 1.00 49.67 164 THR B CA 1
ATOM 6086 C C . THR B 1 172 ? 41.137 47.265 172.125 1.00 49.24 164 THR B C 1
ATOM 6087 O O . THR B 1 172 ? 41.573 46.118 172.057 1.00 49.12 164 THR B O 1
ATOM 6098 N N . ILE B 1 173 ? 39.844 47.560 172.027 1.00 42.24 165 ILE B N 1
ATOM 6099 C CA . ILE B 1 173 ? 38.826 46.529 171.857 1.00 41.99 165 ILE B CA 1
ATOM 6100 C C . ILE B 1 173 ? 38.262 46.565 170.441 1.00 41.39 165 ILE B C 1
ATOM 6101 O O . ILE B 1 173 ? 37.802 47.611 169.979 1.00 41.31 165 ILE B O 1
ATOM 6117 N N . ASN B 1 174 ? 38.305 45.425 169.756 1.00 34.99 166 ASN B N 1
ATOM 6118 C CA . ASN B 1 174 ? 37.645 45.280 168.460 1.00 34.45 166 ASN B CA 1
ATOM 6119 C C . ASN B 1 174 ? 36.468 44.322 168.580 1.00 34.32 166 ASN B C 1
ATOM 6120 O O . ASN B 1 174 ? 36.597 43.240 169.157 1.00 34.42 166 ASN B O 1
ATOM 6131 N N . GLY B 1 175 ? 35.325 44.730 168.031 1.00 41.45 167 GLY B N 1
ATOM 6132 C CA . GLY B 1 175 ? 34.090 43.977 168.165 1.00 41.35 167 GLY B CA 1
ATOM 6133 C C . GLY B 1 175 ? 33.446 43.626 166.837 1.00 40.82 167 GLY B C 1
ATOM 6134 O O . GLY B 1 175 ? 33.202 44.502 166.005 1.00 40.67 167 GLY B O 1
ATOM 6138 N N . LYS B 1 176 ? 33.173 42.338 166.640 1.00 51.15 168 LYS B N 1
ATOM 6139 C CA . LYS B 1 176 ? 32.545 41.853 165.415 1.00 50.66 168 LYS B CA 1
ATOM 6140 C C . LYS B 1 176 ? 31.094 41.458 165.672 1.00 50.63 168 LYS B C 1
ATOM 6141 O O . LYS B 1 176 ? 30.785 40.824 166.682 1.00 50.87 168 LYS B O 1
ATOM 6160 N N . PHE B 1 177 ? 30.217 41.835 164.745 1.00 32.47 169 PHE B N 1
ATOM 6161 C CA . PHE B 1 177 ? 28.774 41.661 164.904 1.00 32.44 169 PHE B CA 1
ATOM 6162 C C . PHE B 1 177 ? 28.180 40.844 163.766 1.00 31.98 169 PHE B C 1
ATOM 6163 O O . PHE B 1 177 ? 28.579 40.991 162.610 1.00 31.71 169 PHE B O 1
ATOM 6180 N N . VAL B 1 178 ? 27.221 39.988 164.106 1.00 31.93 170 VAL B N 1
ATOM 6181 C CA . VAL B 1 178 ? 26.566 39.123 163.129 1.00 31.52 170 VAL B CA 1
ATOM 6182 C C . VAL B 1 178 ? 25.095 38.939 163.495 1.00 31.55 170 VAL B C 1
ATOM 6183 O O . VAL B 1 178 ? 24.727 39.050 164.663 1.00 31.89 170 VAL B O 1
ATOM 6196 N N . TRP B 1 179 ? 24.257 38.670 162.497 1.00 31.23 171 TRP B N 1
ATOM 6197 C CA . TRP B 1 179 ? 22.842 38.400 162.736 1.00 31.22 171 TRP B CA 1
ATOM 6198 C C . TRP B 1 179 ? 22.269 37.442 161.693 1.00 30.81 171 TRP B C 1
ATOM 6199 O O . TRP B 1 179 ? 22.821 37.293 160.603 1.00 30.54 171 TRP B O 1
ATOM 6220 N N . ASN B 1 180 ? 21.159 36.794 162.040 1.00 78.09 172 ASN B N 1
ATOM 6221 C CA . ASN B 1 180 ? 20.536 35.808 161.161 1.00 82.52 172 ASN B CA 1
ATOM 6222 C C . ASN B 1 180 ? 19.754 36.425 160.005 1.00 86.52 172 ASN B C 1
ATOM 6223 O O . ASN B 1 180 ? 19.459 37.621 160.004 1.00 85.41 172 ASN B O 1
ATOM 6233 N N . THR B 1 181 ? 19.431 35.588 159.022 1.00 91.70 173 THR B N 1
ATOM 6234 C CA . THR B 1 181 ? 18.772 36.023 157.794 1.00 96.73 173 THR B CA 1
ATOM 6235 C C . THR B 1 181 ? 17.577 35.133 157.474 1.00 100.04 173 THR B C 1
ATOM 6236 O O . THR B 1 181 ? 17.565 33.949 157.812 1.00 100.27 173 THR B O 1
ATOM 6247 N N . THR B 1 182 ? 16.575 35.708 156.818 1.00 103.11 174 THR B N 1
ATOM 6248 C CA . THR B 1 182 ? 15.383 34.963 156.430 1.00 107.08 174 THR B CA 1
ATOM 6249 C C . THR B 1 182 ? 15.671 34.036 155.254 1.00 113.96 174 THR B C 1
ATOM 6250 O O . THR B 1 182 ? 16.781 34.018 154.721 1.00 115.45 174 THR B O 1
ATOM 6261 N N . GLY B 1 183 ? 14.661 33.270 154.854 1.00 123.44 175 GLY B N 1
ATOM 6262 C CA . GLY B 1 183 ? 14.793 32.341 153.747 1.00 131.25 175 GLY B CA 1
ATOM 6263 C C . GLY B 1 183 ? 14.617 33.007 152.394 1.00 133.93 175 GLY B C 1
ATOM 6264 O O . GLY B 1 183 ? 14.457 32.328 151.379 1.00 140.30 175 GLY B O 1
ATOM 6268 N N . ASP B 1 184 ? 14.641 34.336 152.379 1.00 155.78 176 ASP B N 1
ATOM 6269 C CA . ASP B 1 184 ? 14.546 35.091 151.136 1.00 158.17 176 ASP B CA 1
ATOM 6270 C C . ASP B 1 184 ? 15.890 35.091 150.417 1.00 159.78 176 ASP B C 1
ATOM 6271 O O . ASP B 1 184 ? 16.896 34.638 150.965 1.00 158.26 176 ASP B O 1
ATOM 6280 N N . ARG B 1 185 ? 15.898 35.607 149.192 1.00 143.04 177 ARG B N 1
ATOM 6281 C CA . ARG B 1 185 ? 17.097 35.616 148.360 1.00 145.59 177 ARG B CA 1
ATOM 6282 C C . ARG B 1 185 ? 17.747 36.994 148.320 1.00 142.98 177 ARG B C 1
ATOM 6283 O O . ARG B 1 185 ? 17.067 38.001 148.130 1.00 144.06 177 ARG B O 1
ATOM 6304 N N . ASP B 1 186 ? 19.065 37.023 148.500 1.00 159.72 178 ASP B N 1
ATOM 6305 C CA . ASP B 1 186 ? 19.855 38.242 148.342 1.00 157.79 178 ASP B CA 1
ATOM 6306 C C . ASP B 1 186 ? 19.372 39.384 149.235 1.00 152.65 178 ASP B C 1
ATOM 6307 O O . ASP B 1 186 ? 18.570 40.215 148.808 1.00 155.29 178 ASP B O 1
ATOM 6316 N N . LEU B 1 187 ? 19.872 39.427 150.467 1.00 126.76 179 LEU B N 1
ATOM 6317 C CA . LEU B 1 187 ? 19.513 40.489 151.401 1.00 122.01 179 LEU B CA 1
ATOM 6318 C C . LEU B 1 187 ? 20.633 41.504 151.576 1.00 119.62 179 LEU B C 1
ATOM 6319 O O . LEU B 1 187 ? 21.764 41.150 151.909 1.00 117.12 179 LEU B O 1
ATOM 6335 N N . CYS B 1 188 ? 20.300 42.770 151.346 1.00 120.89 180 CYS B N 1
ATOM 6336 C CA . CYS B 1 188 ? 21.208 43.877 151.606 1.00 118.84 180 CYS B CA 1
ATOM 6337 C C . CYS B 1 188 ? 20.856 44.487 152.955 1.00 113.19 180 CYS B C 1
ATOM 6338 O O . CYS B 1 188 ? 19.725 44.345 153.421 1.00 112.09 180 CYS B O 1
ATOM 6345 N N . PHE B 1 189 ? 21.815 45.161 153.585 1.00 42.16 181 PHE B N 1
ATOM 6346 C CA . PHE B 1 189 ? 21.568 45.766 154.893 1.00 41.33 181 PHE B CA 1
ATOM 6347 C C . PHE B 1 189 ? 22.264 47.110 155.066 1.00 41.50 181 PHE B C 1
ATOM 6348 O O . PHE B 1 189 ? 23.238 47.411 154.376 1.00 42.12 181 PHE B O 1
ATOM 6365 N N . ASP B 1 190 ? 21.744 47.910 155.993 1.00 41.03 182 ASP B N 1
ATOM 6366 C CA . ASP B 1 190 ? 22.378 49.164 156.389 1.00 41.16 182 ASP B CA 1
ATOM 6367 C C . ASP B 1 190 ? 22.559 49.181 157.899 1.00 40.50 182 ASP B C 1
ATOM 6368 O O . ASP B 1 190 ? 21.587 49.080 158.645 1.00 40.02 182 ASP B O 1
ATOM 6377 N N . ILE B 1 191 ? 23.804 49.327 158.344 1.00 40.58 183 ILE B N 1
ATOM 6378 C CA . ILE B 1 191 ? 24.134 49.195 159.759 1.00 40.11 183 ILE B CA 1
ATOM 6379 C C . ILE B 1 191 ? 24.685 50.491 160.334 1.00 40.40 183 ILE B C 1
ATOM 6380 O O . ILE B 1 191 ? 25.516 51.155 159.711 1.00 40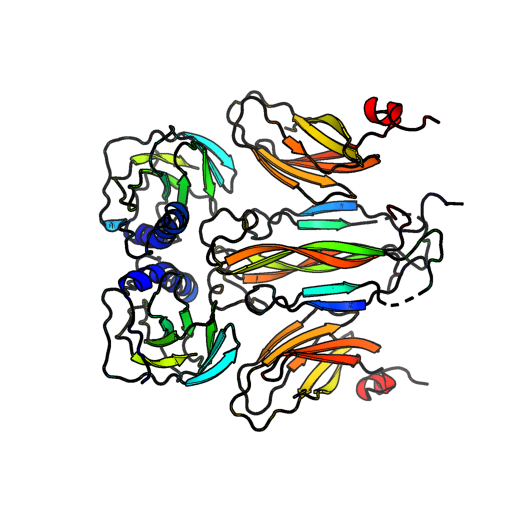.99 183 ILE B O 1
ATOM 6396 N N . ALA B 1 192 ? 24.208 50.839 161.527 1.00 40.08 184 ALA B N 1
ATOM 6397 C CA . ALA B 1 192 ? 24.729 51.985 162.267 1.00 40.42 184 ALA B CA 1
ATOM 6398 C C . ALA B 1 192 ? 25.033 51.588 163.705 1.00 40.16 184 ALA B C 1
ATOM 6399 O O . ALA B 1 192 ? 24.227 50.928 164.351 1.00 39.66 184 ALA B O 1
ATOM 6406 N N . ASN B 1 193 ? 26.199 51.993 164.200 1.00 40.60 185 ASN B N 1
ATOM 6407 C CA . ASN B 1 193 ? 26.617 51.652 165.557 1.00 40.55 185 ASN B CA 1
ATOM 6408 C C . ASN B 1 193 ? 27.211 52.842 166.296 1.00 41.21 185 ASN B C 1
ATOM 6409 O O . ASN B 1 193 ? 27.982 53.618 165.726 1.00 41.78 185 ASN B O 1
ATOM 6420 N N . ILE B 1 194 ? 26.844 52.977 167.568 1.00 46.06 186 ILE B N 1
ATOM 6421 C CA . ILE B 1 194 ? 27.330 54.073 168.400 1.00 46.80 186 ILE B CA 1
ATOM 6422 C C . ILE B 1 194 ? 27.551 53.602 169.835 1.00 46.93 186 ILE B C 1
ATOM 6423 O O . ILE B 1 194 ? 26.868 52.693 170.313 1.00 46.38 186 ILE B O 1
ATOM 6439 N N . CYS B 1 195 ? 28.513 54.225 170.512 1.00 43.13 187 CYS B N 1
ATOM 6440 C CA . CYS B 1 195 ? 28.806 53.922 171.909 1.00 43.52 187 CYS B CA 1
ATOM 6441 C C . CYS B 1 195 ? 28.936 55.194 172.739 1.00 44.47 187 CYS B C 1
ATOM 6442 O O . CYS B 1 195 ? 29.139 56.282 172.202 1.00 44.92 187 CYS B O 1
ATOM 6449 N N . GLN B 1 196 ? 28.824 55.039 174.055 1.00 52.75 188 GLN B N 1
ATOM 6450 C CA . GLN B 1 196 ? 28.875 56.161 174.987 1.00 53.78 188 GLN B CA 1
ATOM 6451 C C . GLN B 1 196 ? 30.210 56.903 174.925 1.00 54.82 188 GLN B C 1
ATOM 6452 O O . GLN B 1 196 ? 30.275 58.091 175.240 1.00 55.68 188 GLN B O 1
ATOM 6466 N N . ASN B 1 197 ? 31.268 56.201 174.521 1.00 53.18 189 ASN B N 1
ATOM 6467 C CA . ASN B 1 197 ? 32.606 56.789 174.459 1.00 54.23 189 ASN B CA 1
ATOM 6468 C C . ASN B 1 197 ? 33.337 56.448 173.162 1.00 53.90 189 ASN B C 1
ATOM 6469 O O . ASN B 1 197 ? 34.560 56.303 173.145 1.00 54.60 189 ASN B O 1
ATOM 6480 N N . THR B 1 198 ? 32.579 56.317 172.079 1.00 53.45 190 THR B N 1
ATOM 6481 C CA . THR B 1 198 ? 33.159 56.140 170.752 1.00 53.26 190 THR 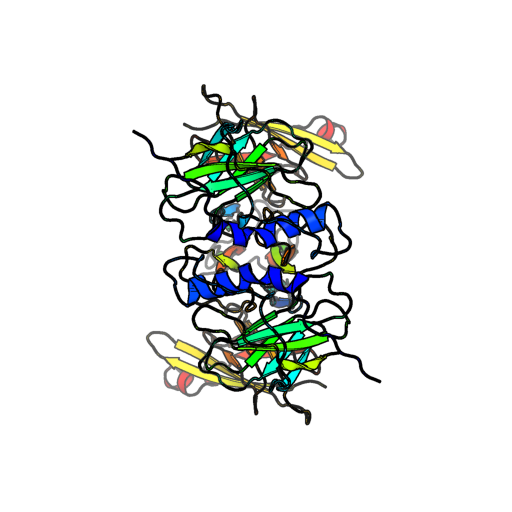B CA 1
ATOM 6482 C C . THR B 1 198 ? 32.272 56.801 169.709 1.00 52.77 190 THR B C 1
ATOM 6483 O O . THR B 1 198 ? 31.047 56.696 169.768 1.00 52.08 190 THR B O 1
ATOM 6494 N N . ASN B 1 199 ? 32.895 57.489 168.758 1.00 46.21 191 ASN B N 1
ATOM 6495 C CA . ASN B 1 199 ? 32.157 58.159 167.697 1.00 45.93 191 ASN B CA 1
ATOM 6496 C C . ASN B 1 199 ? 31.469 57.143 166.794 1.00 44.93 191 ASN B C 1
ATOM 6497 O O . ASN B 1 199 ? 31.945 56.019 166.632 1.00 44.65 191 ASN B O 1
ATOM 6508 N N . MET B 1 200 ? 30.342 57.549 166.219 1.00 46.97 192 MET B N 1
ATOM 6509 C CA . MET B 1 200 ? 29.503 56.657 165.426 1.00 46.12 192 MET B CA 1
ATOM 6510 C C . MET B 1 200 ? 30.269 55.996 164.285 1.00 46.14 192 MET B C 1
ATOM 6511 O O . MET B 1 200 ? 31.231 56.556 163.760 1.00 46.83 192 MET B O 1
ATOM 6525 N N . LYS B 1 201 ? 29.831 54.797 163.916 1.00 43.02 193 LYS B N 1
ATOM 6526 C CA . LYS B 1 201 ? 30.333 54.125 162.725 1.00 43.08 193 LYS B CA 1
ATOM 6527 C C . LYS B 1 201 ? 29.149 53.539 161.967 1.00 42.46 193 LYS B C 1
ATOM 6528 O O . LYS B 1 201 ? 28.276 52.906 162.561 1.00 41.81 193 LYS B O 1
ATOM 6547 N N . HIS B 1 202 ? 29.125 53.758 160.655 1.00 52.80 194 HIS B N 1
ATOM 6548 C CA . HIS B 1 202 ? 28.016 53.310 159.819 1.00 52.43 194 HIS B CA 1
ATOM 6549 C C . HIS B 1 202 ? 28.522 52.629 158.558 1.00 52.77 194 HIS B C 1
ATOM 6550 O O . HIS B 1 202 ? 29.594 52.959 158.050 1.00 53.45 194 HIS B O 1
ATOM 6564 N N . ALA B 1 203 ? 27.744 51.675 158.059 1.00 42.37 195 ALA B N 1
ATOM 6565 C CA . ALA B 1 203 ? 28.126 50.933 156.865 1.00 42.80 195 ALA B CA 1
ATOM 6566 C C . ALA B 1 203 ? 26.912 50.426 156.096 1.00 42.63 195 ALA B C 1
ATOM 6567 O O . ALA B 1 203 ? 25.793 50.384 156.616 1.00 42.04 195 ALA B O 1
ATOM 6574 N N . LYS B 1 204 ? 27.163 50.031 154.852 1.00 43.27 196 LYS B N 1
ATOM 6575 C CA . LYS B 1 204 ? 26.139 49.513 153.955 1.00 43.38 196 LYS B CA 1
ATOM 6576 C C . LYS B 1 204 ? 26.590 48.163 153.412 1.00 43.67 196 LYS B C 1
ATOM 6577 O O . LYS B 1 204 ? 27.550 48.087 152.645 1.00 44.49 196 LYS B O 1
ATOM 6596 N N . ILE B 1 205 ? 25.894 47.103 153.810 1.00 59.22 197 ILE B N 1
ATOM 6597 C CA . ILE B 1 205 ? 26.285 45.752 153.433 1.00 59.50 197 ILE B CA 1
ATOM 6598 C C . ILE B 1 205 ? 25.534 45.297 152.186 1.00 60.14 197 ILE B C 1
ATOM 6599 O O . ILE B 1 205 ? 24.309 45.137 152.202 1.00 59.79 197 ILE B O 1
ATOM 6615 N N . TRP B 1 206 ? 26.292 45.098 151.111 1.00 50.23 198 TRP B N 1
ATOM 6616 C CA . TRP B 1 206 ? 25.776 44.542 149.867 1.00 50.88 198 TRP B CA 1
ATOM 6617 C C . TRP B 1 206 ? 25.413 43.075 150.099 1.00 51.45 198 TRP B C 1
ATOM 6618 O O . TRP B 1 206 ? 25.801 42.501 151.116 1.00 51.10 198 TRP B O 1
ATOM 6639 N N . PRO B 1 207 ? 24.671 42.454 149.165 1.00 52.81 199 PRO B N 1
ATOM 6640 C CA . PRO B 1 207 ? 24.178 41.111 149.492 1.00 53.97 199 PRO B CA 1
ATOM 6641 C C . PRO B 1 207 ? 25.277 40.050 149.550 1.00 53.81 199 PRO B C 1
ATOM 6642 O O . PRO B 1 207 ? 25.968 39.811 148.559 1.00 53.91 199 PRO B O 1
ATOM 6653 N N . THR B 1 208 ? 25.424 39.435 150.721 1.00 52.51 200 THR B N 1
ATOM 6654 C CA . THR B 1 208 ? 26.396 38.369 150.942 1.00 52.62 200 THR B CA 1
ATOM 6655 C C . THR B 1 208 ? 25.695 37.108 151.427 1.00 54.29 200 THR B C 1
ATOM 6656 O O . THR B 1 208 ? 24.513 37.137 151.770 1.00 55.21 200 THR B O 1
ATOM 6667 N N . ALA B 1 209 ? 26.430 36.002 151.453 1.00 69.51 201 ALA B N 1
ATOM 6668 C CA . ALA B 1 209 ? 25.896 34.745 151.957 1.00 71.36 201 ALA B CA 1
ATOM 6669 C C . ALA B 1 209 ? 25.560 34.878 153.440 1.00 70.89 201 ALA B C 1
ATOM 6670 O O . ALA B 1 209 ? 24.535 34.377 153.902 1.00 72.42 201 ALA B O 1
ATOM 6677 N N . HIS B 1 210 ? 26.436 35.557 154.176 1.00 76.46 202 HIS B N 1
ATOM 6678 C CA . HIS B 1 210 ? 26.239 35.789 155.603 1.00 75.91 202 HIS B CA 1
ATOM 6679 C C . HIS B 1 210 ? 26.765 37.171 155.995 1.00 73.85 202 HIS B C 1
ATOM 6680 O O . HIS B 1 210 ? 27.967 37.421 155.909 1.00 72.69 202 HIS B O 1
ATOM 6694 N N . PRO B 1 211 ? 25.869 38.077 156.427 1.00 51.64 203 PRO B N 1
ATOM 6695 C CA . PRO B 1 211 ? 26.321 39.437 156.743 1.00 50.07 203 PRO B CA 1
ATOM 6696 C C . PRO B 1 211 ? 27.138 39.524 158.030 1.00 49.24 203 PRO B C 1
ATOM 6697 O O . PRO B 1 211 ? 26.923 38.746 158.959 1.00 49.78 203 PRO B O 1
ATOM 6708 N N . SER B 1 212 ? 28.066 40.474 158.068 1.00 48.16 204 SER B N 1
ATOM 6709 C CA . SER B 1 212 ? 28.907 40.699 159.237 1.00 47.49 204 SER B CA 1
ATOM 6710 C C . SER B 1 212 ? 29.313 42.165 159.303 1.00 46.82 204 SER B C 1
ATOM 6711 O O . SER B 1 212 ? 29.532 42.797 158.270 1.00 46.62 204 SER B O 1
ATOM 6719 N N . PHE B 1 213 ? 29.416 42.698 160.517 1.00 46.65 205 PHE B N 1
ATOM 6720 C CA . PHE B 1 213 ? 29.766 44.101 160.715 1.00 46.34 205 PHE B CA 1
ATOM 6721 C C . PHE B 1 213 ? 30.865 44.244 161.762 1.00 45.82 205 PHE B C 1
ATOM 6722 O O . PHE B 1 213 ? 30.709 43.809 162.901 1.00 45.96 205 PHE B O 1
ATOM 6739 N N . ASP B 1 214 ? 31.971 44.866 161.366 1.00 45.38 206 ASP B N 1
ATOM 6740 C CA . ASP B 1 214 ? 33.109 45.060 162.258 1.00 45.05 206 ASP B CA 1
ATOM 6741 C C . ASP B 1 214 ? 33.043 46.411 162.962 1.00 45.35 206 ASP B C 1
ATOM 6742 O O . ASP B 1 214 ? 32.539 47.387 162.406 1.00 45.77 206 ASP B O 1
ATOM 6751 N N . VAL B 1 215 ? 33.552 46.453 164.191 1.00 45.30 207 VAL B N 1
ATOM 6752 C CA . VAL B 1 215 ? 33.654 47.696 164.947 1.00 45.79 207 VAL B CA 1
ATOM 6753 C C . VAL B 1 215 ? 35.013 47.771 165.634 1.00 45.59 207 VAL B C 1
ATOM 6754 O O . VAL B 1 215 ? 35.541 46.757 166.097 1.00 45.15 207 VAL B O 1
ATOM 6767 N N . GLU B 1 216 ? 35.566 48.980 165.704 1.00 55.30 208 GLU B N 1
ATOM 6768 C CA . GLU B 1 216 ? 36.876 49.201 166.304 1.00 55.32 208 GLU B CA 1
ATOM 6769 C C . GLU B 1 216 ? 36.841 50.367 167.284 1.00 55.33 208 GLU B C 1
ATOM 6770 O O . GLU B 1 216 ? 35.837 51.070 167.393 1.00 55.43 208 GLU B O 1
ATOM 6782 N N . ASN B 1 217 ? 37.945 50.552 168.002 1.00 66.53 209 ASN B N 1
ATOM 6783 C CA . ASN B 1 217 ? 38.092 51.655 168.946 1.00 66.65 209 ASN B CA 1
ATOM 6784 C C . ASN B 1 217 ? 37.081 51.584 170.087 1.00 65.88 209 ASN B C 1
ATOM 6785 O O . ASN B 1 217 ? 36.743 52.601 170.691 1.00 66.09 209 ASN B O 1
ATOM 6796 N N . LEU B 1 218 ? 36.602 50.378 170.377 1.00 27.76 210 LEU B N 1
ATOM 6797 C CA . LEU B 1 218 ? 35.709 50.162 171.509 1.00 27.05 210 LEU B CA 1
ATOM 6798 C C . LEU B 1 218 ? 36.505 50.198 172.808 1.00 26.60 210 LEU B C 1
ATOM 6799 O O . LEU B 1 218 ? 37.733 50.101 172.791 1.00 26.71 210 LEU B O 1
ATOM 6815 N N . VAL B 1 219 ? 35.804 50.343 173.929 1.00 26.16 211 VAL B N 1
ATOM 6816 C CA . VAL B 1 219 ? 36.441 50.355 175.244 1.00 25.71 211 VAL B CA 1
ATOM 6817 C C . VAL B 1 219 ? 35.677 49.457 176.212 1.00 24.88 211 VAL B C 1
ATOM 6818 O O . VAL B 1 219 ? 34.569 49.009 175.917 1.00 24.76 211 VAL B O 1
ATOM 6831 N N . LEU B 1 220 ? 36.279 49.193 177.367 1.00 24.37 212 LEU B N 1
ATOM 6832 C CA . LEU B 1 220 ? 35.687 48.301 178.359 1.00 23.62 212 LEU B CA 1
ATOM 6833 C C . LEU B 1 220 ? 34.502 48.942 179.078 1.00 23.71 212 LEU B C 1
ATOM 6834 O O . LEU B 1 220 ? 34.502 50.144 179.344 1.00 24.18 212 LEU B O 1
ATOM 6850 N N . ASN B 1 221 ? 33.495 48.127 179.384 1.00 28.68 213 ASN B N 1
ATOM 6851 C CA . ASN B 1 221 ? 32.341 48.563 180.168 1.00 28.76 213 ASN B CA 1
ATOM 6852 C C . ASN B 1 221 ? 31.623 49.754 179.542 1.00 29.50 213 ASN B C 1
ATOM 6853 O O . ASN B 1 221 ? 31.183 50.664 180.245 1.00 29.78 213 ASN B O 1
ATOM 6864 N N . ASP B 1 222 ? 31.500 49.735 178.219 1.00 38.07 214 ASP B N 1
ATOM 6865 C CA . ASP B 1 222 ? 30.861 50.821 177.485 1.00 38.81 214 ASP B CA 1
ATOM 6866 C C . ASP B 1 222 ? 29.456 50.426 177.049 1.00 38.90 214 ASP B C 1
ATOM 6867 O O . ASP B 1 222 ? 29.244 49.333 176.526 1.00 38.62 214 ASP B O 1
ATOM 6876 N N . GLU B 1 223 ? 28.502 51.328 177.262 1.00 39.21 215 GLU B N 1
ATOM 6877 C CA . GLU B 1 223 ? 27.112 51.085 176.893 1.00 39.42 215 GLU B CA 1
ATOM 6878 C C . GLU B 1 223 ? 26.858 51.494 175.445 1.00 39.98 215 GLU B C 1
ATOM 6879 O O . GLU B 1 223 ? 26.700 52.678 175.143 1.00 40.60 215 GLU B O 1
ATOM 6891 N N . CYS B 1 224 ? 26.821 50.503 174.559 1.00 26.40 216 CYS B N 1
ATOM 6892 C CA . CYS B 1 224 ? 26.677 50.741 173.128 1.00 26.92 216 CYS B CA 1
ATOM 6893 C C . CYS B 1 224 ? 25.283 50.415 172.598 1.00 27.16 216 CYS B C 1
ATOM 6894 O O . CYS B 1 224 ? 24.465 49.797 173.285 1.00 26.91 216 CYS B O 1
ATOM 6901 N N . GLU B 1 225 ? 25.039 50.823 171.355 1.00 47.15 217 GLU B N 1
ATOM 6902 C CA . GLU B 1 225 ? 23.807 50.492 170.650 1.00 47.44 217 GLU B CA 1
ATOM 6903 C C . GLU B 1 225 ? 24.062 50.405 169.146 1.00 47.81 217 GLU B C 1
ATOM 6904 O O . GLU B 1 225 ? 24.814 51.212 168.584 1.00 48.18 217 GLU B O 1
ATOM 6916 N N . ILE B 1 226 ? 23.436 49.417 168.509 1.00 35.62 218 ILE B N 1
ATOM 6917 C CA . ILE B 1 226 ? 23.579 49.199 167.072 1.00 35.99 218 ILE B CA 1
ATOM 6918 C C . ILE B 1 226 ? 22.212 48.988 166.419 1.00 36.38 218 ILE B C 1
ATOM 6919 O O . ILE B 1 226 ? 21.381 48.223 166.913 1.00 36.17 218 ILE B O 1
ATOM 6935 N N . HIS B 1 227 ? 21.979 49.709 165.326 1.00 49.59 219 HIS B N 1
ATOM 6936 C CA . HIS B 1 227 ? 20.767 49.565 164.531 1.00 50.04 219 HIS B CA 1
ATOM 6937 C C . HIS B 1 227 ? 21.063 48.864 163.213 1.00 50.24 219 HIS B C 1
ATOM 6938 O O . HIS B 1 227 ? 21.990 49.248 162.487 1.00 50.48 219 HIS B O 1
ATOM 6952 N N . VAL B 1 228 ? 20.268 47.838 162.920 1.00 30.35 220 VAL B N 1
ATOM 6953 C CA . VAL B 1 228 ? 20.382 47.090 161.674 1.00 30.62 220 VAL B CA 1
ATOM 6954 C C . VAL B 1 228 ? 19.118 47.252 160.836 1.00 31.23 220 VAL B C 1
ATOM 6955 O O . VAL B 1 228 ? 18.050 46.747 161.189 1.00 31.23 220 VAL B O 1
ATOM 6968 N N . LYS B 1 229 ? 19.257 47.974 159.729 1.00 55.20 221 LYS B N 1
ATOM 6969 C CA . LYS B 1 229 ? 18.173 48.179 158.777 1.00 55.84 221 LYS B CA 1
ATOM 6970 C C . LYS B 1 229 ? 18.238 47.122 157.684 1.00 56.06 221 LYS B C 1
ATOM 6971 O O . LYS B 1 229 ? 19.266 46.967 157.019 1.00 56.14 221 LYS B O 1
ATOM 6990 N N . GLY B 1 230 ? 17.135 46.402 157.503 1.00 32.84 222 GLY B N 1
ATOM 6991 C CA . GLY B 1 230 ? 17.053 45.367 156.490 1.00 33.14 222 GLY B CA 1
ATOM 6992 C C . GLY B 1 230 ? 15.679 45.288 155.855 1.00 33.73 222 GLY B C 1
ATOM 6993 O O . GLY B 1 230 ? 14.831 46.156 156.070 1.00 33.96 222 GLY B O 1
ATOM 6997 N N . ILE B 1 231 ? 15.462 44.236 155.072 1.00 34.03 223 ILE B N 1
ATOM 6998 C CA . ILE B 1 231 ? 14.200 44.037 154.368 1.00 34.62 223 ILE B CA 1
ATOM 6999 C C . ILE B 1 231 ? 13.017 43.990 155.334 1.00 34.86 223 ILE B C 1
ATOM 7000 O O . ILE B 1 231 ? 11.905 44.389 154.986 1.00 35.15 223 ILE B O 1
ATOM 7016 N N . HIS B 1 232 ? 13.264 43.507 156.548 1.00 34.80 224 HIS B N 1
ATOM 7017 C CA . HIS B 1 232 ? 12.216 43.387 157.558 1.00 35.08 224 HIS B CA 1
ATOM 7018 C C . HIS B 1 232 ? 12.115 44.646 158.413 1.00 34.48 224 HIS B C 1
ATOM 7019 O O . HIS B 1 232 ? 11.361 44.682 159.386 1.00 34.64 224 HIS B O 1
ATOM 7033 N N . GLY B 1 233 ? 12.876 45.674 158.046 1.00 38.21 225 GLY B N 1
ATOM 7034 C CA . GLY B 1 233 ? 12.829 46.950 158.738 1.00 37.68 225 GLY B CA 1
ATOM 7035 C C . GLY B 1 233 ? 14.046 47.191 159.607 1.00 37.08 225 GLY B C 1
ATOM 7036 O O . GLY B 1 233 ? 15.085 46.551 159.436 1.00 36.99 225 GLY B O 1
ATOM 7040 N N . THR B 1 234 ? 13.909 48.126 160.542 1.00 40.56 226 THR B N 1
ATOM 7041 C CA . THR B 1 234 ? 14.999 48.498 161.434 1.00 40.00 226 THR B CA 1
ATOM 7042 C C . THR B 1 234 ? 14.959 47.675 162.714 1.00 40.16 226 THR B C 1
ATOM 7043 O O . THR B 1 234 ? 13.897 47.476 163.304 1.00 40.53 226 THR B O 1
ATOM 7054 N N . THR B 1 235 ? 16.128 47.203 163.132 1.00 47.81 227 THR B N 1
ATOM 7055 C CA . THR B 1 235 ? 16.271 46.498 164.397 1.00 47.92 227 THR B CA 1
ATOM 7056 C C . THR B 1 235 ? 17.287 47.205 165.282 1.00 47.31 227 THR B C 1
ATOM 7057 O O . THR B 1 235 ? 18.493 47.150 165.030 1.00 47.01 227 THR B O 1
ATOM 7068 N N . LYS B 1 236 ? 16.781 47.882 166.307 1.00 35.85 228 LYS B N 1
ATOM 7069 C CA . LYS B 1 236 ? 17.624 48.564 167.278 1.00 35.34 228 LYS B CA 1
ATOM 7070 C C . LYS B 1 236 ? 18.086 47.562 168.328 1.00 35.50 228 LYS B C 1
ATOM 7071 O O . LYS B 1 236 ? 17.275 46.823 168.888 1.00 35.98 228 LYS B O 1
ATOM 7090 N N . HIS B 1 237 ? 19.388 47.543 168.594 1.00 30.37 229 HIS B N 1
ATOM 7091 C CA . HIS B 1 237 ? 19.981 46.523 169.450 1.00 30.55 229 HIS B CA 1
ATOM 7092 C C . HIS B 1 237 ? 20.999 47.127 170.413 1.00 30.07 229 HIS B C 1
ATOM 7093 O O . HIS B 1 237 ? 22.129 47.430 170.031 1.00 29.72 229 HIS B O 1
ATOM 7107 N N . LYS B 1 238 ? 20.580 47.305 171.663 1.00 39.41 230 LYS B N 1
ATOM 7108 C CA . LYS B 1 238 ? 21.465 47.806 172.710 1.00 39.03 230 LYS B CA 1
ATOM 7109 C C . LYS B 1 238 ? 22.409 46.702 173.158 1.00 39.21 230 LYS B C 1
ATOM 7110 O O . LYS B 1 238 ? 22.046 45.526 173.143 1.00 39.73 230 LYS B O 1
ATOM 7129 N N . TYR B 1 239 ? 23.619 47.075 173.561 1.00 29.53 231 TYR B N 1
ATOM 7130 C CA . TYR B 1 239 ? 24.573 46.085 174.045 1.00 29.72 231 TYR B CA 1
ATOM 7131 C C . TYR B 1 239 ? 25.709 46.746 174.816 1.00 29.31 231 TYR B C 1
ATOM 7132 O O . TYR B 1 239 ? 26.073 47.889 174.541 1.00 28.86 231 TYR B O 1
ATOM 7150 N N . LYS B 1 240 ? 26.261 46.018 175.781 1.00 41.22 232 LYS B N 1
ATOM 7151 C CA . LYS B 1 240 ? 27.352 46.522 176.608 1.00 40.92 232 LYS B CA 1
ATOM 7152 C C . LYS B 1 240 ? 28.642 45.767 176.317 1.00 41.04 232 LYS B C 1
ATOM 7153 O O . LYS B 1 240 ? 28.646 44.540 176.225 1.00 41.53 232 LYS B O 1
ATOM 7172 N N . THR B 1 241 ? 29.737 46.505 176.169 1.00 28.96 233 THR B N 1
ATOM 7173 C CA . THR B 1 241 ? 31.039 45.886 175.959 1.00 29.10 233 THR B CA 1
ATOM 7174 C C . THR B 1 241 ? 31.494 45.246 177.268 1.00 29.37 233 THR B C 1
ATOM 7175 O O . THR B 1 241 ? 31.300 45.820 178.339 1.00 29.21 233 THR B O 1
ATOM 7186 N N . PRO B 1 242 ? 32.099 44.051 177.190 1.00 29.84 234 PRO B N 1
ATOM 7187 C CA . PRO B 1 242 ? 32.416 43.285 178.400 1.00 30.22 234 PRO B CA 1
ATOM 7188 C C . PRO B 1 242 ? 33.445 43.956 179.301 1.00 29.96 234 PRO B C 1
ATOM 7189 O O . PRO B 1 242 ? 34.147 44.875 178.877 1.00 29.54 234 PRO B O 1
ATOM 7200 N N . SER B 1 243 ? 33.524 43.483 180.541 1.00 32.21 235 SER B N 1
ATOM 7201 C CA . SER B 1 243 ? 34.515 43.963 181.491 1.00 32.08 235 SER B CA 1
ATOM 7202 C C . SER B 1 243 ? 35.834 43.243 181.236 1.00 32.41 235 SER B C 1
ATOM 7203 O O . SER B 1 243 ? 35.916 42.395 180.348 1.00 32.74 235 SER B O 1
ATOM 7211 N N . CYS B 1 244 ? 36.863 43.577 182.007 1.00 41.33 236 CYS B N 1
ATOM 7212 C CA . CYS B 1 244 ? 38.183 42.989 181.800 1.00 41.67 236 CYS B CA 1
ATOM 7213 C C . CYS B 1 244 ? 38.226 41.531 182.255 1.00 42.42 236 CYS B C 1
ATOM 7214 O O . CYS B 1 244 ? 38.890 40.703 181.633 1.00 42.85 236 CYS B O 1
ATOM 7221 N N . PHE B 1 245 ? 37.516 41.217 183.335 1.00 31.70 237 PHE B N 1
ATOM 7222 C CA . PHE B 1 245 ? 37.513 39.855 183.863 1.00 32.46 237 PHE B CA 1
ATOM 7223 C C . PHE B 1 245 ? 36.776 38.906 182.921 1.00 32.84 237 PHE B C 1
ATOM 7224 O O . PHE B 1 245 ? 36.916 37.687 183.019 1.00 33.56 237 PHE B O 1
ATOM 7241 N N . GLU B 1 246 ? 35.995 39.474 182.006 1.00 32.40 238 GLU B N 1
ATOM 7242 C CA . GLU B 1 246 ? 35.245 38.689 181.033 1.00 32.72 238 GLU B CA 1
ATOM 7243 C C . GLU B 1 246 ? 36.094 38.363 179.809 1.00 32.85 238 GLU B C 1
ATOM 7244 O O . GLU B 1 246 ? 35.790 37.432 179.063 1.00 33.33 238 GLU B O 1
ATOM 7256 N N . LEU B 1 247 ? 37.152 39.143 179.609 1.00 32.56 239 LEU B N 1
ATOM 7257 C CA . LEU B 1 247 ? 38.082 38.931 178.507 1.00 32.70 239 LEU B CA 1
ATOM 7258 C C . LEU B 1 247 ? 39.385 38.328 179.035 1.00 33.22 239 LEU B C 1
ATOM 7259 O O . LEU B 1 247 ? 40.201 39.049 179.607 1.00 32.95 239 LEU B O 1
ATOM 7275 N N . PRO B 1 248 ? 39.578 37.005 178.860 1.00 52.97 240 PRO B N 1
ATOM 7276 C CA . PRO B 1 248 ? 40.749 36.308 179.412 1.00 52.88 240 PRO B CA 1
ATOM 7277 C C . PRO B 1 248 ? 42.070 37.022 179.139 1.00 55.03 240 PRO B C 1
ATOM 7278 O O . PRO B 1 248 ? 42.912 37.129 180.035 1.00 54.48 240 PRO B O 1
ATOM 7289 N N . GLU B 1 249 ? 42.243 37.504 177.913 1.00 61.05 241 GLU B N 1
ATOM 7290 C CA . GLU B 1 249 ? 43.484 38.160 177.523 1.00 66.01 241 GLU B CA 1
ATOM 7291 C C . GLU B 1 249 ? 43.647 39.500 178.238 1.00 66.15 241 GLU B C 1
ATOM 7292 O O . GLU B 1 249 ? 44.764 39.996 178.391 1.00 68.52 241 GLU B O 1
ATOM 7304 N N . CYS B 1 250 ? 42.534 40.081 178.680 1.00 57.80 242 CYS B N 1
ATOM 7305 C CA . CYS B 1 250 ? 42.578 41.303 179.477 1.00 58.04 242 CYS B CA 1
ATOM 7306 C C . CYS B 1 250 ? 42.942 40.969 180.916 1.00 54.06 242 CYS B C 1
ATOM 7307 O O . CYS B 1 250 ? 43.855 41.558 181.494 1.00 55.45 242 CYS B O 1
ATOM 7314 N N . PHE B 1 251 ? 42.218 40.010 181.483 1.00 87.71 243 PHE B N 1
ATOM 7315 C CA . PHE B 1 251 ? 42.384 39.626 182.880 1.00 84.07 243 PHE B CA 1
ATOM 7316 C C . PHE B 1 251 ? 43.776 39.074 183.170 1.00 84.42 243 PHE B C 1
ATOM 7317 O O . PHE B 1 251 ? 44.388 39.425 184.180 1.00 84.28 243 PHE B O 1
ATOM 7334 N N . LEU B 1 252 ? 44.274 38.212 182.289 1.00 47.70 244 LEU B N 1
ATOM 7335 C CA . LEU B 1 252 ? 45.584 37.599 182.493 1.00 49.19 244 LEU B CA 1
ATOM 7336 C C . LEU B 1 252 ? 46.713 38.630 182.459 1.00 51.55 244 LEU B C 1
ATOM 7337 O O . LEU B 1 252 ? 47.603 38.605 183.309 1.00 51.79 244 LEU B O 1
ATOM 7353 N N . ASN B 1 253 ? 46.671 39.536 181.486 1.00 71.43 245 ASN B N 1
ATOM 7354 C CA . ASN B 1 253 ? 47.706 40.558 181.345 1.00 75.64 245 ASN B CA 1
ATOM 7355 C C . ASN B 1 253 ? 47.386 41.835 182.124 1.00 76.08 245 ASN B C 1
ATOM 7356 O O . ASN B 1 253 ? 47.837 42.923 181.768 1.00 80.56 245 ASN B O 1
ATOM 7367 N N . ASN B 1 254 ? 46.598 41.692 183.186 1.00 65.85 246 ASN B N 1
ATOM 7368 C CA . ASN B 1 254 ? 46.364 42.784 184.125 1.00 66.29 246 ASN B CA 1
ATOM 7369 C C . ASN B 1 254 ? 46.301 42.251 185.548 1.00 62.64 246 ASN B C 1
ATOM 7370 O O . ASN B 1 254 ? 46.224 41.042 185.769 1.00 59.30 246 ASN B O 1
ATOM 7381 N N . MET B 1 255 ? 46.336 43.164 186.510 1.00 88.25 247 MET B N 1
ATOM 7382 C CA . MET B 1 255 ? 46.287 42.796 187.917 1.00 85.45 247 MET B CA 1
ATOM 7383 C C . MET B 1 255 ? 44.898 42.297 188.295 1.00 82.06 247 MET B C 1
ATOM 7384 O O . MET B 1 255 ? 43.891 42.759 187.757 1.00 82.47 247 MET B O 1
ATOM 7398 N N . GLU B 1 256 ? 44.864 41.352 189.228 1.00 50.81 248 GLU B N 1
ATOM 7399 C CA . GLU B 1 256 ? 43.671 40.561 189.500 1.00 48.19 248 GLU B CA 1
ATOM 7400 C C . GLU B 1 256 ? 43.265 40.654 190.971 1.00 45.77 248 GLU B C 1
ATOM 7401 O O . GLU B 1 256 ? 43.931 41.325 191.756 1.00 46.12 248 GLU B O 1
ATOM 7413 N N . PRO B 1 257 ? 42.151 40.006 191.349 1.00 57.73 249 PRO B N 1
ATOM 7414 C CA . PRO B 1 257 ? 41.818 39.947 192.777 1.00 55.60 249 PRO B CA 1
ATOM 7415 C C . PRO B 1 257 ? 42.859 39.179 193.589 1.00 55.84 249 PRO B C 1
ATOM 7416 O O . PRO B 1 257 ? 42.556 38.754 194.704 1.00 54.16 249 PRO B O 1
ATOM 7427 N N . PRO C 2 14 ? 29.172 66.145 189.519 1.00 119.50 9 PRO L N 1
ATOM 7428 C CA . PRO C 2 14 ? 28.883 67.220 190.475 1.00 125.33 9 PRO L CA 1
ATOM 7429 C C . PRO C 2 14 ? 27.530 67.882 190.225 1.00 123.62 9 PRO L C 1
ATOM 7430 O O . PRO C 2 14 ? 26.590 67.656 190.988 1.00 125.75 9 PRO L O 1
ATOM 7441 N N . CYS C 2 15 ? 27.441 68.685 189.168 1.00 129.67 10 CYS L N 1
ATOM 7442 C CA . CYS C 2 15 ? 26.217 69.409 188.842 1.00 129.69 10 CYS L CA 1
ATOM 7443 C C . CYS C 2 15 ? 25.854 69.190 187.376 1.00 127.50 10 CYS L C 1
ATOM 7444 O O . CYS C 2 15 ? 25.655 70.144 186.623 1.00 127.93 10 CYS L O 1
ATOM 7451 N N . THR C 2 16 ? 25.765 67.921 186.984 1.00 95.27 11 THR L N 1
ATOM 7452 C CA . THR C 2 16 ? 25.547 67.553 185.589 1.00 89.00 11 THR L CA 1
ATOM 7453 C C . THR C 2 16 ? 24.568 66.390 185.450 1.00 86.02 11 THR L C 1
ATOM 7454 O O . THR C 2 16 ? 24.387 65.603 186.380 1.00 88.45 11 THR L O 1
ATOM 7465 N N . CYS C 2 17 ? 23.942 66.297 184.279 1.00 76.13 12 CYS L N 1
ATOM 7466 C CA . CYS C 2 17 ? 22.998 65.225 183.978 1.00 73.37 12 CYS L CA 1
ATOM 7467 C C . CYS C 2 17 ? 23.606 64.236 182.989 1.00 69.36 12 CYS L C 1
ATOM 7468 O O . CYS C 2 17 ? 24.109 64.629 181.937 1.00 66.61 12 CYS L O 1
ATOM 7475 N N . LYS C 2 18 ? 23.558 62.953 183.332 1.00 71.04 13 LYS L N 1
ATOM 7476 C CA . LYS C 2 18 ? 24.055 61.903 182.447 1.00 67.75 13 LYS L CA 1
ATOM 7477 C C . LYS C 2 18 ? 23.144 61.750 181.229 1.00 63.73 13 LYS L C 1
ATOM 7478 O O . LYS C 2 18 ? 21.924 61.657 181.366 1.00 63.91 13 LYS L O 1
ATOM 7497 N N . TYR C 2 19 ? 23.751 61.722 180.044 1.00 73.13 14 TYR L N 1
ATOM 7498 C CA . TYR C 2 19 ? 23.007 61.748 178.785 1.00 71.68 14 TYR L CA 1
ATOM 7499 C C . TYR C 2 19 ? 23.022 60.400 178.062 1.00 66.68 14 TYR L C 1
ATOM 7500 O O . TYR C 2 19 ? 23.901 59.568 178.291 1.00 65.27 14 TYR L O 1
ATOM 7518 N N . LYS C 2 20 ? 22.034 60.201 177.191 1.00 86.86 15 LYS L N 1
ATOM 7519 C CA . LYS C 2 20 ? 21.898 58.978 176.400 1.00 82.29 15 LYS L CA 1
ATOM 7520 C C . LYS C 2 20 ? 22.112 59.252 174.914 1.00 79.41 15 LYS L C 1
ATOM 7521 O O . LYS C 2 20 ? 21.552 60.204 174.370 1.00 81.04 15 LYS L O 1
ATOM 7540 N N . LYS C 2 21 ? 22.911 58.413 174.259 1.00 46.08 16 LYS L N 1
ATOM 7541 C CA . LYS C 2 21 ? 23.159 58.550 172.825 1.00 43.86 16 LYS L CA 1
ATOM 7542 C C . LYS C 2 21 ? 22.122 57.773 172.015 1.00 43.28 16 LYS L C 1
ATOM 7543 O O . LYS C 2 21 ? 21.666 56.709 172.435 1.00 44.50 16 LYS L O 1
ATOM 7562 N N . GLU C 2 22 ? 21.759 58.311 170.854 1.00 61.75 17 GLU L N 1
ATOM 7563 C CA . GLU C 2 22 ? 20.785 57.677 169.968 1.00 62.47 17 GLU L CA 1
ATOM 7564 C C . GLU C 2 22 ? 21.097 57.996 168.507 1.00 59.58 17 GLU L C 1
ATOM 7565 O O . GLU C 2 22 ? 21.874 58.907 168.220 1.00 57.14 17 GLU L O 1
ATOM 7577 N N . ILE C 2 23 ? 20.494 57.238 167.593 1.00 51.50 18 ILE L N 1
ATOM 7578 C CA . ILE C 2 23 ? 20.732 57.411 166.160 1.00 49.51 18 ILE L CA 1
ATOM 7579 C C . ILE C 2 23 ? 19.498 57.908 165.410 1.00 53.18 18 ILE L C 1
ATOM 7580 O O . ILE C 2 23 ? 18.381 57.440 165.638 1.00 58.01 18 ILE L O 1
ATOM 7596 N N . GLU C 2 24 ? 19.727 58.865 164.513 1.00 66.46 19 GLU L N 1
ATOM 7597 C CA . GLU C 2 24 ? 18.692 59.384 163.623 1.00 67.85 19 GLU L CA 1
ATOM 7598 C C . GLU C 2 24 ? 18.951 58.923 162.192 1.00 65.67 19 GLU L C 1
ATOM 7599 O O . GLU C 2 24 ? 19.986 59.247 161.615 1.00 61.71 19 GLU L O 1
ATOM 7611 N N . ASP C 2 25 ? 17.997 58.197 161.615 1.00 44.03 20 ASP L N 1
ATOM 7612 C CA . ASP C 2 25 ? 18.181 57.588 160.298 1.00 45.16 20 ASP L CA 1
ATOM 7613 C C . ASP C 2 25 ? 18.103 58.619 159.171 1.00 45.44 20 ASP L C 1
ATOM 7614 O O . ASP C 2 25 ? 18.963 58.649 158.291 1.00 45.78 20 ASP L O 1
ATOM 7623 N N . LEU C 2 26 ? 17.061 59.445 159.194 1.00 46.95 21 LEU L N 1
ATOM 7624 C CA . LEU C 2 26 ? 16.860 60.494 158.190 1.00 47.75 21 LEU L CA 1
ATOM 7625 C C . LEU C 2 26 ? 16.769 59.963 156.755 1.00 49.82 21 LEU L C 1
ATOM 7626 O O . LEU C 2 26 ? 16.863 60.733 155.797 1.00 50.91 21 LEU L O 1
ATOM 7642 N N . GLY C 2 27 ? 16.580 58.656 156.606 1.00 54.23 22 GLY L N 1
ATOM 7643 C CA . GLY C 2 27 ? 16.468 58.044 155.293 1.00 56.50 22 GLY L CA 1
ATOM 7644 C C . GLY C 2 27 ? 17.772 58.037 154.516 1.00 56.66 22 GLY L C 1
ATOM 7645 O O . GLY C 2 27 ? 18.705 58.771 154.838 1.00 55.20 22 GLY L O 1
ATOM 7649 N N . GLU C 2 28 ? 17.828 57.212 153.474 1.00 60.82 23 GLU L N 1
ATOM 7650 C CA . GLU C 2 28 ? 19.039 57.063 152.673 1.00 61.63 23 GLU L CA 1
ATOM 7651 C C . GLU C 2 28 ? 19.258 58.233 151.715 1.00 62.90 23 GLU L C 1
ATOM 7652 O O . GLU C 2 28 ? 20.346 58.394 151.164 1.00 63.55 23 GLU L O 1
ATOM 7664 N N . ASN C 2 29 ? 18.231 59.055 151.526 1.00 56.88 24 ASN L N 1
ATOM 7665 C CA . ASN C 2 29 ? 18.332 60.196 150.623 1.00 58.62 24 ASN L CA 1
ATOM 7666 C C . ASN C 2 29 ? 19.271 61.275 151.153 1.00 56.71 24 ASN L C 1
ATOM 7667 O O . ASN C 2 29 ? 19.747 62.119 150.393 1.00 58.25 24 ASN L O 1
ATOM 7678 N N . SER C 2 30 ? 19.534 61.242 152.455 1.00 58.60 25 SER L N 1
ATOM 7679 C CA . SER C 2 30 ? 20.440 62.201 153.078 1.00 56.81 25 SER L CA 1
ATOM 7680 C C . SER C 2 30 ? 21.884 61.719 152.984 1.00 56.61 25 SER L C 1
ATOM 7681 O O . SER C 2 30 ? 22.162 60.539 153.206 1.00 56.36 25 SER L O 1
ATOM 7689 N N . VAL C 2 31 ? 22.800 62.625 152.654 1.00 54.95 26 VAL L N 1
ATOM 7690 C CA . VAL C 2 31 ? 24.215 62.272 152.584 1.00 55.16 26 VAL L CA 1
ATOM 7691 C C . VAL C 2 31 ? 24.714 61.912 153.981 1.00 52.57 26 VAL L C 1
ATOM 7692 O O . VAL C 2 31 ? 25.275 60.833 154.175 1.00 52.66 26 VAL L O 1
ATOM 7705 N N . PRO C 2 32 ? 24.512 62.809 154.963 1.00 36.29 27 PRO L N 1
ATOM 7706 C CA . PRO C 2 32 ? 24.722 62.354 156.338 1.00 34.21 27 PRO L CA 1
ATOM 7707 C C . PRO C 2 32 ? 23.484 61.619 156.825 1.00 33.55 27 PRO L C 1
ATOM 7708 O O . PRO C 2 32 ? 22.581 62.231 157.395 1.00 32.61 27 PRO L O 1
ATOM 7719 N N . ARG C 2 33 ? 23.441 60.314 156.586 1.00 52.00 28 ARG L N 1
ATOM 7720 C CA . ARG C 2 33 ? 22.265 59.529 156.919 1.00 51.92 28 ARG L CA 1
ATOM 7721 C C . ARG C 2 33 ? 22.094 59.429 158.427 1.00 50.21 28 ARG L C 1
ATOM 7722 O O . ARG C 2 33 ? 21.228 60.084 159.006 1.00 49.41 28 ARG L O 1
ATOM 7743 N N . PHE C 2 34 ? 22.932 58.617 159.059 1.00 49.67 29 PHE L N 1
ATOM 7744 C CA . PHE C 2 34 ? 22.830 58.390 160.494 1.00 48.67 29 PHE L CA 1
ATOM 7745 C C . PHE C 2 34 ? 23.411 59.556 161.290 1.00 47.34 29 PHE L C 1
ATOM 7746 O O . PHE C 2 34 ? 24.588 59.891 161.148 1.00 47.43 29 PHE L O 1
ATOM 7763 N N . ILE C 2 35 ? 22.572 60.161 162.131 1.00 35.99 30 ILE L N 1
ATOM 7764 C CA . ILE C 2 35 ? 22.973 61.292 162.971 1.00 34.92 30 ILE L CA 1
ATOM 7765 C C . ILE C 2 35 ? 23.015 60.915 164.450 1.00 34.73 30 ILE L C 1
ATOM 7766 O O . ILE C 2 35 ? 22.150 60.192 164.945 1.00 35.21 30 ILE L O 1
ATOM 7782 N N . GLU C 2 36 ? 24.034 61.420 165.142 1.00 43.55 31 GLU L N 1
ATOM 7783 C CA . GLU C 2 36 ? 24.212 61.173 166.569 1.00 43.92 31 GLU L CA 1
ATOM 7784 C C . GLU C 2 36 ? 23.406 62.166 167.401 1.00 43.31 31 GLU L C 1
ATOM 7785 O O . GLU C 2 36 ? 23.576 63.379 167.268 1.00 42.57 31 GLU L O 1
ATOM 7797 N N . THR C 2 37 ? 22.531 61.639 168.254 1.00 37.10 32 THR L N 1
ATOM 7798 C CA . THR C 2 37 ? 21.679 62.460 169.111 1.00 36.98 32 THR L CA 1
ATOM 7799 C C . THR C 2 37 ? 21.895 62.100 170.577 1.00 38.14 32 THR L C 1
ATOM 7800 O O . THR C 2 37 ? 21.716 60.949 170.976 1.00 39.43 32 THR L O 1
ATOM 7811 N N . ARG C 2 38 ? 22.270 63.099 171.371 1.00 28.89 33 ARG L N 1
ATOM 7812 C CA . ARG C 2 38 ? 22.547 62.907 172.790 1.00 30.38 33 ARG L CA 1
ATOM 7813 C C . ARG C 2 38 ? 21.428 63.485 173.652 1.00 31.09 33 ARG L C 1
ATOM 7814 O O . ARG C 2 38 ? 21.420 64.677 173.960 1.00 30.66 33 ARG L O 1
ATOM 7835 N N . ASN C 2 39 ? 20.490 62.628 174.043 1.00 51.94 34 ASN L N 1
ATOM 7836 C CA . ASN C 2 39 ? 19.339 63.046 174.838 1.00 54.31 34 ASN L CA 1
ATOM 7837 C C . ASN C 2 39 ? 19.628 62.994 176.335 1.00 56.88 34 ASN L C 1
ATOM 7838 O O . ASN C 2 39 ? 20.709 62.589 176.750 1.00 55.96 34 ASN L O 1
ATOM 7849 N N . CYS C 2 40 ? 18.651 63.399 177.141 1.00 73.25 35 CYS L N 1
ATOM 7850 C CA . CYS C 2 40 ? 18.856 63.573 178.576 1.00 73.97 35 CYS L CA 1
ATOM 7851 C C . CYS C 2 40 ? 18.694 62.290 179.391 1.00 76.71 35 CYS L C 1
ATOM 7852 O O . CYS C 2 40 ? 18.742 62.326 180.621 1.00 77.52 35 CYS L O 1
ATOM 7859 N N . GLN C 2 41 ? 18.514 61.163 178.709 1.00 73.47 36 GLN L N 1
ATOM 7860 C CA . GLN C 2 41 ? 18.335 59.876 179.379 1.00 76.04 36 GLN L CA 1
ATOM 7861 C C . GLN C 2 41 ? 17.150 59.911 180.339 1.00 76.90 36 GLN L C 1
ATOM 7862 O O . GLN C 2 41 ? 17.325 59.938 181.557 1.00 77.18 36 GLN L O 1
ATOM 7869 N N . PRO C 2 46 ? 18.910 60.948 188.848 1.00 92.52 41 PRO L N 1
ATOM 7870 C CA . PRO C 2 46 ? 18.935 62.399 189.028 1.00 91.98 41 PRO L CA 1
ATOM 7871 C C . PRO C 2 46 ? 19.887 62.906 190.104 1.00 92.15 41 PRO L C 1
ATOM 7872 O O . PRO C 2 46 ? 19.847 62.453 191.248 1.00 94.48 41 PRO L O 1
ATOM 7883 N N . THR C 2 47 ? 20.746 63.837 189.711 1.00 86.93 42 THR L N 1
ATOM 7884 C CA . THR C 2 47 ? 21.349 64.776 190.642 1.00 88.40 42 THR L CA 1
ATOM 7885 C C . THR C 2 47 ? 21.125 66.147 190.016 1.00 86.13 42 THR L C 1
ATOM 7886 O O . THR C 2 47 ? 20.301 66.281 189.111 1.00 84.37 42 THR L O 1
ATOM 7897 N N . CYS C 2 48 ? 21.853 67.154 190.484 1.00 109.16 43 CYS L N 1
ATOM 7898 C CA . CYS C 2 48 ? 21.617 68.531 190.064 1.00 107.69 43 CYS L CA 1
ATOM 7899 C C . CYS C 2 48 ? 20.160 68.908 190.332 1.00 108.14 43 CYS L C 1
ATOM 7900 O O . CYS C 2 48 ? 19.453 69.403 189.453 1.00 106.77 43 CYS L O 1
ATOM 7907 N N . ARG C 2 49 ? 19.725 68.641 191.560 1.00 79.87 44 ARG L N 1
ATOM 7908 C CA . ARG C 2 49 ? 18.376 68.950 192.029 1.00 82.22 44 ARG L CA 1
ATOM 7909 C C . ARG C 2 49 ? 18.064 70.437 191.859 1.00 81.56 44 ARG L C 1
ATOM 7910 O O . ARG C 2 49 ? 18.970 71.223 191.578 1.00 79.79 44 ARG L O 1
ATOM 7931 N N . PRO C 2 50 ? 16.779 70.825 191.991 1.00 83.04 45 PRO L N 1
ATOM 7932 C CA . PRO C 2 50 ? 16.406 72.237 191.830 1.00 82.68 45 PRO L CA 1
ATOM 7933 C C . PRO C 2 50 ? 17.292 73.192 192.640 1.00 83.91 45 PRO L C 1
ATOM 7934 O O . PRO C 2 50 ? 17.943 72.751 193.588 1.00 86.10 45 PRO L O 1
ATOM 7945 N N . PRO C 2 51 ? 17.296 74.492 192.298 1.00 82.86 46 PRO L N 1
ATOM 7946 C CA . PRO C 2 51 ? 16.467 75.160 191.286 1.00 80.94 46 PRO L CA 1
ATOM 7947 C C . PRO C 2 51 ? 16.832 74.785 189.848 1.00 76.91 46 PRO L C 1
ATOM 7948 O O . PRO C 2 51 ? 16.072 75.098 188.931 1.00 75.49 46 PRO L O 1
ATOM 7959 N N . TYR C 2 52 ? 17.974 74.129 189.655 1.00 81.48 47 TYR L N 1
ATOM 7960 C CA . TYR C 2 52 ? 18.395 73.717 188.320 1.00 77.89 47 TYR L CA 1
ATOM 7961 C C . TYR C 2 52 ? 17.655 72.451 187.915 1.00 77.76 47 TYR L C 1
ATOM 7962 O O . TYR C 2 52 ? 17.458 71.563 188.741 1.00 80.02 47 TYR L O 1
ATOM 7980 N N . ILE C 2 53 ? 17.264 72.360 186.647 1.00 71.11 48 ILE L N 1
ATOM 7981 C CA . ILE C 2 53 ? 16.652 71.142 186.121 1.00 70.83 48 ILE L CA 1
ATOM 7982 C C . ILE C 2 53 ? 17.282 70.767 184.780 1.00 67.49 48 ILE L C 1
ATOM 7983 O O . ILE C 2 53 ? 17.663 71.636 183.995 1.00 65.45 48 ILE L O 1
ATOM 7999 N N . CYS C 2 54 ? 17.389 69.465 184.531 1.00 81.40 49 CYS L N 1
ATOM 8000 C CA . CYS C 2 54 ? 18.037 68.954 183.326 1.00 80.46 49 CYS L CA 1
ATOM 8001 C C . CYS C 2 54 ? 17.272 69.249 182.037 1.00 78.83 49 CYS L C 1
ATOM 8002 O O . CYS C 2 54 ? 16.167 68.748 181.829 1.00 79.36 49 CYS L O 1
ATOM 8009 N N . LYS C 2 55 ? 17.878 70.068 181.181 1.00 79.81 50 LYS L N 1
ATOM 8010 C CA . LYS C 2 55 ? 17.340 70.378 179.857 1.00 77.83 50 LYS L CA 1
ATOM 8011 C C . LYS C 2 55 ? 18.178 69.703 178.769 1.00 77.06 50 LYS L C 1
ATOM 8012 O O . LYS C 2 55 ? 19.303 69.280 179.030 1.00 77.64 50 LYS L O 1
ATOM 8031 N N . GLU C 2 56 ? 17.636 69.620 177.555 1.00 64.41 51 GLU L N 1
ATOM 8032 C CA . GLU C 2 56 ? 18.383 69.100 176.409 1.00 62.34 51 GLU L CA 1
ATOM 8033 C C . GLU C 2 56 ? 18.873 70.224 175.494 1.00 60.68 51 GLU L C 1
ATOM 8034 O O . GLU C 2 56 ? 18.088 71.037 175.005 1.00 61.09 51 GLU L O 1
ATOM 8046 N N . SER C 2 57 ? 20.186 70.281 175.298 1.00 48.73 52 SER L N 1
ATOM 8047 C CA . SER C 2 57 ? 20.798 71.328 174.488 1.00 47.28 52 SER L CA 1
ATOM 8048 C C . SER C 2 57 ? 20.608 71.052 173.002 1.00 46.34 52 SER L C 1
ATOM 8049 O O . SER C 2 57 ? 21.246 70.161 172.441 1.00 45.32 52 SER L O 1
ATOM 8057 N N . LEU C 2 58 ? 19.726 71.817 172.367 1.00 46.90 53 LEU L N 1
ATOM 8058 C CA . LEU C 2 58 ? 19.480 71.668 170.939 1.00 46.45 53 LEU L CA 1
ATOM 8059 C C . LEU C 2 58 ? 20.589 72.332 170.134 1.00 44.88 53 LEU L C 1
ATOM 8060 O O . LEU C 2 58 ? 20.980 73.467 170.411 1.00 44.68 53 LEU L O 1
ATOM 8076 N N . TYR C 2 59 ? 21.086 71.610 169.135 1.00 49.45 54 TYR L N 1
ATOM 8077 C CA . TYR C 2 59 ? 22.135 72.109 168.257 1.00 48.15 54 TYR L CA 1
ATOM 8078 C C . TYR C 2 59 ? 21.737 71.865 166.809 1.00 48.42 54 TYR L C 1
ATOM 8079 O O . TYR C 2 59 ? 21.349 70.755 166.440 1.00 48.80 54 TYR L O 1
ATOM 8097 N N . SER C 2 60 ? 21.831 72.911 165.994 1.00 42.99 55 SER L N 1
ATOM 8098 C CA . SER C 2 60 ? 21.402 72.840 164.603 1.00 43.70 55 SER L CA 1
ATOM 8099 C C . SER C 2 60 ? 22.518 72.340 163.697 1.00 42.61 55 SER L C 1
ATOM 8100 O O . SER C 2 60 ? 23.593 72.938 163.630 1.00 41.59 55 SER L O 1
ATOM 8108 N N . ILE C 2 61 ? 22.248 71.237 163.004 1.00 53.48 56 ILE L N 1
ATOM 8109 C CA . ILE C 2 61 ? 23.173 70.701 162.014 1.00 52.83 56 ILE L CA 1
ATOM 8110 C C . ILE C 2 61 ? 22.531 70.721 160.634 1.00 54.35 56 ILE L C 1
ATOM 8111 O O . ILE C 2 61 ? 21.305 70.752 160.505 1.00 55.93 56 ILE L O 1
ATOM 8127 N N . THR C 2 62 ? 23.375 70.705 159.608 1.00 49.18 57 THR L N 1
ATOM 8128 C CA . THR C 2 62 ? 22.921 70.755 158.225 1.00 50.86 57 THR L CA 1
ATOM 8129 C C . THR C 2 62 ? 22.950 69.362 157.611 1.00 51.30 57 THR L C 1
ATOM 8130 O O . THR C 2 62 ? 23.937 68.638 157.750 1.00 50.00 57 THR L O 1
ATOM 8141 N N . ILE C 2 63 ? 21.863 68.992 156.938 1.00 76.96 58 ILE L N 1
ATOM 8142 C CA . ILE C 2 63 ? 21.796 67.718 156.228 1.00 79.87 58 ILE L CA 1
ATOM 8143 C C . ILE C 2 63 ? 21.537 67.965 154.753 1.00 81.88 58 ILE L C 1
ATOM 8144 O O . ILE C 2 63 ? 20.816 68.893 154.381 1.00 81.90 58 ILE L O 1
ATOM 8160 N N . LEU C 2 64 ? 22.137 67.118 153.924 1.00 51.12 59 LEU L N 1
ATOM 8161 C CA . LEU C 2 64 ? 22.023 67.229 152.480 1.00 53.36 59 LEU L CA 1
ATOM 8162 C C . LEU C 2 64 ? 21.104 66.148 151.912 1.00 55.64 59 LEU L C 1
ATOM 8163 O O . LEU C 2 64 ? 21.538 65.025 151.655 1.00 55.58 59 LEU L O 1
ATOM 8179 N N . LYS C 2 65 ? 19.833 66.492 151.728 1.00 78.86 60 LYS L N 1
ATOM 8180 C CA . LYS C 2 65 ? 18.866 65.586 151.115 1.00 82.52 60 LYS L CA 1
ATOM 8181 C C . LYS C 2 65 ? 18.927 65.770 149.599 1.00 84.61 60 LYS L C 1
ATOM 8182 O O . LYS C 2 65 ? 19.924 66.281 149.095 1.00 82.75 60 LYS L O 1
ATOM 8201 N N . ARG C 2 66 ? 17.890 65.363 148.867 1.00 72.44 61 ARG L N 1
ATOM 8202 C CA . ARG C 2 66 ? 17.958 65.432 147.407 1.00 75.34 61 ARG L CA 1
ATOM 8203 C C . ARG C 2 66 ? 16.624 65.698 146.701 1.00 79.28 61 ARG L C 1
ATOM 8204 O O . ARG C 2 66 ? 15.609 65.972 147.343 1.00 80.14 61 ARG L O 1
ATOM 8225 N N . ARG C 2 67 ? 16.671 65.615 145.371 1.00 103.35 62 ARG L N 1
ATOM 8226 C CA . ARG C 2 67 ? 15.625 66.083 144.457 1.00 106.79 62 ARG L CA 1
ATOM 8227 C C . ARG C 2 67 ? 14.182 65.965 144.950 1.00 110.31 62 ARG L C 1
ATOM 8228 O O . ARG C 2 67 ? 13.705 64.880 145.287 1.00 111.68 62 ARG L O 1
ATOM 8249 N N . GLU C 2 68 ? 13.505 67.110 144.976 1.00 99.00 63 GLU L N 1
ATOM 8250 C CA . GLU C 2 68 ? 12.082 67.199 145.281 1.00 102.75 63 GLU L CA 1
ATOM 8251 C C . GLU C 2 68 ? 11.457 68.250 144.363 1.00 105.03 63 GLU L C 1
ATOM 8252 O O . GLU C 2 68 ? 12.148 68.829 143.526 1.00 104.05 63 GLU L O 1
ATOM 8264 N N . THR C 2 69 ? 10.160 68.501 144.520 1.00 123.15 64 THR L N 1
ATOM 8265 C CA . THR C 2 69 ? 9.458 69.461 143.670 1.00 124.96 64 THR L CA 1
ATOM 8266 C C . THR C 2 69 ? 9.477 70.867 144.269 1.00 123.96 64 THR L C 1
ATOM 8267 O O . THR C 2 69 ? 8.524 71.275 144.936 1.00 124.97 64 THR L O 1
ATOM 8278 N N . LYS C 2 70 ? 10.566 71.593 144.017 1.00 107.34 65 LYS L N 1
ATOM 8279 C CA . LYS C 2 70 ? 10.732 72.979 144.464 1.00 106.13 65 LYS L CA 1
ATOM 8280 C C . LYS C 2 70 ? 10.236 73.178 145.899 1.00 104.70 65 LYS L C 1
ATOM 8281 O O . LYS C 2 70 ? 9.566 74.161 146.211 1.00 103.75 65 LYS L O 1
ATOM 8300 N N . SER C 2 71 ? 10.566 72.229 146.768 1.00 129.23 66 SER L N 1
ATOM 8301 C CA . SER C 2 71 ? 10.080 72.250 148.143 1.00 127.06 66 SER L CA 1
ATOM 8302 C C . SER C 2 71 ? 10.902 73.193 149.014 1.00 121.21 66 SER L C 1
ATOM 8303 O O . SER C 2 71 ? 12.127 73.083 149.076 1.00 118.66 66 SER L O 1
ATOM 8311 N N . GLN C 2 72 ? 10.214 74.113 149.685 1.00 122.06 67 GLN L N 1
ATOM 8312 C CA . GLN C 2 72 ? 10.856 75.089 150.561 1.00 121.23 67 GLN L CA 1
ATOM 8313 C C . GLN C 2 72 ? 11.953 75.849 149.814 1.00 119.11 67 GLN L C 1
ATOM 8314 O O . GLN C 2 72 ? 11.885 76.012 148.594 1.00 119.73 67 GLN L O 1
ATOM 8328 N N . GLU C 2 73 ? 12.951 76.318 150.557 1.00 103.19 68 GLU L N 1
ATOM 8329 C CA . GLU C 2 73 ? 14.139 76.927 149.974 1.00 101.14 68 GLU L CA 1
ATOM 8330 C C . GLU C 2 73 ? 15.377 76.271 150.566 1.00 96.57 68 GLU L C 1
ATOM 8331 O O . GLU C 2 73 ? 15.649 76.412 151.759 1.00 95.78 68 GLU L O 1
ATOM 8343 N N . SER C 2 74 ? 16.112 75.540 149.733 1.00 77.84 69 SER L N 1
ATOM 8344 C CA . SER C 2 74 ? 17.346 74.898 150.165 1.00 75.13 69 SER L CA 1
ATOM 8345 C C . SER C 2 74 ? 18.281 75.937 150.770 1.00 74.26 69 SER L C 1
ATOM 8346 O O . SER C 2 74 ? 18.516 76.986 150.169 1.00 76.17 69 SER L O 1
ATOM 8354 N N . LEU C 2 75 ? 18.788 75.650 151.968 1.00 71.68 70 LEU L N 1
ATOM 8355 C CA . LEU C 2 75 ? 19.693 76.561 152.665 1.00 70.88 70 LEU L CA 1
ATOM 8356 C C . LEU C 2 75 ? 20.815 76.987 151.733 1.00 71.90 70 LEU L C 1
ATOM 8357 O O . LEU C 2 75 ? 21.317 76.176 150.959 1.00 71.80 70 LEU L O 1
ATOM 8373 N N . GLU C 2 76 ? 21.202 78.257 151.814 1.00 94.48 71 GLU L N 1
ATOM 8374 C CA . GLU C 2 76 ? 22.015 78.881 150.773 1.00 95.83 71 GLU L CA 1
ATOM 8375 C C . GLU C 2 76 ? 23.266 78.082 150.413 1.00 94.69 71 GLU L C 1
ATOM 8376 O O . GLU C 2 76 ? 24.196 77.930 151.204 1.00 92.90 71 GLU L O 1
ATOM 8388 N N . ILE C 2 77 ? 23.241 77.561 149.193 1.00 80.62 72 ILE L N 1
ATOM 8389 C CA . ILE C 2 77 ? 24.357 76.853 148.590 1.00 80.21 72 ILE L CA 1
ATOM 8390 C C . ILE C 2 77 ? 24.350 77.302 147.130 1.00 83.37 72 ILE L C 1
ATOM 8391 O O . ILE C 2 77 ? 23.756 76.636 146.283 1.00 84.27 72 ILE L O 1
ATOM 8407 N N . PRO C 2 78 ? 25.010 78.442 146.836 1.00 122.09 73 PRO L N 1
ATOM 8408 C CA . PRO C 2 78 ? 24.714 79.193 145.606 1.00 126.65 73 PRO L CA 1
ATOM 8409 C C . PRO C 2 78 ? 24.671 78.281 144.389 1.00 128.15 73 PRO L C 1
ATOM 8410 O O . PRO C 2 78 ? 25.696 77.751 143.966 1.00 128.95 73 PRO L O 1
ATOM 8421 N N . ASN C 2 79 ? 23.467 78.096 143.858 1.00 106.06 74 ASN L N 1
ATOM 8422 C CA . ASN C 2 79 ? 23.172 76.972 142.981 1.00 106.40 74 ASN L CA 1
ATOM 8423 C C . ASN C 2 79 ? 24.041 76.915 141.733 1.00 109.23 74 ASN L C 1
ATOM 8424 O O . ASN C 2 79 ? 23.863 77.682 140.786 1.00 114.52 74 ASN L O 1
ATOM 8435 N N . GLU C 2 80 ? 24.991 75.986 141.769 1.00 155.59 75 GLU L N 1
ATOM 8436 C CA . GLU C 2 80 ? 25.865 75.689 140.645 1.00 157.54 75 GLU L CA 1
ATOM 8437 C C . GLU C 2 80 ? 25.706 74.226 140.267 1.00 155.51 75 GLU L C 1
ATOM 8438 O O . GLU C 2 80 ? 25.089 73.889 139.257 1.00 156.53 75 GLU L O 1
ATOM 8450 N N . LEU C 2 81 ? 26.265 73.365 141.110 1.00 84.02 76 LEU L N 1
ATOM 8451 C CA . LEU C 2 81 ? 26.289 71.932 140.865 1.00 82.89 76 LEU L CA 1
ATOM 8452 C C . LEU C 2 81 ? 25.076 71.234 141.456 1.00 81.50 76 LEU L C 1
ATOM 8453 O O . LEU C 2 81 ? 24.712 70.142 141.019 1.00 81.61 76 LEU L O 1
ATOM 8469 N N . LYS C 2 82 ? 24.452 71.868 142.446 1.00 81.14 77 LYS L N 1
ATOM 8470 C CA . LYS C 2 82 ? 23.479 71.176 143.280 1.00 79.41 77 LYS L CA 1
ATOM 8471 C C . LYS C 2 82 ? 22.123 71.853 143.430 1.00 80.70 77 LYS L C 1
ATOM 8472 O O . LYS C 2 82 ? 21.962 72.798 144.201 1.00 80.20 77 LYS L O 1
ATOM 8491 N N . TYR C 2 83 ? 21.156 71.362 142.666 1.00 120.34 78 TYR L N 1
ATOM 8492 C CA . TYR C 2 83 ? 19.788 71.292 143.151 1.00 120.61 78 TYR L CA 1
ATOM 8493 C C . TYR C 2 83 ? 19.365 69.828 143.081 1.00 120.07 78 TYR L C 1
ATOM 8494 O O . TYR C 2 83 ? 18.301 69.448 143.570 1.00 120.10 78 TYR L O 1
ATOM 8512 N N . ARG C 2 84 ? 20.219 69.014 142.465 1.00 84.76 79 ARG L N 1
ATOM 8513 C CA . ARG C 2 84 ? 20.125 67.565 142.561 1.00 83.86 79 ARG L CA 1
ATOM 8514 C C . ARG C 2 84 ? 20.115 67.168 144.035 1.00 80.86 79 ARG L C 1
ATOM 8515 O O . ARG C 2 84 ? 19.545 66.144 144.414 1.00 80.43 79 ARG L O 1
ATOM 8536 N N . TRP C 2 85 ? 20.758 67.998 144.855 1.00 75.77 80 TRP L N 1
ATOM 8537 C CA . TRP C 2 85 ? 20.775 67.827 146.302 1.00 73.15 80 TRP L CA 1
ATOM 8538 C C . TRP C 2 85 ? 20.173 69.057 146.982 1.00 73.17 80 TRP L C 1
ATOM 8539 O O . TRP C 2 85 ? 20.052 70.114 146.364 1.00 74.96 80 TRP L O 1
ATOM 8560 N N . VAL C 2 86 ? 19.791 68.908 148.249 1.00 71.42 81 VAL L N 1
ATOM 8561 C CA . VAL C 2 86 ? 19.089 69.959 148.980 1.00 71.52 81 VAL L CA 1
ATOM 8562 C C . VAL C 2 86 ? 19.600 70.044 150.415 1.00 68.91 81 VAL L C 1
ATOM 8563 O O . VAL C 2 86 ? 19.653 69.038 151.120 1.00 67.41 81 VAL L O 1
ATOM 8576 N N . ALA C 2 87 ? 19.961 71.251 150.843 1.00 68.66 82 ALA L N 1
ATOM 8577 C CA . ALA C 2 87 ? 20.444 71.480 152.202 1.00 66.53 82 ALA L CA 1
ATOM 8578 C C . ALA C 2 87 ? 19.305 71.864 153.144 1.00 66.54 82 ALA L C 1
ATOM 8579 O O . ALA C 2 87 ? 18.498 72.736 152.824 1.00 68.29 82 ALA L O 1
ATOM 8586 N N . GLU C 2 88 ? 19.245 71.208 154.301 1.00 64.81 83 GLU L N 1
ATOM 8587 C CA . GLU C 2 88 ? 18.228 71.511 155.305 1.00 64.79 83 GLU L CA 1
ATOM 8588 C C . GLU C 2 88 ? 18.819 71.604 156.706 1.00 62.81 83 GLU L C 1
ATOM 8589 O O . GLU C 2 88 ? 19.756 70.879 157.046 1.00 61.32 83 GLU L O 1
ATOM 8601 N N . SER C 2 89 ? 18.259 72.502 157.512 1.00 63.01 84 SER L N 1
ATOM 8602 C CA . SER C 2 89 ? 18.670 72.653 158.901 1.00 61.47 84 SER L CA 1
ATOM 8603 C C . SER C 2 89 ? 18.026 71.552 159.727 1.00 60.87 84 SER L C 1
ATOM 8604 O O . SER C 2 89 ? 16.918 71.111 159.420 1.00 62.06 84 SER L O 1
ATOM 8612 N N . HIS C 2 90 ? 18.718 71.104 160.767 1.00 63.75 85 HIS L N 1
ATOM 8613 C CA . HIS C 2 90 ? 18.197 70.036 161.606 1.00 63.41 85 HIS L CA 1
ATOM 8614 C C . HIS C 2 90 ? 18.654 70.205 163.054 1.00 62.27 85 HIS L C 1
ATOM 8615 O O . HIS C 2 90 ? 19.786 69.858 163.391 1.00 61.13 85 HIS L O 1
ATOM 8629 N N . PRO C 2 91 ? 17.784 70.759 163.914 1.00 58.37 86 PRO L N 1
ATOM 8630 C CA . PRO C 2 91 ? 18.150 70.843 165.331 1.00 57.54 86 PRO L CA 1
ATOM 8631 C C . PRO C 2 91 ? 18.090 69.476 165.999 1.00 57.24 86 PRO L C 1
ATOM 8632 O O . PRO C 2 91 ? 17.136 68.732 165.772 1.00 58.20 86 PRO L O 1
ATOM 8643 N N . VAL C 2 92 ? 19.097 69.153 166.804 1.00 57.66 87 VAL L N 1
ATOM 8644 C CA . VAL C 2 92 ? 19.131 67.877 167.509 1.00 57.62 87 VAL L CA 1
ATOM 8645 C C . VAL C 2 92 ? 19.737 68.021 168.899 1.00 57.14 87 VAL L C 1
ATOM 8646 O O . VAL C 2 92 ? 20.611 68.858 169.124 1.00 56.49 87 VAL L O 1
ATOM 8659 N N . SER C 2 93 ? 19.260 67.202 169.831 1.00 56.32 88 SER L N 1
ATOM 8660 C CA . SER C 2 93 ? 19.830 67.163 171.169 1.00 56.17 88 SER L CA 1
ATOM 8661 C C . SER C 2 93 ? 21.265 66.666 171.078 1.00 55.34 88 SER L C 1
ATOM 8662 O O . SER C 2 93 ? 21.536 65.647 170.443 1.00 55.32 88 SER L O 1
ATOM 8670 N N . VAL C 2 94 ? 22.179 67.392 171.713 1.00 54.87 89 VAL L N 1
ATOM 8671 C CA . VAL C 2 94 ? 23.603 67.085 171.632 1.00 54.30 89 VAL L CA 1
ATOM 8672 C C . VAL C 2 94 ? 24.262 67.130 173.011 1.00 54.65 89 VAL L C 1
ATOM 8673 O O . VAL C 2 94 ? 25.457 66.871 173.153 1.00 54.51 89 VAL L O 1
ATOM 8686 N N . ALA C 2 95 ? 23.473 67.459 174.027 1.00 55.32 90 ALA L N 1
ATOM 8687 C CA . ALA C 2 95 ? 23.954 67.463 175.400 1.00 55.97 90 ALA L CA 1
ATOM 8688 C C . ALA C 2 95 ? 22.773 67.620 176.341 1.00 56.93 90 ALA L C 1
ATOM 8689 O O . ALA C 2 95 ? 21.696 68.049 175.926 1.00 56.98 90 ALA L O 1
ATOM 8696 N N . CYS C 2 96 ? 22.980 67.269 177.605 1.00 72.89 91 CYS L N 1
ATOM 8697 C CA . CYS C 2 96 ? 21.970 67.482 178.633 1.00 74.05 91 CYS L CA 1
ATOM 8698 C C . CYS C 2 96 ? 22.514 68.426 179.694 1.00 74.50 91 CYS L C 1
ATOM 8699 O O . CYS C 2 96 ? 23.213 68.009 180.619 1.00 75.33 91 CYS L O 1
ATOM 8706 N N . LEU C 2 97 ? 22.190 69.706 179.545 1.00 59.19 92 LEU L N 1
ATOM 8707 C CA . LEU C 2 97 ? 22.662 70.731 180.462 1.00 59.76 92 LEU L CA 1
ATOM 8708 C C . LEU C 2 97 ? 21.750 70.815 181.677 1.00 61.20 92 LEU L C 1
ATOM 8709 O O . LEU C 2 97 ? 20.625 70.317 181.653 1.00 61.68 92 LEU L O 1
ATOM 8725 N N . CYS C 2 98 ? 22.247 71.447 182.735 1.00 62.83 93 CYS L N 1
ATOM 8726 C CA . CYS C 2 98 ? 21.472 71.641 183.952 1.00 64.40 93 CYS L CA 1
ATOM 8727 C C . CYS C 2 98 ? 21.561 73.096 184.391 1.00 64.82 93 CYS L C 1
ATOM 8728 O O . CYS C 2 98 ? 21.814 73.390 185.559 1.00 66.20 93 CYS L O 1
ATOM 8735 N N . THR C 2 99 ? 21.363 74.004 183.440 1.00 93.68 94 THR L N 1
ATOM 8736 C CA . THR C 2 99 ? 21.361 75.432 183.727 1.00 94.27 94 THR L CA 1
ATOM 8737 C C . THR C 2 99 ? 19.937 75.906 184.010 1.00 95.09 94 THR L C 1
ATOM 8738 O O . THR C 2 99 ? 18.977 75.442 183.394 1.00 95.38 94 THR L O 1
ATOM 8749 N N . ARG C 2 100 ? 19.815 76.830 184.956 1.00 78.85 95 ARG L N 1
ATOM 8750 C CA . ARG C 2 100 ? 18.520 77.351 185.386 1.00 79.99 95 ARG L CA 1
ATOM 8751 C C . ARG C 2 100 ? 17.969 78.411 184.434 1.00 79.66 95 ARG L C 1
ATOM 8752 O O . ARG C 2 100 ? 16.867 78.922 184.636 1.00 80.66 95 ARG L O 1
ATOM 8773 N N . ASP C 2 101 ? 18.737 78.741 183.400 1.00 65.54 96 ASP L N 1
ATOM 8774 C CA . ASP C 2 101 ? 18.374 79.818 182.484 1.00 65.53 96 ASP L CA 1
ATOM 8775 C C . ASP C 2 101 ? 17.319 79.378 181.472 1.00 64.99 96 ASP L C 1
ATOM 8776 O O . ASP C 2 101 ? 17.435 78.313 180.865 1.00 63.89 96 ASP L O 1
ATOM 8785 N N . TYR C 2 102 ? 16.295 80.211 181.304 1.00 66.00 97 TYR L N 1
ATOM 8786 C CA . TYR C 2 102 ? 15.220 79.965 180.344 1.00 65.97 97 TYR L CA 1
ATOM 8787 C C . TYR C 2 102 ? 14.500 78.644 180.610 1.00 65.96 97 TYR L C 1
ATOM 8788 O O . TYR C 2 102 ? 14.846 77.612 180.034 1.00 64.83 97 TYR L O 1
ATOM 8806 N N . GLN C 2 103 ? 13.493 78.692 181.479 1.00 75.54 98 GLN L N 1
ATOM 8807 C CA . GLN C 2 103 ? 12.684 77.519 181.801 1.00 72.04 98 GLN L CA 1
ATOM 8808 C C . GLN C 2 103 ? 11.283 77.651 181.213 1.00 76.09 98 GLN L C 1
ATOM 8809 O O . GLN C 2 103 ? 10.433 78.351 181.762 1.00 79.06 98 GLN L O 1
ATOM 8823 N N . ALA D 2 9 ? 16.526 82.217 196.969 1.00 70.94 4 ALA M N 1
ATOM 8824 C CA . ALA D 2 9 ? 16.044 81.021 196.289 1.00 70.02 4 ALA M CA 1
ATOM 8825 C C . ALA D 2 9 ? 17.067 80.528 195.273 1.00 69.11 4 ALA M C 1
ATOM 8826 O O . ALA D 2 9 ? 17.447 79.357 195.280 1.00 67.81 4 ALA M O 1
ATOM 8832 N N . ILE D 2 10 ? 17.509 81.434 194.406 1.00 71.58 5 ILE M N 1
ATOM 8833 C CA . ILE D 2 10 ? 18.455 81.103 193.343 1.00 71.18 5 ILE M CA 1
ATOM 8834 C C . ILE D 2 10 ? 19.856 81.621 193.676 1.00 71.24 5 ILE M C 1
ATOM 8835 O O . ILE D 2 10 ? 20.006 82.774 194.078 1.00 72.43 5 ILE M O 1
ATOM 8851 N N . PRO D 2 11 ? 20.887 80.772 193.511 1.00 68.71 6 PRO M N 1
ATOM 8852 C CA . PRO D 2 11 ? 22.266 81.228 193.719 1.00 69.04 6 PRO M CA 1
ATOM 8853 C C . PRO D 2 11 ? 22.907 81.786 192.451 1.00 70.31 6 PRO M C 1
ATOM 8854 O O . PRO D 2 11 ? 22.432 81.518 191.348 1.00 70.55 6 PRO M O 1
ATOM 8865 N N . ASP D 2 12 ? 23.980 82.554 192.618 1.00 75.83 7 ASP M N 1
ATOM 8866 C CA . ASP D 2 12 ? 24.707 83.130 191.492 1.00 77.41 7 ASP M CA 1
ATOM 8867 C C . ASP D 2 12 ? 26.143 83.454 191.914 1.00 78.07 7 ASP M C 1
ATOM 8868 O O . ASP D 2 12 ? 26.360 83.934 193.024 1.00 78.10 7 ASP M O 1
ATOM 8877 N N . PRO D 2 13 ? 27.135 83.182 191.043 1.00 74.24 8 PRO M N 1
ATOM 8878 C CA . PRO D 2 13 ? 27.055 82.532 189.728 1.00 74.35 8 PRO M CA 1
ATOM 8879 C C . PRO D 2 13 ? 26.598 81.079 189.826 1.00 72.34 8 PRO M C 1
ATOM 8880 O O . PRO D 2 13 ? 26.820 80.443 190.857 1.00 71.07 8 PRO M O 1
ATOM 8891 N N . PRO D 2 14 ? 25.968 80.557 188.763 1.00 72.25 9 PRO M N 1
ATOM 8892 C CA . PRO D 2 14 ? 25.382 79.215 188.827 1.00 70.63 9 PRO M CA 1
ATOM 8893 C C . PRO D 2 14 ? 26.421 78.096 188.794 1.00 70.27 9 PRO M C 1
ATOM 8894 O O . PRO D 2 14 ? 27.585 78.337 188.477 1.00 71.42 9 PRO M O 1
ATOM 8905 N N . CYS D 2 15 ? 25.988 76.884 189.124 1.00 68.98 10 CYS M N 1
ATOM 8906 C CA . CYS D 2 15 ? 26.876 75.728 189.168 1.00 68.83 10 CYS M CA 1
ATOM 8907 C C . CYS D 2 15 ? 27.420 75.396 187.784 1.00 70.05 10 CYS M C 1
ATOM 8908 O O . CYS D 2 15 ? 28.583 75.018 187.640 1.00 70.89 10 CYS M O 1
ATOM 8915 N N . THR D 2 16 ? 26.564 75.531 186.774 1.00 71.59 11 THR M N 1
ATOM 8916 C CA . THR D 2 16 ? 26.920 75.196 185.399 1.00 72.82 11 THR M CA 1
ATOM 8917 C C . THR D 2 16 ? 28.180 75.924 184.950 1.00 74.56 11 THR M C 1
ATOM 8918 O O . THR D 2 16 ? 28.388 77.090 185.288 1.00 75.13 11 THR M O 1
ATOM 8929 N N . CYS D 2 17 ? 29.024 75.229 184.195 1.00 74.42 12 CYS M N 1
ATOM 8930 C CA . CYS D 2 17 ? 30.246 75.833 183.688 1.00 76.47 12 CYS M CA 1
ATOM 8931 C C . CYS D 2 17 ? 29.935 76.705 182.478 1.00 77.93 12 CYS M C 1
ATOM 8932 O O . CYS D 2 17 ? 29.126 76.337 181.626 1.00 77.79 12 CYS M O 1
ATOM 8939 N N . LYS D 2 18 ? 30.582 77.864 182.414 1.00 106.19 13 LYS M N 1
ATOM 8940 C CA . LYS D 2 18 ? 30.352 78.813 181.334 1.00 107.97 13 LYS M CA 1
ATOM 8941 C C . LYS D 2 18 ? 30.709 78.217 179.978 1.00 109.51 13 LYS M C 1
ATOM 8942 O O . LYS D 2 18 ? 31.681 77.472 179.853 1.00 110.29 13 LYS M O 1
ATOM 8961 N N . TYR D 2 19 ? 29.909 78.551 178.970 1.00 83.50 14 TYR M N 1
ATOM 8962 C CA . TYR D 2 19 ? 30.174 78.130 177.602 1.00 85.23 14 TYR M CA 1
ATOM 8963 C C . TYR D 2 19 ? 30.042 79.330 176.669 1.00 87.49 14 TYR M C 1
ATOM 8964 O O . TYR D 2 19 ? 29.078 80.094 176.756 1.00 87.07 14 TYR M O 1
ATOM 8982 N N . LYS D 2 20 ? 31.027 79.499 175.793 1.00 66.08 15 LYS M N 1
ATOM 8983 C CA . LYS D 2 20 ? 31.070 80.637 174.881 1.00 67.20 15 LYS M CA 1
ATOM 8984 C C . LYS D 2 20 ? 30.980 80.162 173.434 1.00 67.13 15 LYS M C 1
ATOM 8985 O O . LYS D 2 20 ? 31.662 79.215 173.033 1.00 66.99 15 LYS M O 1
ATOM 9004 N N . LYS D 2 21 ? 30.130 80.828 172.658 1.00 48.24 16 LYS M N 1
ATOM 9005 C CA . LYS D 2 21 ? 29.926 80.482 171.256 1.00 48.47 16 LYS M CA 1
ATOM 9006 C C . LYS D 2 21 ? 30.897 81.200 170.328 1.00 50.04 16 LYS M C 1
ATOM 9007 O O . LYS D 2 21 ? 31.282 82.345 170.567 1.00 51.05 16 LYS M O 1
ATOM 9026 N N . GLU D 2 22 ? 31.282 80.505 169.264 1.00 65.16 17 GLU M N 1
ATOM 9027 C CA . GLU D 2 22 ? 32.181 81.041 168.252 1.00 66.80 17 GLU M CA 1
ATOM 9028 C C . GLU D 2 22 ? 31.827 80.424 166.907 1.00 67.18 17 GLU M C 1
ATOM 9029 O O . GLU D 2 22 ? 31.137 79.404 166.850 1.00 66.18 17 GLU M O 1
ATOM 9041 N N . ILE D 2 23 ? 32.305 81.040 165.831 1.00 54.06 18 ILE M N 1
ATOM 9042 C CA . ILE D 2 23 ? 32.012 80.568 164.484 1.00 54.87 18 ILE M CA 1
ATOM 9043 C C . ILE D 2 23 ? 33.281 80.055 163.819 1.00 56.10 18 ILE M C 1
ATOM 9044 O O . ILE D 2 23 ? 34.341 80.674 163.917 1.00 57.16 18 ILE M O 1
ATOM 9060 N N . GLU D 2 24 ? 33.155 78.917 163.145 1.00 69.06 19 GLU M N 1
ATOM 9061 C CA . GLU D 2 24 ? 34.250 78.343 162.376 1.00 70.46 19 GLU M CA 1
ATOM 9062 C C . GLU D 2 24 ? 33.943 78.492 160.889 1.00 72.21 19 GLU M C 1
ATOM 9063 O O . GLU D 2 24 ? 32.923 78.001 160.403 1.00 71.97 19 GLU M O 1
ATOM 9075 N N . ASP D 2 25 ? 34.829 79.181 160.177 1.00 80.71 20 ASP M N 1
ATOM 9076 C CA . ASP D 2 25 ? 34.602 79.520 158.776 1.00 82.69 20 ASP M CA 1
ATOM 9077 C C . ASP D 2 25 ? 34.781 78.334 157.832 1.00 83.76 20 ASP M C 1
ATOM 9078 O O . ASP D 2 25 ? 33.942 78.095 156.966 1.00 84.48 20 ASP M O 1
ATOM 9087 N N . LEU D 2 26 ? 35.892 77.616 157.984 1.00 73.36 21 LEU M N 1
ATOM 9088 C CA . LEU D 2 26 ? 36.205 76.463 157.138 1.00 74.58 21 LEU M CA 1
ATOM 9089 C C . LEU D 2 26 ? 36.266 76.829 155.656 1.00 77.29 21 LEU M C 1
ATOM 9090 O O . LEU D 2 26 ? 36.259 75.949 154.793 1.00 78.62 21 LEU M O 1
ATOM 9106 N N . GLY D 2 27 ? 36.332 78.123 155.357 1.00 70.32 22 GLY M N 1
ATOM 9107 C CA . GLY D 2 27 ? 36.394 78.576 153.981 1.00 73.02 22 GLY M CA 1
ATOM 9108 C C . GLY D 2 27 ? 35.092 78.351 153.236 1.00 73.35 22 GLY M C 1
ATOM 9109 O O . GLY D 2 27 ? 34.219 77.611 153.688 1.00 71.66 22 GLY M O 1
ATOM 9113 N N . GLU D 2 28 ? 34.965 79.002 152.085 1.00 88.06 23 GLU M N 1
ATOM 9114 C CA . GLU D 2 28 ? 33.762 78.900 151.272 1.00 88.91 23 GLU M CA 1
ATOM 9115 C C . GLU D 2 28 ? 33.723 77.559 150.539 1.00 90.15 23 GLU M C 1
ATOM 9116 O O . GLU D 2 28 ? 32.696 77.176 149.978 1.00 90.76 23 GLU M O 1
ATOM 9128 N N . ASN D 2 29 ? 34.848 76.850 150.551 1.00 95.85 24 ASN M N 1
ATOM 9129 C CA . ASN D 2 29 ? 34.954 75.556 149.888 1.00 97.22 24 ASN M CA 1
ATOM 9130 C C . ASN D 2 29 ? 34.128 74.471 150.576 1.00 95.05 24 ASN M C 1
ATOM 9131 O O . ASN D 2 29 ? 33.822 73.441 149.977 1.00 96.21 24 ASN M O 1
ATOM 9142 N N . SER D 2 30 ? 33.767 74.707 151.834 1.00 83.78 25 SER M N 1
ATOM 9143 C CA . SER D 2 30 ? 32.958 73.757 152.591 1.00 81.64 25 SER M CA 1
ATOM 9144 C C . SER D 2 30 ? 31.478 73.982 152.315 1.00 81.55 25 SER M C 1
ATOM 9145 O O . SER D 2 30 ? 31.022 75.125 152.241 1.00 81.61 25 SER M O 1
ATOM 9153 N N . VAL D 2 31 ? 30.730 72.894 152.157 1.00 71.67 26 VAL M N 1
ATOM 9154 C CA . VAL D 2 31 ? 29.295 72.996 151.924 1.00 71.77 26 VAL M CA 1
ATOM 9155 C C . VAL D 2 31 ? 28.641 73.619 153.156 1.00 68.96 26 VAL M C 1
ATOM 9156 O O . VAL D 2 31 ? 27.927 74.614 153.035 1.00 69.13 26 VAL M O 1
ATOM 9169 N N . PRO D 2 32 ? 28.886 73.044 154.346 1.00 66.53 27 PRO M N 1
ATOM 9170 C CA . PRO D 2 32 ? 28.532 73.776 155.563 1.00 64.10 27 PRO M CA 1
ATOM 9171 C C . PRO D 2 32 ? 29.633 74.770 155.910 1.00 63.87 27 PRO M C 1
ATOM 9172 O O . PRO D 2 32 ? 30.585 74.409 156.601 1.00 62.88 27 PRO M O 1
ATOM 9183 N N . ARG D 2 33 ? 29.519 75.999 155.420 1.00 81.85 28 ARG M N 1
ATOM 9184 C CA . ARG D 2 33 ? 30.574 76.984 155.611 1.00 82.09 28 ARG M CA 1
ATOM 9185 C C . ARG D 2 33 ? 30.697 77.351 157.084 1.00 79.66 28 ARG M C 1
ATOM 9186 O O . ARG D 2 33 ? 31.631 76.926 157.762 1.00 78.83 28 ARG M O 1
ATOM 9207 N N . PHE D 2 34 ? 29.740 78.124 157.581 1.00 75.17 29 PHE M N 1
ATOM 9208 C CA . PHE D 2 34 ? 29.778 78.582 158.961 1.00 73.16 29 PHE M CA 1
ATOM 9209 C C . PHE D 2 34 ? 29.379 77.470 159.925 1.00 71.16 29 PHE M C 1
ATOM 9210 O O . PHE D 2 34 ? 28.277 76.927 159.835 1.00 70.76 29 PHE M O 1
ATOM 9227 N N . ILE D 2 35 ? 30.284 77.137 160.842 1.00 56.69 30 ILE M N 1
ATOM 9228 C CA . ILE D 2 35 ? 30.029 76.113 161.852 1.00 54.83 30 ILE M CA 1
ATOM 9229 C C . ILE D 2 35 ? 29.918 76.740 163.237 1.00 53.24 30 ILE M C 1
ATOM 9230 O O . ILE D 2 35 ? 30.691 77.630 163.591 1.00 53.55 30 ILE M O 1
ATOM 9246 N N . GLU D 2 36 ? 28.950 76.261 164.012 1.00 51.74 31 GLU M N 1
ATOM 9247 C CA . GLU D 2 36 ? 28.738 76.734 165.375 1.00 50.34 31 GLU M CA 1
ATOM 9248 C C . GLU D 2 36 ? 29.614 75.959 166.356 1.00 49.32 31 GLU M C 1
ATOM 9249 O O . GLU D 2 36 ? 29.541 74.732 166.426 1.00 48.71 31 GLU M O 1
ATOM 9261 N N . THR D 2 37 ? 30.442 76.683 167.106 1.00 49.32 32 THR M N 1
ATOM 9262 C CA . THR D 2 37 ? 31.344 76.073 168.081 1.00 48.64 32 THR M CA 1
ATOM 9263 C C . THR D 2 37 ? 31.105 76.641 169.478 1.00 47.72 32 THR M C 1
ATOM 9264 O O . THR D 2 37 ? 31.222 77.846 169.689 1.00 48.34 32 THR M O 1
ATOM 9275 N N . ARG D 2 38 ? 30.783 75.763 170.426 1.00 46.41 33 ARG M N 1
ATOM 9276 C CA . ARG D 2 38 ? 30.515 76.168 171.805 1.00 45.66 33 ARG M CA 1
ATOM 9277 C C . ARG D 2 38 ? 31.662 75.763 172.725 1.00 45.61 33 ARG M C 1
ATOM 9278 O O . ARG D 2 38 ? 31.691 74.643 173.234 1.00 44.74 33 ARG M O 1
ATOM 9299 N N . ASN D 2 39 ? 32.594 76.684 172.950 1.00 59.67 34 ASN M N 1
ATOM 9300 C CA . ASN D 2 39 ? 33.761 76.406 173.782 1.00 60.03 34 ASN M CA 1
ATOM 9301 C C . ASN D 2 39 ? 33.483 76.723 175.247 1.00 59.60 34 ASN M C 1
ATOM 9302 O O . ASN D 2 39 ? 32.375 77.121 175.600 1.00 58.98 34 ASN M O 1
ATOM 9313 N N . CYS D 2 40 ? 34.492 76.538 176.093 1.00 100.06 35 CYS M N 1
ATOM 9314 C CA . CYS D 2 40 ? 34.379 76.858 177.513 1.00 98.88 35 CYS M CA 1
ATOM 9315 C C . CYS D 2 40 ? 34.959 78.238 177.798 1.00 99.64 35 CYS M C 1
ATOM 9316 O O . CYS D 2 40 ? 36.141 78.371 178.118 1.00 98.36 35 CYS M O 1
ATOM 9323 N N . THR D 2 47 ? 30.838 77.668 191.464 1.00 100.28 42 THR M N 1
ATOM 9324 C CA . THR D 2 47 ? 31.647 76.975 190.471 1.00 98.41 42 THR M CA 1
ATOM 9325 C C . THR D 2 47 ? 31.526 75.456 190.624 1.00 96.60 42 THR M C 1
ATOM 9326 O O . THR D 2 47 ? 30.615 74.955 191.284 1.00 97.19 42 THR M O 1
ATOM 9336 N N . CYS D 2 48 ? 32.460 74.740 190.004 1.00 134.94 43 CYS M N 1
ATOM 9337 C CA . CYS D 2 48 ? 32.497 73.282 189.994 1.00 131.95 43 CYS M CA 1
ATOM 9338 C C . CYS D 2 48 ? 33.933 72.839 190.256 1.00 126.44 43 CYS M C 1
ATOM 9339 O O . CYS D 2 48 ? 34.517 72.110 189.454 1.00 124.13 43 CYS M O 1
ATOM 9347 N N . ARG D 2 49 ? 34.502 73.300 191.369 1.00 102.51 44 ARG M N 1
ATOM 9348 C CA . ARG D 2 49 ? 35.900 73.023 191.699 1.00 100.77 44 ARG M CA 1
ATOM 9349 C C . ARG D 2 49 ? 36.220 71.520 191.655 1.00 99.14 44 ARG M C 1
ATOM 9350 O O . ARG D 2 49 ? 35.309 70.689 191.692 1.00 99.37 44 ARG M O 1
ATOM 9371 N N . PRO D 2 50 ? 37.522 71.171 191.585 1.00 80.50 45 PRO M N 1
ATOM 9372 C CA . PRO D 2 50 ? 38.013 69.788 191.461 1.00 79.21 45 PRO M CA 1
ATOM 9373 C C . PRO D 2 50 ? 37.413 68.782 192.449 1.00 78.77 45 PRO M C 1
ATOM 9374 O O . PRO D 2 50 ? 36.808 69.190 193.441 1.00 79.21 45 PRO M O 1
ATOM 9385 N N . PRO D 2 51 ? 37.602 67.471 192.195 1.00 80.23 46 PRO M N 1
ATOM 9386 C CA . PRO D 2 51 ? 38.465 66.865 191.165 1.00 79.80 46 PRO M CA 1
ATOM 9387 C C . PRO D 2 51 ? 38.012 67.075 189.718 1.00 80.84 46 PRO M C 1
ATOM 9388 O O . PRO D 2 51 ? 38.774 66.787 188.794 1.00 80.72 46 PRO M O 1
ATOM 9399 N N . TYR D 2 52 ? 36.793 67.564 189.528 1.00 103.17 47 TYR M N 1
ATOM 9400 C CA . TYR D 2 52 ? 36.252 67.789 188.193 1.00 104.50 47 TYR M CA 1
ATOM 9401 C C . TYR D 2 52 ? 36.745 69.082 187.546 1.00 104.86 47 TYR M C 1
ATOM 9402 O O . TYR D 2 52 ? 36.953 70.090 188.223 1.00 104.78 47 TYR M O 1
ATOM 9420 N N . ILE D 2 53 ? 36.934 69.033 186.229 1.00 82.36 48 ILE M N 1
ATOM 9421 C CA . ILE D 2 53 ? 37.291 70.209 185.441 1.00 83.15 48 ILE M CA 1
ATOM 9422 C C . ILE D 2 53 ? 36.366 70.324 184.242 1.00 84.96 48 ILE M C 1
ATOM 9423 O O . ILE D 2 53 ? 35.887 69.324 183.711 1.00 85.48 48 ILE M O 1
ATOM 9439 N N . CYS D 2 54 ? 36.107 71.555 183.828 1.00 86.24 49 CYS M N 1
ATOM 9440 C CA . CYS D 2 54 ? 35.217 71.816 182.709 1.00 88.29 49 CYS M CA 1
ATOM 9441 C C . CYS D 2 54 ? 35.812 71.272 181.414 1.00 88.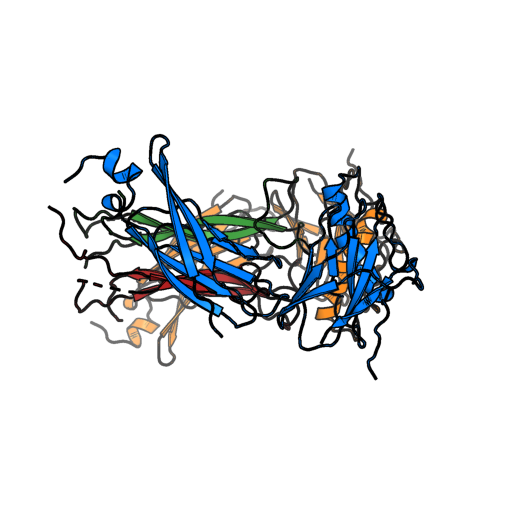53 49 CYS M C 1
ATOM 9442 O O . CYS D 2 54 ? 36.902 71.675 181.007 1.00 88.09 49 CYS M O 1
ATOM 9449 N N . LYS D 2 55 ? 35.091 70.357 180.773 1.00 93.31 50 LYS M N 1
ATOM 9450 C CA . LYS D 2 55 ? 35.517 69.794 179.499 1.00 94.00 50 LYS M CA 1
ATOM 9451 C C . LYS D 2 55 ? 34.773 70.504 178.390 1.00 96.43 50 LYS M C 1
ATOM 9452 O O . LYS D 2 55 ? 33.753 71.141 178.637 1.00 97.73 50 LYS M O 1
ATOM 9471 N N . GLU D 2 56 ? 35.285 70.387 177.171 1.00 93.54 51 GLU M N 1
ATOM 9472 C CA . GLU D 2 56 ? 34.565 70.852 176.000 1.00 96.14 51 GLU M CA 1
ATOM 9473 C C . GLU D 2 56 ? 34.019 69.603 175.318 1.00 97.55 51 GLU M C 1
ATOM 9474 O O . GLU D 2 56 ? 34.772 68.697 174.960 1.00 96.94 51 GLU M O 1
ATOM 9486 N N . SER D 2 57 ? 32.701 69.541 175.171 1.00 99.76 52 SER M N 1
ATOM 9487 C CA . SER D 2 57 ? 32.053 68.353 174.631 1.00 101.67 52 SER M CA 1
ATOM 9488 C C . SER D 2 57 ? 32.257 68.263 173.126 1.00 103.70 52 SER M C 1
ATOM 9489 O O . SER D 2 57 ? 31.656 69.014 172.361 1.00 105.95 52 SER M O 1
ATOM 9497 N N . LEU D 2 58 ? 33.113 67.336 172.710 1.00 38.61 53 LEU M N 1
ATOM 9498 C CA . LEU D 2 58 ? 33.398 67.143 171.296 1.00 40.67 53 LEU M CA 1
ATOM 9499 C C . LEU D 2 58 ? 32.286 66.368 170.601 1.00 37.92 53 LEU M C 1
ATOM 9500 O O . LEU D 2 58 ? 31.837 65.329 171.088 1.00 34.83 53 LEU M O 1
ATOM 9516 N N . TYR D 2 59 ? 31.847 66.890 169.460 1.00 39.52 54 TYR M N 1
ATOM 9517 C CA . TYR D 2 59 ? 30.826 66.242 168.645 1.00 37.66 54 TYR M CA 1
ATOM 9518 C C . TYR D 2 59 ? 31.267 66.237 167.187 1.00 40.86 54 TYR M C 1
ATOM 9519 O O . TYR D 2 59 ? 31.677 67.269 166.653 1.00 43.89 54 TYR M O 1
ATOM 9537 N N . SER D 2 60 ? 31.185 65.071 166.553 1.00 53.24 55 SER M N 1
ATOM 9538 C CA . SER D 2 60 ? 31.638 64.905 165.175 1.00 56.51 55 SER M CA 1
ATOM 9539 C C . SER D 2 60 ? 30.549 65.248 164.166 1.00 56.43 55 SER M C 1
ATOM 9540 O O . SER D 2 60 ? 29.467 64.660 164.185 1.00 53.60 55 SER M O 1
ATOM 9548 N N . ILE D 2 61 ? 30.848 66.204 163.290 1.00 46.58 56 ILE M N 1
ATOM 9549 C CA . ILE D 2 61 ? 29.957 66.560 162.189 1.00 47.21 56 ILE M CA 1
ATOM 9550 C C . ILE D 2 61 ? 30.649 66.268 160.861 1.00 51.16 56 ILE M C 1
ATOM 9551 O O . ILE D 2 61 ? 31.877 66.184 160.799 1.00 53.97 56 ILE M O 1
ATOM 9567 N N . THR D 2 62 ? 29.856 66.113 159.804 1.00 51.64 57 THR M N 1
ATOM 9568 C CA . THR D 2 62 ? 30.387 65.777 158.486 1.00 55.52 57 THR M CA 1
ATOM 9569 C C . THR D 2 62 ? 30.486 67.008 157.586 1.00 58.83 57 THR M C 1
ATOM 9570 O O . THR D 2 62 ? 29.532 67.777 157.465 1.00 57.64 57 THR M O 1
ATOM 9581 N N . ILE D 2 63 ? 31.650 67.182 156.963 1.00 68.82 58 ILE M N 1
ATOM 9582 C CA . ILE D 2 63 ? 31.874 68.263 156.002 1.00 72.55 58 ILE M CA 1
ATOM 9583 C C . ILE D 2 63 ? 32.336 67.694 154.661 1.00 76.66 58 ILE M C 1
ATOM 9584 O O . ILE D 2 63 ? 33.027 66.676 154.621 1.00 77.77 58 ILE M O 1
ATOM 9600 N N . LEU D 2 64 ? 31.958 68.362 153.573 1.00 73.45 59 LEU M N 1
ATOM 9601 C CA . LEU D 2 64 ? 32.310 67.921 152.225 1.00 77.73 59 LEU M CA 1
ATOM 9602 C C . LEU D 2 64 ? 33.443 68.762 151.639 1.00 82.80 59 LEU M C 1
ATOM 9603 O O . LEU D 2 64 ? 33.453 69.985 151.783 1.00 83.23 59 LEU M O 1
ATOM 9619 N N . LYS D 2 65 ? 34.393 68.098 150.980 1.00 104.03 60 LYS M N 1
ATOM 9620 C CA . LYS D 2 65 ? 35.535 68.775 150.361 1.00 109.46 60 LYS M CA 1
ATOM 9621 C C . LYS D 2 65 ? 35.339 68.933 148.850 1.00 113.55 60 LYS M C 1
ATOM 9622 O O . LYS D 2 65 ? 34.470 68.290 148.263 1.00 112.59 60 LYS M O 1
ATOM 9641 N N . ARG D 2 66 ? 36.164 69.775 148.228 1.00 102.99 61 ARG M N 1
ATOM 9642 C CA . ARG D 2 66 ? 35.964 70.185 146.836 1.00 106.99 61 ARG M CA 1
ATOM 9643 C C . ARG D 2 66 ? 36.967 69.562 145.853 1.00 112.94 61 ARG M C 1
ATOM 9644 O O . ARG D 2 66 ? 37.703 68.637 146.199 1.00 113.66 61 ARG M O 1
ATOM 9665 N N . ARG D 2 67 ? 36.970 70.084 144.627 1.00 133.25 62 ARG M N 1
ATOM 9666 C CA . ARG D 2 67 ? 37.766 69.556 143.521 1.00 139.39 62 ARG M CA 1
ATOM 9667 C C . ARG D 2 67 ? 39.268 69.515 143.801 1.00 143.32 62 ARG M C 1
ATOM 9668 O O . ARG D 2 67 ? 39.956 68.587 143.375 1.00 146.81 62 ARG M O 1
ATOM 9689 N N . GLU D 2 68 ? 39.771 70.528 144.503 1.00 131.51 63 GLU M N 1
ATOM 9690 C CA . GLU D 2 68 ? 41.208 70.681 144.732 1.00 136.13 63 GLU M CA 1
ATOM 9691 C C . GLU D 2 68 ? 41.841 69.440 145.359 1.00 135.44 63 GLU M C 1
ATOM 9692 O O . GLU D 2 68 ? 43.033 69.185 145.185 1.00 138.26 63 GLU M O 1
ATOM 9704 N N . THR D 2 69 ? 41.036 68.673 146.086 1.00 119.42 64 THR M N 1
ATOM 9705 C CA . THR D 2 69 ? 41.519 67.481 146.769 1.00 117.98 64 THR M CA 1
ATOM 9706 C C . THR D 2 69 ? 41.642 66.307 145.799 1.00 115.62 64 THR M C 1
ATOM 9707 O O . THR D 2 69 ? 40.983 66.277 144.760 1.00 115.67 64 THR M O 1
ATOM 9718 N N . LYS D 2 70 ? 42.488 65.342 146.151 1.00 121.69 65 LYS M N 1
ATOM 9719 C CA . LYS D 2 70 ? 42.598 64.094 145.403 1.00 114.71 65 LYS M CA 1
ATOM 9720 C C . LYS D 2 70 ? 41.475 63.131 145.780 1.00 113.44 65 LYS M C 1
ATOM 9721 O O . LYS D 2 70 ? 41.528 61.943 145.458 1.00 112.38 65 LYS M O 1
ATOM 9740 N N . SER D 2 71 ? 40.460 63.658 146.460 1.00 112.97 66 SER M N 1
ATOM 9741 C CA . SER D 2 71 ? 39.339 62.866 146.943 1.00 113.20 66 SER M CA 1
ATOM 9742 C C . SER D 2 71 ? 39.818 61.723 147.830 1.00 113.77 66 SER M C 1
ATOM 9743 O O . SER D 2 71 ? 39.821 60.562 147.418 1.00 112.51 66 SER M O 1
ATOM 9751 N N . GLN D 2 72 ? 40.218 62.060 149.052 1.00 136.68 67 GLN M N 1
ATOM 9752 C CA . GLN D 2 72 ? 40.684 61.064 150.009 1.00 137.23 67 GLN M CA 1
ATOM 9753 C C . GLN D 2 72 ? 39.520 60.209 150.504 1.00 141.34 67 GLN M C 1
ATOM 9754 O O . GLN D 2 72 ? 38.387 60.366 150.050 1.00 144.88 67 GLN M O 1
ATOM 9768 N N . GLU D 2 73 ? 39.806 59.307 151.438 1.00 113.98 68 GLU M N 1
ATOM 9769 C CA . GLU D 2 73 ? 38.825 58.318 151.875 1.00 108.04 68 GLU M CA 1
ATOM 9770 C C . GLU D 2 73 ? 37.624 58.947 152.574 1.00 103.53 68 GLU M C 1
ATOM 9771 O O . GLU D 2 73 ? 37.733 59.448 153.693 1.00 105.43 68 GLU M O 1
ATOM 9783 N N . SER D 2 74 ? 36.478 58.911 151.901 1.00 89.06 69 SER M N 1
ATOM 9784 C CA . SER D 2 74 ? 35.217 59.316 152.507 1.00 84.39 69 SER M CA 1
ATOM 9785 C C . SER D 2 74 ? 34.717 58.199 153.409 1.00 82.71 69 SER M C 1
ATOM 9786 O O . SER D 2 74 ? 34.975 57.025 153.148 1.00 83.54 69 SER M O 1
ATOM 9794 N N . LEU D 2 75 ? 34.003 58.560 154.469 1.00 95.88 70 LEU M N 1
ATOM 9795 C CA . LEU D 2 75 ? 33.426 57.561 155.358 1.00 95.50 70 LEU M CA 1
ATOM 9796 C C . LEU D 2 75 ? 32.354 56.775 154.614 1.00 92.42 70 LEU M C 1
ATOM 9797 O O . LEU D 2 75 ? 32.422 55.549 154.518 1.00 93.90 70 LEU M O 1
ATOM 9813 N N . GLU D 2 76 ? 31.372 57.493 154.078 1.00 69.08 71 GLU M N 1
ATOM 9814 C CA . GLU D 2 76 ? 30.292 56.881 153.314 1.00 67.43 71 GLU M CA 1
ATOM 9815 C C . GLU D 2 76 ? 29.447 57.955 152.643 1.00 64.88 71 GLU M C 1
ATOM 9816 O O . GLU D 2 76 ? 28.735 58.702 153.315 1.00 63.06 71 GLU M O 1
ATOM 9828 N N . ILE D 2 77 ? 29.532 58.029 151.319 1.00 65.21 72 ILE M N 1
ATOM 9829 C CA . ILE D 2 77 ? 28.732 58.972 150.545 1.00 63.45 72 ILE M CA 1
ATOM 9830 C C . ILE D 2 77 ? 28.252 58.316 149.255 1.00 64.28 72 ILE M C 1
ATOM 9831 O O . ILE D 2 77 ? 28.906 57.410 148.740 1.00 66.63 72 ILE M O 1
ATOM 9847 N N . PRO D 2 78 ? 27.101 58.769 148.731 1.00 68.88 73 PRO M N 1
ATOM 9848 C CA . PRO D 2 78 ? 26.566 58.206 147.486 1.00 70.31 73 PRO M CA 1
ATOM 9849 C C . PRO D 2 78 ? 27.533 58.376 146.318 1.00 70.79 73 PRO M C 1
ATOM 9850 O O . PRO D 2 78 ? 28.215 59.397 146.222 1.00 70.30 73 PRO M O 1
ATOM 9861 N N . ASN D 2 79 ? 27.584 57.378 145.442 1.00 96.47 74 ASN M N 1
ATOM 9862 C CA . ASN D 2 79 ? 28.562 57.344 144.361 1.00 97.36 74 ASN M CA 1
ATOM 9863 C C . ASN D 2 79 ? 28.381 58.463 143.338 1.00 97.03 74 ASN M C 1
ATOM 9864 O O . ASN D 2 79 ? 29.231 58.656 142.468 1.00 98.05 74 ASN M O 1
ATOM 9875 N N . GLU D 2 80 ? 27.278 59.198 143.438 1.00 71.31 75 GLU M N 1
ATOM 9876 C CA . GLU D 2 80 ? 27.098 60.397 142.627 1.00 71.87 75 GLU M CA 1
ATOM 9877 C C . GLU D 2 80 ? 28.020 61.510 143.117 1.00 70.91 75 GLU M C 1
ATOM 9878 O O . GLU D 2 80 ? 28.261 62.482 142.400 1.00 72.34 75 GLU M O 1
ATOM 9890 N N . LEU D 2 81 ? 28.536 61.356 144.336 1.00 80.26 76 LEU M N 1
ATOM 9891 C CA . LEU D 2 81 ? 29.336 62.395 144.980 1.00 80.48 76 LEU M CA 1
ATOM 9892 C C . LEU D 2 81 ? 30.770 61.953 145.268 1.00 83.24 76 LEU M C 1
ATOM 9893 O O . LEU D 2 81 ? 31.438 62.525 146.128 1.00 85.17 76 LEU M O 1
ATOM 9909 N N . LYS D 2 82 ? 31.239 60.935 144.553 1.00 73.03 77 LYS M N 1
ATOM 9910 C CA . LYS D 2 82 ? 32.652 60.575 144.581 1.00 75.69 77 LYS M CA 1
ATOM 9911 C C . LYS D 2 82 ? 33.396 61.435 143.569 1.00 78.58 77 LYS M C 1
ATOM 9912 O O . LYS D 2 82 ? 32.794 62.286 142.916 1.00 78.44 77 LYS M O 1
ATOM 9931 N N . TYR D 2 83 ? 34.705 61.219 143.450 1.00 54.63 78 TYR M N 1
ATOM 9932 C CA . TYR D 2 83 ? 35.521 61.835 142.399 1.00 54.32 78 TYR M CA 1
ATOM 9933 C C . TYR D 2 83 ? 35.701 63.350 142.560 1.00 54.62 78 TYR M C 1
ATOM 9934 O O . TYR D 2 83 ? 36.820 63.855 142.453 1.00 54.54 78 TYR M O 1
ATOM 9952 N N A ARG D 2 84 ? 34.605 64.068 142.790 0.47 56.59 79 ARG M N 1
ATOM 9953 N N B ARG D 2 84 ? 34.601 64.052 142.823 0.53 56.60 79 ARG M N 1
ATOM 9954 C CA A ARG D 2 84 ? 34.665 65.513 142.978 0.47 57.17 79 ARG M CA 1
ATOM 9955 C CA B ARG D 2 84 ? 34.597 65.507 142.942 0.53 57.18 79 ARG M CA 1
ATOM 9956 C C A ARG D 2 84 ? 34.598 65.872 144.456 0.47 57.75 79 ARG M C 1
ATOM 9957 C C B ARG D 2 84 ? 34.477 65.946 144.402 0.53 57.81 79 ARG M C 1
ATOM 9958 O O A ARG D 2 84 ? 35.298 66.776 144.915 0.47 58.17 79 ARG M O 1
ATOM 9959 O O B ARG D 2 84 ? 35.024 66.977 144.797 0.53 58.33 79 ARG M O 1
ATOM 10000 N N . TRP D 2 85 ? 33.757 65.153 145.195 1.00 89.38 80 TRP M N 1
ATOM 10001 C CA . TRP D 2 85 ? 33.508 65.462 146.604 1.00 90.00 80 TRP M CA 1
ATOM 10002 C C . TRP D 2 85 ? 33.941 64.338 147.543 1.00 89.54 80 TRP M C 1
ATOM 10003 O O . TRP D 2 85 ? 34.012 63.174 147.149 1.00 88.94 80 TRP M O 1
ATOM 10025 N N . VAL D 2 86 ? 34.225 64.708 148.788 1.00 57.06 81 VAL M N 1
ATOM 10026 C CA . VAL D 2 86 ? 34.538 63.753 149.848 1.00 56.79 81 VAL M CA 1
ATOM 10027 C C . VAL D 2 86 ? 34.035 64.242 151.196 1.00 57.57 81 VAL M C 1
ATOM 10028 O O . VAL D 2 86 ? 34.287 65.381 151.591 1.00 58.29 81 VAL M O 1
ATOM 10041 N N . ALA D 2 87 ? 33.330 63.359 151.898 1.00 58.02 82 ALA M N 1
ATOM 10042 C CA . ALA D 2 87 ? 32.810 63.657 153.225 1.00 58.76 82 ALA M CA 1
ATOM 10043 C C . ALA D 2 87 ? 33.821 63.248 154.285 1.00 58.50 82 ALA M C 1
ATOM 10044 O O . ALA D 2 87 ? 34.351 62.138 154.254 1.00 57.79 82 ALA M O 1
ATOM 10051 N N . GLU D 2 88 ? 34.080 64.154 155.222 1.00 85.79 83 GLU M N 1
ATOM 10052 C CA . GLU D 2 88 ? 35.011 63.891 156.309 1.00 85.77 83 GLU M CA 1
ATOM 10053 C C . GLU D 2 88 ? 34.409 64.324 157.637 1.00 86.67 83 GLU M C 1
ATOM 10054 O O . GLU D 2 88 ? 33.641 65.287 157.705 1.00 87.61 83 GLU M O 1
ATOM 10066 N N . SER D 2 89 ? 34.770 63.597 158.688 1.00 69.18 84 SER M N 1
ATOM 10067 C CA . SER D 2 89 ? 34.302 63.892 160.034 1.00 69.99 84 SER M CA 1
ATOM 10068 C C . SER D 2 89 ? 35.041 65.091 160.610 1.00 71.01 84 SER M C 1
ATOM 10069 O O . SER D 2 89 ? 36.199 65.342 160.276 1.00 70.94 84 SER M O 1
ATOM 10077 N N . HIS D 2 90 ? 34.354 65.829 161.475 1.00 77.61 85 HIS M N 1
ATOM 10078 C CA . HIS D 2 90 ? 34.907 67.031 162.081 1.00 78.94 85 HIS M CA 1
ATOM 10079 C C . HIS D 2 90 ? 34.410 67.179 163.516 1.00 79.89 85 HIS M C 1
ATOM 10080 O O . HIS D 2 90 ? 33.277 67.607 163.740 1.00 80.75 85 HIS M O 1
ATOM 10094 N N . PRO D 2 91 ? 35.251 66.806 164.497 1.00 64.69 86 PRO M N 1
ATOM 10095 C CA . PRO D 2 91 ? 34.851 67.006 165.891 1.00 65.67 86 PRO M CA 1
ATOM 10096 C C . PRO D 2 91 ? 34.878 68.479 166.270 1.00 67.59 86 PRO M C 1
ATOM 10097 O O . PRO D 2 91 ? 35.818 69.185 165.903 1.00 68.17 86 PRO M O 1
ATOM 10108 N N . VAL D 2 92 ? 33.853 68.934 166.982 1.00 68.76 87 VAL M N 1
ATOM 10109 C CA . VAL D 2 92 ? 33.790 70.322 167.422 1.00 70.89 87 VAL M CA 1
ATOM 10110 C C . VAL D 2 92 ? 33.166 70.415 168.811 1.00 72.03 87 VAL M C 1
ATOM 10111 O O . VAL D 2 92 ? 32.310 69.607 169.175 1.00 71.38 87 VAL M O 1
ATOM 10124 N N . SER D 2 93 ? 33.607 71.401 169.586 1.00 73.88 88 SER M N 1
ATOM 10125 C CA . SER D 2 93 ? 33.024 71.658 170.894 1.00 75.30 88 SER M CA 1
ATOM 10126 C C . SER D 2 93 ? 31.569 72.068 170.734 1.00 76.33 88 SER M C 1
ATOM 10127 O O . SER D 2 93 ? 31.252 72.943 169.930 1.00 77.36 88 SER M O 1
ATOM 10135 N N . VAL D 2 94 ? 30.691 71.430 171.502 1.00 61.42 89 VAL M N 1
ATOM 10136 C CA . VAL D 2 94 ? 29.258 71.668 171.381 1.00 63.28 89 VAL M CA 1
ATOM 10137 C C . VAL D 2 94 ? 28.611 71.851 172.757 1.00 61.57 89 VAL M C 1
ATOM 10138 O O . VAL D 2 94 ? 27.406 72.081 172.866 1.00 63.37 89 VAL M O 1
ATOM 10151 N N . ALA D 2 95 ? 29.418 71.749 173.808 1.00 58.61 90 ALA M N 1
ATOM 10152 C CA . ALA D 2 95 ? 28.945 71.986 175.165 1.00 57.68 90 ALA M CA 1
ATOM 10153 C C . ALA D 2 95 ? 30.137 72.062 176.105 1.00 55.12 90 ALA M C 1
ATOM 10154 O O . ALA D 2 95 ? 31.229 71.608 175.763 1.00 53.34 90 ALA M O 1
ATOM 10161 N N . CYS D 2 96 ? 29.926 72.650 177.279 1.00 65.19 91 CYS M N 1
ATOM 10162 C CA . CYS D 2 96 ? 30.949 72.684 178.317 1.00 63.06 91 CYS M CA 1
ATOM 10163 C C . CYS D 2 96 ? 30.425 71.967 179.558 1.00 61.26 91 CYS M C 1
ATOM 10164 O O . CYS D 2 96 ? 29.434 72.392 180.154 1.00 63.73 91 CYS M O 1
ATOM 10171 N N . LEU D 2 97 ? 31.094 70.881 179.939 1.00 71.47 92 LEU M N 1
ATOM 10172 C CA . LEU D 2 97 ? 30.606 70.000 180.996 1.00 69.99 92 LEU M CA 1
ATOM 10173 C C . LEU D 2 97 ? 31.690 69.727 182.040 1.00 67.26 92 LEU M C 1
ATOM 10174 O O . LEU D 2 97 ? 32.875 69.702 181.720 1.00 65.41 92 LEU M O 1
ATOM 10190 N N . CYS D 2 98 ? 31.273 69.519 183.286 1.00 70.77 93 CYS M N 1
ATOM 10191 C CA . CYS D 2 98 ? 32.208 69.403 184.403 1.00 68.94 93 CYS M CA 1
ATOM 10192 C C . CYS D 2 98 ? 32.591 67.950 184.700 1.00 65.30 93 CYS M C 1
ATOM 10193 O O . CYS D 2 98 ? 32.406 67.469 185.819 1.00 65.15 93 CYS M O 1
ATOM 10201 N N . THR D 2 99 ? 33.122 67.259 183.694 1.00 132.29 94 THR M N 1
ATOM 10202 C CA . THR D 2 99 ? 33.664 65.913 183.878 1.00 133.55 94 THR M CA 1
ATOM 10203 C C . THR D 2 99 ? 35.161 65.984 184.164 1.00 134.00 94 THR M C 1
ATOM 10204 O O . THR D 2 99 ? 35.907 66.635 183.435 1.00 135.69 94 THR M O 1
ATOM 10215 N N . ARG D 2 100 ? 35.598 65.297 185.216 1.00 114.16 95 ARG M N 1
ATOM 10216 C CA . ARG D 2 100 ? 37.000 65.322 185.626 1.00 114.14 95 ARG M CA 1
ATOM 10217 C C . ARG D 2 100 ? 37.915 64.737 184.556 1.00 118.86 95 ARG M C 1
ATOM 10218 O O . ARG D 2 100 ? 37.451 64.146 183.581 1.00 121.04 95 ARG M O 1
ATOM 10239 N N . ASP D 2 101 ? 39.220 64.901 184.749 1.00 98.81 96 ASP M N 1
ATOM 10240 C CA . ASP D 2 101 ? 40.201 64.345 183.826 1.00 98.60 96 ASP M CA 1
ATOM 10241 C C . ASP D 2 101 ? 40.365 62.851 184.090 1.00 98.13 96 ASP M C 1
ATOM 10242 O O . ASP D 2 101 ? 40.156 62.386 185.211 1.00 94.31 96 ASP M O 1
ATOM 10251 N N . TYR D 2 102 ? 40.739 62.110 183.050 1.00 103.51 97 TYR M N 1
ATOM 10252 C CA . TYR D 2 102 ? 40.843 60.654 183.124 1.00 102.32 97 TYR M CA 1
ATOM 10253 C C . TYR D 2 102 ? 39.529 60.032 183.586 1.00 102.86 97 TYR M C 1
ATOM 10254 O O . TYR D 2 102 ? 38.762 59.508 182.778 1.00 103.58 97 TYR M O 1
#

Solvent-accessible surface area: 33831 Å² total; per-residue (Å²): 202,87,109,167,14,82,16,19,55,29,8,0,47,6,3,23,16,11,0,0,25,35,0,24,61,107,66,126,25,123,28,12,36,43,1,126,2,50,1,104,144,21,27,95,34,149,74,100,19,72,10,105,36,70,19,97,62,185,67,5,2,18,0,48,7,104,100,16,138,84,28,6,0,0,0,2,0,22,131,66,35,96,73,9,12,22,20,24,33,6,80,19,116,82,34,55,5,23,0,37,14,31,67,137,75,71,8,2,0,9,7,2,51,4,72,83,122,0,67,11,87,62,4,31,47,13,43,65,7,124,228,94,17,94,20,112,74,151,35,111,8,81,50,98,163,78,100,44,4,5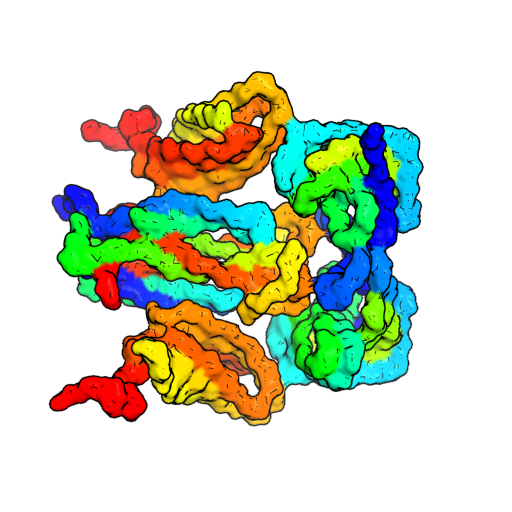0,2,117,0,48,8,90,56,49,77,91,195,72,8,13,4,25,1,8,4,3,3,49,59,20,99,49,74,54,36,63,22,83,25,74,86,145,2,61,7,76,4,95,101,2,46,52,79,1,86,2,19,0,25,0,98,14,102,66,22,70,13,147,40,117,10,112,2,19,23,31,140,98,18,97,101,2,63,128,87,85,184,90,162,199,94,113,168,17,80,14,24,54,30,22,0,48,7,2,22,11,35,0,0,7,11,2,16,52,85,60,111,20,114,18,1,32,34,0,132,0,48,0,100,144,19,29,95,34,147,75,101,20,66,10,95,39,63,20,109,59,194,59,3,2,6,0,51,7,99,100,14,136,85,11,3,0,0,0,1,0,16,137,69,19,96,64,23,9,17,11,6,10,6,68,28,118,81,34,56,2,24,0,23,10,47,42,145,75,67,13,3,0,8,6,1,46,3,76,91,108,0,70,10,86,63,4,25,52,13,42,68,9,136,221,100,15,97,13,106,70,149,33,111,10,75,58,110,166,80,97,45,4,48,2,118,1,49,8,92,60,49,83,75,174,48,16,14,3,13,0,0,3,4,3,89,100,23,84,40,75,53,29,43,21,76,18,81,86,147,5,59,7,75,5,92,100,3,61,58,78,1,87,3,21,0,13,1,76,11,111,58,23,64,15,148,38,130,10,110,1,21,25,31,142,92,18,94,100,0,60,126,89,63,190,91,166,79,25,47,18,147,58,87,26,68,28,72,45,42,37,48,36,4,11,25,33,23,10,7,13,10,35,38,85,129,88,14,149,81,46,15,85,51,56,87,14,104,6,40,19,61,2,9,65,16,26,87,122,143,46,149,150,26,76,130,26,96,98,57,52,10,31,21,9,7,5,48,62,42,80,9,5,0,1,3,34,5,24,50,62,136,157,140,97,67,115,106,24,24,35,30,142,56,106,21,74,32,52,67,58,33,53,43,12,31,23,58,35,8,13,17,15,40,73,127,21,178,94,95,76,113,45,68,84,4,103,6,26,22,56,7,9,80,45,40,116,40,172,35,135,157,20,102,70,11,34,65,37,9,80,30,27,18,11,3,71,50,43,73,8,4,0,2,7,19,5,74,139,88,256

Organism: Bombyx mori (NCBI:txid7091)

InterPro domains:
  IPR000719 Protein kinase domain [PS50011] (439-738)
  IPR001245 Serine-threonine/tyrosine-protein kinase, catalytic domain [PF07714] (441-738)
  IPR008266 Tyrosine-protein kinase, active site [PS00109] (603-615)
  IPR011009 Protein kinase-like domain superfamily [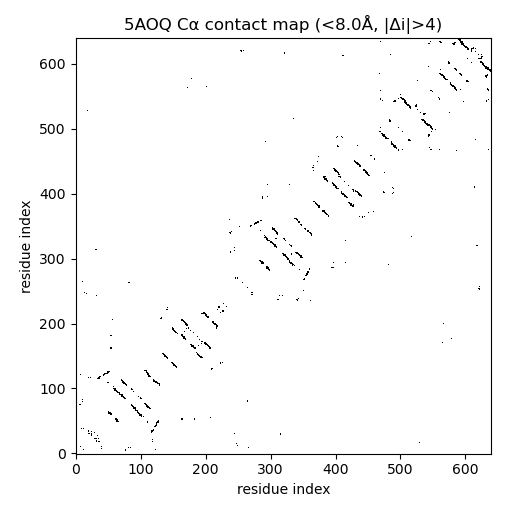SSF56112] (430-752)
  IPR017441 Protein kinase, ATP binding site [PS00107] (445-468)
  IPR020635 Tyrosine-protein kinase, catalytic domain [SM00219] (439-738)
  IPR049336 Tyrosine-protein kinase receptor torso, second FN3 domain [PF21468] (172-257)
  IPR050122 Receptor Tyrosine Kinase [PTHR24416] (121-747)
  IPR054166 Tyrosine-protein kinase receptor torso, third FN3 domain [PF23008] (272-365)
  IPR054167 Tyrosine-protein kinase receptor torso, first FN3 domain [PF23006] (38-152)

Radius of gyration: 28.56 Å; Cα contacts (8 Å, |Δi|>4): 1406; chains: 4; bounding box: 51×74×78 Å

Secondary structure (DSSP, 8-state):
--------HHHHGGGHHHHHHHHHHHHT-S-STT----SSS--EEEEEP--EEEEEETTEEEEE----SS-EEEEEE-SS--SPPPEEEEPTT--EEEEE--SS--EEEEEEEB-SS-PBPPEEEEEEE-----EEEEEEEEEESEEEEEEEEEE---S-S---EEEEEEETTEEEEEEEEPP-SS-EEEEEEE-TT-EEEEEEEETTEEEEEEEE---TTTSHHHHHTS---/--------HHHHGGGHHHHHHHHHTTTT-S-SGGG---SSS--EEEEEP--EEEEEETTEEEEE----SS-EEEEEE-SS--SPPPEEEEPTT--EEEEE--SS--EEEEEEEB-SS-PBPPEEEEEEE-----EEEEEEEEEESEEEEEEEEEE---SSS---EEEEEEETTEEEEEEEE---SS-EEEEEEE-TT-EEEEEEEETTEEEEEEEE---TTTSHHHHHTS---/------EEEEE---TTSSS-SEEEEE----S-TTS--EEEEEEEEEEEE--SS-S---S--SSS-SSEEEEEEEEEEEEE---S--/---SS-SSPP-EEEEE---TTSSS-SEEEEE----TT---EEEEEEEEEEE-TTS-----SS--GGGSTT-EEEEEEEEEEEE-PPP-

B-factor: mean 60.37, std 32.16, range [4.4, 211.2]

Sequence (640 aa):
VSQRYPPAPGLLKYLEQDVCYSLYYYLNWTSLADCKTNFEETGISDVPSTVKVRCQSKNSIRFETEPSEHWQLFILMEHDNFDPIPFTLIEPNNVFGELITTANKEYQIWSTYLDEYGTLQDWMEGPIVLYNVTQEFKYIILGNDSYTINGKFVWNTTGDRDLCFDIANICQNTNMKHAKIWPTAHPSFDVENLVLNDECEIHVKGIHGTTKHKYKTPSCFELPECFLNNMEPVSQRYPPAPGLLKYLEQDVCYSLYYYLNWTSLADCKTNFEETGISDVPSTVKVRCQSKNSIRFETEPSEHWQLFILMEHDNFDPIPFTLIEPNNVFGELITTANKEYQIWSTYLDEYGTLQDWMEGPIVLYNVTQEFKYIILGNDSYTINGKFVWNTTGDRDLCFDIANICQNTNMKHAKIWPTAHPSFDVENLVLNDECEIHVKGIHGTTKHKYKTPSCFELPECFLNNMEPPCTCKYKKEIEDLGENSVPRFIETRNCQPTCRPPYICKESLYSITILKRRETKSQESLEIPNELKYRWVAESHPVSVACLCTRDYQAIPDPPCTCKYKKEIEDLGENSVPRFIETRNCTCRPPYICKESLYSITILKRRETKSQESLEIPNELKYRRWVAESHPVSVACLCTRDY

Foldseek 3Di:
DDDFFDDDQVQVQVCQVVLLVVLCVVVVDPDSVLQPEGSPPEAADPAAAPKDFLDADQFKTKIWHDAAQFKKKKWKGADVPDDHTWIDIHDGRGTMDMTTDDPQGKIWMWMFGADNSGYTYHIHGYDMDGAAKDKDKDKDWDDDVHIWIKMKMFTDDDPDQRKWKKKWKDWPPDDIDIDTGHRDPTDMDIDIRDDAQIWMWMWMQMPNGIHIGIDTHHHQVVHVVSCVPDDHD/DDDAFDDDQVQVQVCLCVVLVVLCVVVVDPDSVLLPEGSPPAAADPAAAPKDFQDADQFKTKIWHDADQFKKKKWKGAHVPDPHTWIDIHDHRGTMDMTTHDHQGKIWMWMFTADNSGYTYHIHTYDMDRAAKDKDKDWDWDDDPHIWIKMKMFTDDDPDGFKKKKKKKDWPPDDIDIDTGGGDPTDMDIDIRDDAQIWMWMWMQIPNGIHIGTDTHHHQVVHVVSAVPDDDD/DQFAQWDWDWAQCDPQKPPGIDIAIGRNDDNDPPWDKDFDKDKDKIKGADDDPPDAADDDPDDPDPRIGIDIDIGGDGIGGDNPDD/DDDPPDCFWAWDWDWAQCDPQKPPGTDIAIHGVPDPPWDKDFDKDKDKIKGAQVDCQPDAPDDDPVAGNGIHIDIDIGGDGIDGGGDD

GO terms:
  GO:0004713 protein tyrosine kinase activity (F, EXP)

Nearest PDB structures (foldseek):
  5aoq-assembly1_B  TM=1.004E+00  e=4.778E-46  Bombyx mori
  7y6e-assembly4_D  TM=3.855E-01  e=3.265E-07  Chelicerata
  7y6e-assembly1_A  TM=3.917E-01  e=7.181E-07  Chelicerata
  7y8s-assembly1_A  TM=3.632E-01  e=1.422E-06  Chelicerata
  7y8s-assembly1_B  TM=3.253E-01  e=2.164E-06  Chelicerata